Protein 4XH4 (pdb70)

InterPro domains:
  IPR000890 Aliphatic acid kinase, short-chain [PF00871] (6-386)
  IPR000890 Aliphatic acid kinase, short-chain [PR00471] (7-18)
  IPR000890 Aliphatic acid kinase, short-chain [PR00471] (169-182)
  IPR000890 Aliphatic acid kinase, short-chain [PR00471] (199-220)
  IPR000890 Aliphatic acid kinase, short-chain [PR00471] (296-309)
  IPR000890 Aliphatic acid kinase, short-chain [PR00471] (318-334)
  IPR000890 Aliphatic acid kinase, short-chain [PR00471] (374-386)
  IPR000890 Aliphatic acid kinase, short-chain [PTHR21060] (6-394)
  IPR004372 Acetate/propionate kinase [MF_00020] (1-396)
  IPR004372 Acetate/propionate kinase [PIRSF000722] (6-393)
  IPR004372 Acetate/propionate kinase [TIGR00016] (4-393)
  IPR023865 Aliphatic acid kinase, short-chain, conserved site [PS01075] (7-18)
  IPR023865 Aliphatic acid kinase, short-chain, conserved site [PS01076] (199-216)
  IPR024917 Propionate kinase [MF_01881] (1-402)
  IP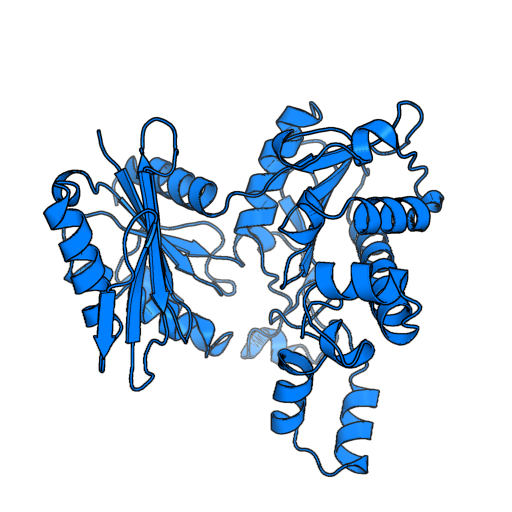R024917 Propionate kinase [NF009045] (1-402)
  IPR043129 ATPase, nucleotide binding domain [SSF53067] (5-191)
  IPR043129 ATPase, nucleotide binding domain [SSF53067] (153-392)

Structure (mmCIF, N/CA/C/O backbone):
data_4XH4
#
_entry.id   4XH4
#
_cell.length_a   110.960
_cell.length_b   110.960
_cell.length_c   66.440
_cell.angle_alpha   90.00
_cell.angle_beta   90.00
_cell.angle_gamma   120.00
#
_symmetry.space_group_name_H-M   'P 31 2 1'
#
loop_
_entity.id
_entity.type
_entity.pdbx_description
1 polymer 'Propionate kinase'
2 non-polymer 'PHOSPHOAMINOPHOSPHONIC ACID-ADENYLATE ESTER'
3 non-polymer GLYCEROL
4 non-polymer 'SULFATE ION'
5 non-polymer 'PROPANOIC ACID'
6 water water
#
loop_
_atom_site.group_PDB
_atom_site.id
_atom_site.type_symbol
_atom_site.label_atom_id
_atom_site.label_alt_id
_atom_site.label_comp_id
_atom_site.label_asym_id
_atom_site.label_entity_id
_atom_site.label_seq_id
_atom_site.pdbx_PDB_ins_code
_atom_site.Cartn_x
_atom_site.Cartn_y
_atom_site.Cartn_z
_atom_site.occupancy
_atom_site.B_iso_or_equiv
_atom_site.auth_seq_id
_atom_site.auth_comp_id
_atom_site.auth_asym_id
_atom_site.auth_atom_id
_atom_site.pdbx_PDB_model_num
ATOM 1 N N . PHE A 1 18 ? -57.524 25.885 9.889 1.00 55.93 4 PHE A N 1
ATOM 2 C CA . PHE A 1 18 ? -56.310 26.702 9.576 1.00 47.78 4 PHE A CA 1
ATOM 3 C C . PHE A 1 18 ? -55.347 25.879 8.722 1.00 41.87 4 PHE A C 1
ATOM 4 O O . PHE A 1 18 ? -54.316 25.378 9.206 1.00 40.87 4 PHE A O 1
ATOM 6 N N . PRO A 1 19 ? -55.696 25.690 7.448 1.00 39.55 5 PRO A N 1
ATOM 7 C CA . PRO A 1 19 ? -54.743 24.959 6.589 1.00 37.74 5 PRO A CA 1
ATOM 8 C C . PRO A 1 19 ? -53.422 25.696 6.379 1.00 33.26 5 PRO A C 1
ATOM 9 O O . PRO A 1 19 ? -53.323 26.934 6.500 1.00 30.92 5 PRO A O 1
ATOM 13 N N . VAL A 1 20 ? -52.389 24.889 6.174 1.00 29.58 6 VAL A N 1
ATOM 14 C CA . VAL A 1 20 ? -51.076 25.377 5.860 1.00 27.21 6 VAL A CA 1
ATOM 15 C C . VAL A 1 20 ? -50.504 24.740 4.551 1.00 27.11 6 VAL A C 1
ATOM 16 O O . VAL A 1 20 ? -50.947 23.679 4.058 1.00 26.35 6 VAL A O 1
ATOM 20 N N . VAL A 1 21 ? -49.468 25.397 4.024 1.00 28.51 7 VAL A N 1
ATOM 21 C CA . VAL A 1 21 ? -48.722 24.888 2.883 1.00 23.66 7 VAL A CA 1
ATOM 22 C C . VAL A 1 21 ? -47.344 24.567 3.378 1.00 23.76 7 VAL A C 1
ATOM 23 O O . VAL A 1 21 ? -46.748 25.369 4.089 1.00 25.67 7 VAL A O 1
ATOM 27 N N . LEU A 1 22 ? -46.845 23.390 3.070 1.00 20.55 8 LEU A N 1
ATOM 28 C CA . LEU A 1 22 ? -45.492 23.058 3.325 1.00 22.53 8 LEU A CA 1
ATOM 29 C C . LEU A 1 22 ? -44.716 23.296 2.024 1.00 23.64 8 LEU A C 1
ATOM 30 O O . LEU A 1 22 ? -45.061 22.755 0.980 1.00 21.28 8 LEU A O 1
ATOM 35 N N . VAL A 1 23 ? -43.665 24.111 2.124 1.00 21.54 9 VAL A N 1
ATOM 36 C CA . VAL A 1 23 ? -42.783 24.478 0.976 1.00 20.17 9 VAL A CA 1
ATOM 37 C C . VAL A 1 23 ? -41.403 23.852 1.202 1.00 25.27 9 VAL A C 1
ATOM 38 O O . VAL A 1 23 ? -40.756 24.056 2.255 1.00 26.44 9 VAL A O 1
ATOM 42 N N . ILE A 1 24 ? -40.960 23.063 0.230 1.00 19.80 10 ILE A N 1
ATOM 43 C CA . ILE A 1 24 ? -39.762 22.330 0.257 1.00 24.85 10 ILE A CA 1
ATOM 44 C C . ILE A 1 24 ? -38.812 22.795 -0.843 1.00 26.62 10 ILE A C 1
ATOM 45 O O . ILE A 1 24 ? -39.172 22.893 -2.011 1.00 24.58 10 ILE A O 1
ATOM 50 N N . ASN A 1 25 ? -37.559 23.028 -0.471 1.00 28.99 11 ASN A N 1
ATOM 51 C CA . ASN A 1 25 ? -36.486 23.324 -1.413 1.00 27.22 11 ASN A CA 1
ATOM 52 C C . ASN A 1 25 ? -35.277 22.436 -1.101 1.00 31.23 11 ASN A C 1
ATOM 53 O O . ASN A 1 25 ? -34.543 22.683 -0.134 1.00 30.41 11 ASN A O 1
ATOM 58 N N . CYS A 1 26 ? -35.115 21.373 -1.875 1.00 33.27 12 CYS A N 1
ATOM 59 C CA . CYS A 1 26 ? -33.963 20.480 -1.753 1.00 42.29 12 CYS A CA 1
ATOM 60 C C . CYS A 1 26 ? -32.815 20.838 -2.649 1.00 46.47 12 CYS A C 1
ATOM 61 O O . CYS A 1 26 ? -32.973 20.928 -3.857 1.00 48.43 12 CYS A O 1
ATOM 64 N N . GLY A 1 27 ? -31.653 21.012 -2.042 1.00 45.35 13 GLY A N 1
ATOM 65 C CA . GLY A 1 27 ? -30.422 21.162 -2.783 1.00 45.81 13 GLY A CA 1
ATOM 66 C C . GLY A 1 27 ? -29.620 19.895 -2.651 1.00 44.40 13 GLY A C 1
ATOM 67 O O . GLY A 1 27 ? -30.038 18.911 -2.004 1.00 45.44 13 GLY A O 1
ATOM 68 N N . SER A 1 28 ? -28.429 19.905 -3.238 1.00 49.68 14 SER A N 1
ATOM 69 C CA . SER A 1 28 ? -27.574 18.706 -3.192 1.00 54.48 14 SER A CA 1
ATOM 70 C C . SER A 1 28 ? -27.058 18.416 -1.773 1.00 54.40 14 SER A C 1
ATOM 71 O O . SER A 1 28 ? -26.688 17.289 -1.473 1.00 59.47 14 SER A O 1
ATOM 74 N N . SER A 1 29 ? -27.040 19.427 -0.907 1.00 54.39 15 SER A N 1
ATOM 75 C CA . SER A 1 29 ? -26.535 19.257 0.458 1.00 59.90 15 SER A CA 1
ATOM 76 C C . SER A 1 29 ? -27.586 19.503 1.540 1.00 64.09 15 SER A C 1
ATOM 77 O O . SER A 1 29 ? -27.310 19.255 2.729 1.00 64.95 15 SER A O 1
ATOM 80 N N . SER A 1 30 ? -28.771 19.986 1.158 1.00 56.39 16 SER A N 1
ATOM 81 C CA . SER A 1 30 ? -29.756 20.429 2.144 1.00 50.83 16 SER A CA 1
ATOM 82 C C . SER A 1 30 ? -31.224 20.230 1.730 1.00 50.35 16 SER A C 1
ATOM 83 O O . SER A 1 30 ? -31.535 19.851 0.594 1.00 44.58 16 SER A O 1
ATOM 86 N N . ILE A 1 31 ? -32.110 20.422 2.707 1.00 46.47 17 ILE A N 1
ATOM 87 C CA . ILE A 1 31 ? -33.529 20.625 2.458 1.00 39.18 17 ILE A CA 1
ATOM 88 C C . ILE A 1 31 ? -33.991 21.806 3.267 1.00 39.31 17 ILE A C 1
ATOM 89 O O . ILE A 1 31 ? -34.040 21.708 4.490 1.00 47.35 17 ILE A O 1
ATOM 94 N N . LYS A 1 32 ? -34.276 22.930 2.621 1.00 39.08 18 LYS A N 1
ATOM 95 C CA . LYS A 1 32 ? -34.899 24.054 3.289 1.00 33.39 18 LYS A CA 1
ATOM 96 C C . LYS A 1 32 ? -36.405 23.917 3.207 1.00 36.45 18 LYS A C 1
ATOM 97 O O . LYS A 1 32 ? -36.956 23.432 2.191 1.00 33.20 18 LYS A O 1
ATOM 103 N N . PHE A 1 33 ? -37.098 24.327 4.261 1.00 32.98 19 PHE A N 1
ATOM 104 C CA . PHE A 1 33 ? -38.551 24.260 4.261 1.00 30.51 19 PHE A CA 1
ATOM 105 C C . PHE A 1 33 ? -39.152 25.391 5.047 1.00 32.84 19 PHE A C 1
ATOM 106 O O . PHE A 1 33 ? -38.492 26.008 5.934 1.00 31.79 19 PHE A O 1
ATOM 114 N N . SER A 1 34 ? -40.407 25.660 4.738 1.00 25.46 20 SER A N 1
ATOM 115 C CA . SER A 1 34 ? -41.172 26.625 5.389 1.00 27.69 20 SER A CA 1
ATOM 116 C C . SER A 1 34 ? -42.572 26.124 5.442 1.00 29.61 20 SER A C 1
ATOM 117 O O . SER A 1 34 ? -42.998 25.443 4.525 1.00 27.95 20 SER A O 1
ATOM 120 N N . VAL A 1 35 ? -43.280 26.469 6.507 1.00 23.94 21 VAL A N 1
ATOM 121 C CA . VAL A 1 35 ? -44.681 26.198 6.637 1.00 24.85 21 VAL A CA 1
ATOM 122 C C . VAL A 1 35 ? -45.399 27.503 6.648 1.00 26.45 21 VAL A C 1
ATOM 123 O O . VAL A 1 35 ? -45.118 28.326 7.525 1.00 28.46 21 VAL A O 1
ATOM 127 N N . LEU A 1 36 ? -46.361 27.666 5.732 1.00 27.25 22 LEU A N 1
A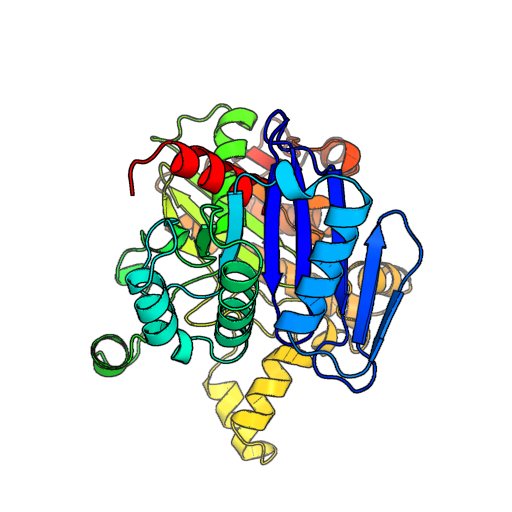TOM 128 C CA . LEU A 1 36 ? -47.046 28.913 5.567 1.00 28.01 22 LEU A CA 1
ATOM 129 C C . LEU A 1 36 ? -48.507 28.766 5.796 1.00 29.90 22 LEU A C 1
ATOM 130 O O . LEU A 1 36 ? -49.122 27.862 5.348 1.00 31.03 22 LEU A O 1
ATOM 135 N N . ASP A 1 37 ? -49.060 29.771 6.449 1.00 33.41 23 ASP A N 1
ATOM 136 C CA . ASP A 1 37 ? -50.447 29.808 6.788 1.00 33.50 23 ASP A CA 1
ATOM 137 C C . ASP A 1 37 ? -51.189 30.105 5.554 1.00 35.87 23 ASP A C 1
ATOM 138 O O . ASP A 1 37 ? -50.825 31.061 4.866 1.00 37.60 23 ASP A O 1
ATOM 143 N N . VAL A 1 38 ? -52.230 29.349 5.247 1.00 33.29 24 VAL A N 1
ATOM 144 C CA . VAL A 1 38 ? -52.953 29.570 4.005 1.00 40.58 24 VAL A CA 1
ATOM 145 C C . VAL A 1 38 ? -53.729 30.893 4.073 1.00 53.50 24 VAL A C 1
ATOM 146 O O . VAL A 1 38 ? -54.190 31.362 3.044 1.00 57.79 24 VAL A O 1
ATOM 150 N N . ALA A 1 39 ? -53.831 31.505 5.263 1.00 51.83 25 ALA A N 1
ATOM 151 C CA . ALA A 1 39 ? -54.701 32.669 5.458 1.00 54.33 25 ALA A CA 1
ATOM 152 C C . ALA A 1 39 ? -54.001 33.923 5.057 1.00 50.72 25 ALA A C 1
ATOM 153 O O . ALA A 1 39 ? -54.538 34.728 4.343 1.00 64.06 25 ALA A O 1
ATOM 155 N N . THR A 1 40 ? -52.794 34.052 5.552 1.00 45.97 26 THR A N 1
ATOM 156 C CA . THR A 1 40 ? -52.035 35.232 5.490 1.00 50.59 26 THR A CA 1
ATOM 157 C C . THR A 1 40 ? -50.768 35.033 4.661 1.00 48.84 26 THR A C 1
ATOM 158 O O . THR A 1 40 ? -49.982 35.955 4.537 1.00 48.40 26 THR A O 1
ATOM 162 N N . CYS A 1 41 ? -50.554 33.825 4.131 1.00 34.83 27 CYS A N 1
ATOM 163 C CA . CYS A 1 41 ? -49.237 33.420 3.651 1.00 38.42 27 CYS A CA 1
ATOM 164 C C . CYS A 1 41 ? -48.056 33.812 4.555 1.00 33.35 27 CYS A C 1
ATOM 165 O O . CYS A 1 41 ? -46.905 33.948 4.076 1.00 39.44 27 CYS A O 1
ATOM 168 N N . ASP A 1 42 ? -48.310 33.949 5.855 1.00 38.75 28 ASP A N 1
ATOM 169 C CA . ASP A 1 42 ? -47.243 34.154 6.856 1.00 35.96 28 ASP A CA 1
ATOM 170 C C . ASP A 1 42 ? -46.501 32.854 7.144 1.00 37.17 28 ASP A C 1
ATOM 171 O O . ASP A 1 42 ? -47.112 31.808 7.068 1.00 32.51 28 ASP A O 1
ATOM 173 N N . VAL A 1 43 ? -45.195 32.921 7.405 1.00 35.83 29 VAL A N 1
ATOM 174 C CA . VAL A 1 43 ? -44.419 31.786 7.830 1.00 39.58 29 VAL A CA 1
ATOM 175 C C . VAL A 1 43 ? -44.728 31.459 9.316 1.00 41.68 29 VAL A C 1
ATOM 176 O O . VAL A 1 43 ? -44.683 32.328 10.210 1.00 33.12 29 VAL A O 1
ATOM 180 N N . LEU A 1 44 ? -45.095 30.210 9.555 1.00 39.71 30 LEU A N 1
ATOM 181 C CA . LEU A 1 44 ? -45.342 29.689 10.900 1.00 38.64 30 LEU A CA 1
ATOM 182 C C . LEU A 1 44 ? -44.173 28.920 11.456 1.00 37.51 30 LEU A C 1
ATOM 183 O O . LEU A 1 44 ? -44.052 28.813 12.646 1.00 46.39 30 LEU A O 1
ATOM 188 N N . MET A 1 45 ? -43.299 28.407 10.618 1.00 33.89 31 MET A N 1
ATOM 189 C CA . MET A 1 45 ? -42.170 27.569 11.019 1.00 35.29 31 MET A CA 1
ATOM 190 C C . MET A 1 45 ? -41.241 27.516 9.806 1.00 34.03 31 MET A C 1
ATOM 191 O O . MET A 1 45 ? -41.742 27.438 8.659 1.00 35.15 31 MET A O 1
ATOM 196 N N . ALA A 1 46 ? -39.921 27.504 10.026 1.00 31.82 32 ALA A N 1
ATOM 197 C CA . ALA A 1 46 ? -38.942 27.232 8.983 1.00 32.88 32 ALA A CA 1
ATOM 198 C C . ALA A 1 46 ? -37.780 26.462 9.498 1.00 37.78 32 ALA A C 1
ATOM 199 O O . ALA A 1 46 ? -37.604 26.288 10.713 1.00 47.73 32 ALA A O 1
ATOM 201 N N . GLY A 1 47 ? -36.978 25.943 8.599 1.00 37.03 33 GLY A N 1
ATOM 202 C CA . GLY A 1 47 ? -35.882 25.065 9.052 1.00 39.79 33 GLY A CA 1
ATOM 203 C C . GLY A 1 47 ? -35.026 24.569 7.917 1.00 42.88 33 GLY A C 1
ATOM 204 O O . GLY A 1 47 ? -35.242 24.926 6.748 1.00 40.55 33 GLY A O 1
ATOM 205 N N . ILE A 1 48 ? -34.083 23.700 8.257 1.00 41.76 34 ILE A N 1
ATOM 206 C CA . ILE A 1 48 ? -33.145 23.193 7.292 1.00 44.17 34 ILE A CA 1
ATOM 207 C C . ILE A 1 48 ? -32.599 21.888 7.833 1.00 50.67 34 ILE A C 1
ATOM 208 O O . ILE A 1 48 ? -32.190 21.834 9.001 1.00 53.36 34 ILE A O 1
ATOM 213 N N . ALA A 1 49 ? -32.700 20.824 7.028 1.00 45.59 35 ALA A N 1
ATOM 214 C CA . ALA A 1 49 ? -31.905 19.633 7.202 1.00 46.26 35 ALA A CA 1
ATOM 215 C C . ALA A 1 49 ? -30.652 19.915 6.366 1.00 53.86 35 ALA A C 1
ATOM 216 O O . ALA A 1 49 ? -30.740 20.052 5.150 1.00 45.22 35 ALA A O 1
ATOM 218 N N . ASP A 1 50 ? -29.502 20.080 7.020 1.00 57.45 36 ASP A N 1
ATOM 219 C CA . ASP A 1 50 ? -28.260 20.433 6.319 1.00 62.54 36 ASP A CA 1
ATOM 220 C C . ASP A 1 50 ? -27.233 19.309 6.435 1.00 65.62 36 ASP A C 1
ATOM 221 O O . ASP A 1 50 ? -27.485 18.309 7.120 1.00 63.04 36 ASP A O 1
ATOM 226 N N . GLY A 1 51 ? -26.105 19.452 5.728 1.00 62.79 37 GLY A N 1
ATOM 227 C CA . GLY A 1 51 ? -25.085 18.414 5.675 1.00 62.67 37 GLY A CA 1
ATOM 228 C C . GLY A 1 51 ? -25.628 17.126 5.114 1.00 64.56 37 GLY A C 1
ATOM 229 O O . GLY A 1 51 ? -25.141 16.049 5.453 1.00 71.00 37 GLY A O 1
ATOM 230 N N . MET A 1 52 ? -26.642 17.230 4.250 1.00 63.89 38 MET A N 1
ATOM 231 C CA . MET A 1 52 ? -27.281 16.061 3.662 1.00 63.84 38 MET A CA 1
ATOM 232 C C . MET A 1 52 ? -26.260 15.276 2.863 1.00 75.80 38 MET A C 1
ATOM 233 O O . MET A 1 52 ? -25.382 15.865 2.176 1.00 67.41 38 MET A O 1
ATOM 238 N N . ASN A 1 53 ? -26.386 13.951 2.960 1.00 75.52 39 ASN A N 1
ATOM 239 C CA . ASN A 1 53 ? -25.399 13.026 2.412 1.00 89.43 39 ASN A CA 1
ATOM 240 C C . ASN A 1 53 ? -23.930 13.425 2.710 1.00 92.12 39 ASN A C 1
ATOM 241 O O . ASN A 1 53 ? -23.043 13.373 1.842 1.00 92.04 39 ASN A O 1
ATOM 246 N N . THR A 1 54 ? -23.720 13.852 3.957 1.00 87.45 40 THR A N 1
ATOM 247 C CA . THR A 1 54 ? -22.407 13.943 4.568 1.00 84.03 40 THR A CA 1
ATOM 248 C C . THR A 1 54 ? -22.547 13.079 5.818 1.00 87.44 40 THR A C 1
ATOM 249 O O . THR A 1 54 ? -23.668 12.777 6.243 1.00 85.91 40 THR A O 1
ATOM 253 N N . GLU A 1 55 ? -21.419 12.657 6.387 1.00 92.46 41 GLU A N 1
ATOM 254 C CA . GLU A 1 55 ? -21.424 11.725 7.523 1.00 93.50 41 GLU A CA 1
ATOM 255 C C . GLU A 1 55 ? -22.337 12.196 8.656 1.00 88.06 41 GLU A C 1
ATOM 256 O O . GLU A 1 55 ? -22.973 11.373 9.304 1.00 83.91 41 GLU A O 1
ATOM 258 N N . ASN A 1 56 ? -22.384 13.511 8.880 1.00 77.47 42 ASN A N 1
ATOM 259 C CA . ASN A 1 56 ? -23.138 14.089 9.967 1.00 77.39 42 ASN A CA 1
ATOM 260 C C . ASN A 1 56 ? -24.215 15.062 9.470 1.00 76.38 42 ASN A C 1
ATOM 261 O O . ASN A 1 56 ? -23.990 16.274 9.426 1.00 76.21 42 ASN A O 1
ATOM 263 N N . ALA A 1 57 ? -25.385 14.533 9.096 1.00 72.28 43 ALA A N 1
ATOM 264 C CA . ALA A 1 57 ? -26.552 15.389 8.755 1.00 71.80 43 ALA A CA 1
ATOM 265 C C . ALA A 1 57 ? -27.292 15.928 10.014 1.00 68.90 43 ALA A C 1
ATOM 266 O O . ALA A 1 57 ? -27.361 15.251 11.036 1.00 63.63 43 ALA A O 1
ATOM 268 N N . PHE A 1 58 ? -27.843 17.138 9.940 1.00 67.28 44 PHE A N 1
ATOM 269 C CA . PHE A 1 58 ? -28.541 17.740 11.093 1.00 69.03 44 PHE A CA 1
ATOM 270 C C . PHE A 1 58 ? -29.802 18.570 10.756 1.00 64.12 44 PHE A C 1
ATOM 271 O O . PHE A 1 58 ? -29.857 19.263 9.743 1.00 63.98 44 PHE A O 1
ATOM 279 N N . LEU A 1 59 ? -30.800 18.497 11.635 1.00 60.86 45 LEU A N 1
ATOM 280 C CA . LEU A 1 59 ? -32.030 19.278 11.494 1.00 54.64 45 LEU A CA 1
ATOM 281 C C . LEU A 1 59 ? -32.031 20.455 12.455 1.00 55.54 45 LEU A C 1
ATOM 282 O O . LEU A 1 59 ? -31.965 20.301 13.684 1.00 54.43 45 LEU A O 1
ATOM 287 N N . SER A 1 60 ? -32.116 21.637 11.881 1.00 46.79 46 SER A N 1
ATOM 288 C CA . SER A 1 60 ? -32.323 22.837 12.628 1.00 46.61 46 SER A CA 1
ATOM 289 C C . SER A 1 60 ? -33.666 23.559 12.292 1.00 45.67 46 SER A C 1
ATOM 290 O O . SER A 1 60 ? -33.875 24.003 11.167 1.00 48.59 46 SER A O 1
ATOM 293 N N . ILE A 1 61 ? -34.547 23.715 13.268 1.00 43.14 47 ILE A N 1
ATOM 294 C CA . ILE A 1 61 ? -35.758 24.533 13.102 1.00 43.16 47 ILE A CA 1
ATOM 295 C C . ILE A 1 61 ? -35.633 25.884 13.810 1.00 52.25 47 ILE A C 1
ATOM 296 O O . ILE A 1 61 ? -35.145 25.925 14.927 1.00 47.74 47 ILE A O 1
ATOM 301 N N . ASN A 1 62 ? -36.032 26.989 13.170 1.00 56.42 48 ASN A N 1
ATOM 302 C CA . ASN A 1 62 ? -36.257 28.221 13.931 1.00 65.01 48 ASN A CA 1
ATOM 303 C C . ASN A 1 62 ? -37.719 28.260 14.417 1.00 67.79 48 ASN A C 1
ATOM 304 O O . ASN A 1 62 ? -38.654 27.879 13.658 1.00 68.19 48 ASN A O 1
ATOM 309 N N . GLY A 1 63 ? -37.936 28.647 15.685 1.00 75.24 49 GLY A N 1
ATOM 310 C CA . GLY A 1 63 ? -36.881 29.064 16.677 1.00 75.72 49 GLY A CA 1
ATOM 311 C C . GLY A 1 63 ? -36.593 28.081 17.822 1.00 70.04 49 GLY A C 1
ATOM 312 O O . GLY A 1 63 ? -37.043 28.281 18.948 1.00 62.84 49 GLY A O 1
ATOM 313 N N . ASP A 1 64 ? -35.795 27.049 17.520 1.00 72.69 50 ASP A N 1
ATOM 314 C CA . ASP A 1 64 ? -35.564 25.855 18.371 1.00 64.26 50 ASP A CA 1
ATOM 315 C C . ASP A 1 64 ? -34.069 25.516 18.387 1.00 60.01 50 ASP A C 1
ATOM 316 O O . ASP A 1 64 ? -33.289 26.194 17.724 1.00 57.99 50 ASP A O 1
ATOM 321 N N . LYS A 1 65 ? -33.691 24.448 19.099 1.00 62.10 51 LYS A N 1
ATOM 322 C CA . LYS A 1 65 ? -32.295 23.950 19.143 1.00 73.34 51 LYS A CA 1
ATOM 323 C C . LYS A 1 65 ? -32.003 22.944 17.995 1.00 68.19 51 LYS A C 1
ATOM 324 O O . LYS A 1 65 ? -32.880 22.164 17.661 1.00 76.27 51 LYS A O 1
ATOM 326 N N . PRO A 1 66 ? -30.782 22.977 17.397 1.00 66.13 52 PRO A N 1
ATOM 327 C CA . PRO A 1 66 ? -30.302 22.130 16.275 1.00 71.17 52 PRO A CA 1
ATOM 328 C C . PRO A 1 66 ? -30.122 20.605 16.454 1.00 73.58 52 PRO A C 1
ATOM 329 O O . PRO A 1 66 ? -29.005 20.150 16.704 1.00 74.95 52 PRO A O 1
ATOM 333 N N . ILE A 1 67 ? -31.196 19.836 16.245 1.00 72.25 53 ILE A N 1
ATOM 334 C CA . ILE A 1 67 ? -31.174 18.340 16.211 1.00 80.12 53 ILE A CA 1
ATOM 335 C C . ILE A 1 67 ? -30.131 17.774 15.237 1.00 84.23 53 ILE A C 1
ATOM 336 O O . ILE A 1 67 ? -29.811 18.424 14.244 1.00 80.99 53 ILE A O 1
ATOM 341 N N . ASN A 1 68 ? -29.621 16.566 15.522 1.00 91.82 54 ASN A N 1
ATOM 342 C CA . ASN A 1 68 ? -28.638 15.864 14.659 1.00 89.15 54 ASN A CA 1
ATOM 343 C C . ASN A 1 68 ? -29.280 14.670 13.960 1.00 81.67 54 ASN A C 1
ATOM 344 O O . ASN A 1 68 ? -30.221 14.099 14.496 1.00 82.09 54 ASN A O 1
ATOM 346 N N . LEU A 1 69 ? -28.778 14.297 12.776 1.00 79.14 55 LEU A N 1
ATOM 347 C CA . LEU A 1 69 ? -29.401 13.225 11.939 1.00 78.96 55 LEU A CA 1
ATOM 348 C C . LEU A 1 69 ? -28.470 12.079 11.460 1.00 85.80 55 LEU A C 1
ATOM 349 O O . LEU A 1 69 ? -28.956 10.976 11.180 1.00 96.23 55 LEU A O 1
ATOM 354 N N . ALA A 1 70 ? -27.165 12.346 11.333 1.00 89.62 56 ALA A N 1
ATOM 355 C CA . ALA A 1 70 ? -26.132 11.321 11.023 1.00 84.62 56 ALA A CA 1
ATOM 356 C C . ALA A 1 70 ? -26.069 10.832 9.557 1.00 84.41 56 ALA A C 1
ATOM 357 O O . ALA A 1 70 ? -25.473 11.509 8.710 1.00 84.05 56 ALA A O 1
ATOM 359 N N . HIS A 1 71 ? -26.668 9.677 9.254 1.00 78.55 57 HIS A N 1
ATOM 360 C CA . HIS A 1 71 ? -26.420 8.997 7.973 1.00 80.61 57 HIS A CA 1
ATOM 361 C C . HIS A 1 71 ? -27.627 9.096 7.034 1.00 85.31 57 HIS A C 1
ATOM 362 O O . HIS A 1 71 ? -27.894 8.172 6.249 1.00 79.55 57 HIS A O 1
ATOM 364 N N . SER A 1 72 ? -28.322 10.237 7.082 1.00 83.13 58 SER A N 1
ATOM 365 C CA . SER A 1 72 ? -29.707 10.322 6.596 1.00 79.61 58 SER A CA 1
ATOM 366 C C . SER A 1 72 ? -29.883 10.710 5.112 1.00 76.05 58 SER A C 1
ATOM 367 O O . SER A 1 72 ? -29.330 11.723 4.616 1.00 65.81 58 SER A O 1
ATOM 370 N N . ASN A 1 73 ? -30.661 9.872 4.419 1.00 65.93 59 ASN A N 1
ATOM 371 C CA . ASN A 1 73 ? -31.084 10.155 3.060 1.00 58.86 59 ASN A CA 1
ATOM 372 C C . ASN A 1 73 ? -32.241 11.174 3.059 1.00 57.49 59 ASN A C 1
ATOM 373 O O . ASN A 1 73 ? -32.699 11.637 4.121 1.00 61.55 59 ASN A O 1
ATOM 378 N N . TYR A 1 74 ? -32.669 11.571 1.867 1.00 51.59 60 TYR A N 1
ATOM 379 C CA . TYR A 1 74 ? -33.598 12.663 1.750 1.00 45.52 60 TYR A CA 1
ATOM 380 C C . TYR A 1 74 ? -34.904 12.237 2.384 1.00 45.08 60 TYR A C 1
ATOM 381 O O . TYR A 1 74 ? -35.524 13.005 3.106 1.00 47.33 60 TYR A O 1
ATOM 390 N N . GLU A 1 75 ? -35.314 11.006 2.165 1.00 43.40 61 GLU A N 1
ATOM 391 C CA . GLU A 1 75 ? -36.528 10.554 2.802 1.00 53.80 61 GLU A CA 1
ATOM 392 C C . GLU A 1 75 ? -36.456 10.627 4.361 1.00 58.28 61 GLU A C 1
ATOM 393 O O . GLU A 1 75 ? -37.483 10.939 5.006 1.00 44.80 61 GLU A O 1
ATOM 399 N N . ASP A 1 76 ? -35.254 10.376 4.928 1.00 56.69 62 ASP A N 1
ATOM 400 C CA . ASP A 1 76 ? -35.004 10.301 6.385 1.00 55.27 62 ASP A CA 1
ATOM 401 C C . ASP A 1 76 ? -35.157 11.668 6.978 1.00 49.96 62 ASP A C 1
ATOM 402 O O . ASP A 1 76 ? -35.815 11.820 7.989 1.00 47.61 62 ASP A O 1
ATOM 407 N N . ALA A 1 77 ? -34.493 12.638 6.350 1.00 48.87 63 ALA A N 1
ATOM 408 C CA . ALA A 1 77 ? -34.521 14.030 6.750 1.00 51.67 63 ALA A CA 1
ATOM 409 C C . ALA A 1 77 ? -35.932 14.604 6.765 1.00 51.58 63 ALA A C 1
ATOM 410 O O . ALA A 1 77 ? -36.293 15.369 7.656 1.00 49.62 63 ALA A O 1
ATOM 412 N N . LEU A 1 78 ? -36.721 14.214 5.778 1.00 47.04 64 LEU A N 1
ATOM 413 C CA . LEU A 1 78 ? -38.042 14.734 5.603 1.00 44.09 64 LEU A CA 1
ATOM 414 C C . LEU A 1 78 ? -39.000 14.082 6.546 1.00 44.12 64 LEU A C 1
ATOM 415 O O . LEU A 1 78 ? -39.991 14.710 6.965 1.00 38.36 64 LEU A O 1
ATOM 417 N N . LYS A 1 79 ? -38.766 12.791 6.815 1.00 44.19 65 LYS A N 1
ATOM 418 C CA . LYS A 1 79 ? -39.504 12.090 7.876 1.00 43.03 65 LYS A CA 1
ATOM 419 C C . LYS A 1 79 ? -39.217 12.797 9.219 1.00 41.31 65 LYS A C 1
ATOM 420 O O . LYS A 1 79 ? -40.130 12.969 10.021 1.00 41.72 65 LYS A O 1
ATOM 422 N N . ALA A 1 80 ? -37.977 13.219 9.458 1.00 37.28 66 ALA A N 1
ATOM 423 C CA . ALA A 1 80 ? -37.674 13.920 10.678 1.00 41.32 66 ALA A CA 1
ATOM 424 C C . ALA A 1 80 ? -38.467 15.230 10.693 1.00 40.62 66 ALA A C 1
ATOM 425 O O . ALA A 1 80 ? -39.042 15.623 11.709 1.00 41.06 66 ALA A O 1
ATOM 427 N N . ILE A 1 81 ? -38.434 15.947 9.568 1.00 40.32 67 ILE A N 1
ATOM 428 C CA . ILE A 1 81 ? -39.189 17.187 9.458 1.00 37.03 67 ILE A CA 1
ATOM 429 C C . ILE A 1 81 ? -40.673 16.881 9.694 1.00 36.07 67 ILE A C 1
ATOM 430 O O . ILE A 1 81 ? -41.367 17.598 10.427 1.00 35.50 67 ILE A O 1
ATOM 435 N N . ALA A 1 82 ? -41.170 15.832 9.067 1.00 32.50 68 ALA A N 1
ATOM 436 C CA . ALA A 1 82 ? -42.552 15.474 9.250 1.00 39.19 68 ALA A CA 1
ATOM 437 C C . ALA A 1 82 ? -42.826 15.201 10.747 1.00 42.68 68 ALA A C 1
ATOM 438 O O . ALA A 1 82 ? -43.895 15.567 11.237 1.00 34.27 68 ALA A O 1
ATOM 440 N N . PHE A 1 83 ? -41.865 14.607 11.472 1.00 37.67 69 PHE A N 1
ATOM 441 C CA . PHE A 1 83 ? -42.148 14.276 12.852 1.00 42.45 69 PHE A CA 1
ATOM 442 C C . PHE A 1 83 ? -42.172 15.565 13.684 1.00 43.53 69 PHE A C 1
ATOM 443 O O . PHE A 1 83 ? -42.999 15.681 14.610 1.00 39.82 69 PHE A O 1
ATOM 451 N N . GLU A 1 84 ? -41.306 16.531 13.333 1.00 40.33 70 GLU A N 1
ATOM 452 C CA . GLU A 1 84 ? -41.392 17.886 13.913 1.00 40.51 70 GLU A CA 1
ATOM 453 C C . GLU A 1 84 ? -42.769 18.545 13.732 1.00 38.73 70 GLU A C 1
ATOM 454 O O . GLU A 1 84 ? -43.294 19.183 14.647 1.00 44.33 70 GLU A O 1
ATOM 460 N N . LEU A 1 85 ? -43.374 18.377 12.569 1.00 33.51 71 LEU A N 1
ATOM 461 C CA . LEU A 1 85 ? -44.741 18.874 12.355 1.00 33.21 71 LEU A CA 1
ATOM 462 C C . LEU A 1 85 ? -45.744 18.062 13.146 1.00 36.10 71 LEU A C 1
ATOM 463 O O . LEU A 1 85 ? -46.771 18.599 13.583 1.00 36.44 71 LEU A O 1
ATOM 468 N N . GLU A 1 86 ? -45.510 16.760 13.247 1.00 33.78 72 GLU A N 1
ATOM 469 C CA . GLU A 1 86 ? -46.445 15.862 14.001 1.00 43.45 72 GLU A CA 1
ATOM 470 C C . GLU A 1 86 ? -46.502 16.312 15.465 1.00 40.50 72 GLU A C 1
ATOM 471 O O . GLU A 1 86 ? -47.607 16.435 16.037 1.00 39.95 72 GLU A O 1
ATOM 477 N N . LYS A 1 87 ? -45.312 16.617 15.998 1.00 47.53 73 LYS A N 1
ATOM 478 C CA . LYS A 1 87 ? -45.040 17.181 17.336 1.00 50.12 73 LYS A CA 1
ATOM 479 C C . LYS A 1 87 ? -45.896 18.383 17.633 1.00 47.72 73 LYS A C 1
ATOM 480 O O . LYS A 1 87 ? -46.329 18.568 18.783 1.00 49.45 73 LYS A O 1
ATOM 484 N N . ARG A 1 88 ? -46.055 19.241 16.626 1.00 40.52 74 ARG A N 1
ATOM 485 C CA . ARG A 1 88 ? -46.682 20.534 16.801 1.00 39.24 74 ARG A CA 1
ATOM 486 C C . ARG A 1 88 ? -48.094 20.476 16.299 1.00 37.29 74 ARG A C 1
ATOM 487 O O . ARG A 1 88 ? -48.729 21.515 16.101 1.00 38.02 74 ARG A O 1
ATOM 495 N N . ASP A 1 89 ? -48.613 19.266 16.065 1.00 36.32 75 ASP A N 1
ATOM 496 C CA . ASP A 1 89 ? -49.986 19.131 15.653 1.00 34.67 75 ASP A CA 1
ATOM 497 C C . ASP A 1 89 ? -50.278 19.903 14.324 1.00 36.48 75 ASP A C 1
ATOM 498 O O . ASP A 1 89 ? -51.359 20.402 14.090 1.00 36.31 75 ASP A O 1
ATOM 503 N N . LEU A 1 90 ? -49.300 19.938 13.439 1.00 37.07 76 LEU A N 1
ATOM 504 C CA . LEU A 1 90 ? -49.484 20.581 12.114 1.00 39.62 76 LEU A CA 1
ATOM 505 C C . LEU A 1 90 ? -49.820 19.585 10.962 1.00 38.70 76 LEU A C 1
ATOM 506 O O . LEU A 1 90 ? -50.315 19.992 9.903 1.00 37.22 76 LEU A O 1
ATOM 511 N N . THR A 1 91 ? -49.638 18.284 11.207 1.00 33.19 77 THR A N 1
ATOM 512 C CA . THR A 1 91 ? -49.684 17.280 10.187 1.00 36.92 77 THR A CA 1
ATOM 513 C C . THR A 1 91 ? -50.987 17.333 9.502 1.00 37.46 77 THR A C 1
ATOM 514 O O . THR A 1 91 ? -51.059 17.341 8.253 1.00 36.27 77 THR A O 1
ATOM 518 N N . ASP A 1 92 ? -52.052 17.419 10.282 1.00 37.27 78 ASP A N 1
ATOM 519 C CA . ASP A 1 92 ? -53.374 17.392 9.651 1.00 39.56 78 ASP A CA 1
ATOM 520 C C . ASP A 1 92 ? -53.788 18.670 9.052 1.00 37.35 78 ASP A C 1
ATOM 521 O O . ASP A 1 92 ? -54.748 18.687 8.308 1.00 35.67 78 ASP A O 1
ATOM 526 N N . SER A 1 93 ? -53.065 19.743 9.338 1.00 36.56 79 SER A N 1
ATOM 527 C CA . SER A 1 93 ? -53.340 21.013 8.676 1.00 37.42 79 SER A CA 1
ATOM 528 C C . SER A 1 93 ? -52.645 21.157 7.287 1.00 33.19 79 SER A C 1
ATOM 529 O O . SER A 1 93 ? -52.938 22.072 6.547 1.00 31.38 79 SER A O 1
ATOM 532 N N . VAL A 1 94 ? -51.691 20.301 6.979 1.00 30.29 80 VAL A N 1
ATOM 533 C CA . VAL A 1 94 ? -50.954 20.431 5.706 1.00 28.52 80 VAL A CA 1
ATOM 534 C C . VAL A 1 94 ? -51.870 20.103 4.591 1.00 28.61 80 VAL A C 1
ATOM 535 O O . VAL A 1 94 ? -52.206 18.949 4.390 1.00 30.52 80 VAL A O 1
ATOM 539 N N . ALA A 1 95 ? -52.350 21.132 3.912 1.00 27.38 81 ALA A N 1
ATOM 540 C CA . ALA A 1 95 ? -53.325 20.931 2.827 1.00 28.84 81 ALA A CA 1
ATOM 541 C C . ALA A 1 95 ? -52.643 20.895 1.463 1.00 31.16 81 ALA A C 1
ATOM 542 O O . ALA A 1 95 ? -53.220 20.423 0.482 1.00 28.50 81 ALA A O 1
ATOM 544 N N . LEU A 1 96 ? -51.416 21.432 1.390 1.00 25.16 82 LEU A N 1
ATOM 545 C CA . LEU A 1 96 ? -50.679 21.525 0.119 1.00 25.07 82 LEU A CA 1
ATOM 546 C C . LEU A 1 96 ? -49.198 21.456 0.423 1.00 21.08 82 LEU A C 1
ATOM 547 O O . LEU A 1 96 ? -48.750 21.919 1.484 1.00 21.96 82 LEU A O 1
ATOM 552 N N . ILE A 1 97 ? -48.443 20.886 -0.502 1.00 20.60 83 ILE A N 1
ATOM 553 C CA . ILE A 1 97 ? -47.014 20.882 -0.491 1.00 21.19 83 ILE A CA 1
ATOM 554 C C . ILE A 1 97 ? -46.543 21.502 -1.827 1.00 22.07 83 ILE A C 1
ATOM 555 O O . ILE A 1 97 ? -46.915 21.049 -2.905 1.00 22.18 83 ILE A O 1
ATOM 560 N N . GLY A 1 98 ? -45.672 22.492 -1.729 1.00 20.18 84 GLY A N 1
ATOM 561 C CA . GLY A 1 98 ? -45.047 23.096 -2.920 1.00 20.60 84 GLY A CA 1
ATOM 562 C C . GLY A 1 98 ? -43.566 22.800 -2.942 1.00 20.13 84 GLY A C 1
ATOM 563 O O . GLY A 1 98 ? -42.845 22.938 -1.897 1.00 23.33 84 GLY A O 1
ATOM 564 N N . HIS A 1 99 ? -43.094 22.322 -4.104 1.00 18.78 85 HIS A N 1
ATOM 565 C CA . HIS A 1 99 ? -41.722 21.991 -4.314 1.00 18.50 85 HIS A CA 1
ATOM 566 C C . HIS A 1 99 ? -41.088 22.997 -5.269 1.00 20.46 85 HIS A C 1
ATOM 567 O O . HIS A 1 99 ? -41.644 23.262 -6.342 1.00 20.88 85 HIS A O 1
ATOM 574 N N . ARG A 1 100 ? -39.898 23.485 -4.907 1.00 24.85 86 ARG A N 1
ATOM 575 C CA . ARG A 1 100 ? -39.096 24.319 -5.792 1.00 24.32 86 ARG A CA 1
ATOM 576 C C . ARG A 1 100 ? -38.274 23.437 -6.700 1.00 22.41 86 ARG A C 1
ATOM 577 O O . ARG A 1 100 ? -37.459 22.611 -6.233 1.00 25.26 86 ARG A O 1
ATOM 585 N N . ILE A 1 101 ? -38.483 23.546 -8.011 1.00 19.91 87 ILE A N 1
ATOM 586 C CA . ILE A 1 101 ? -37.730 22.794 -8.943 1.00 20.50 87 ILE A CA 1
ATOM 587 C C . ILE A 1 101 ? -36.835 23.794 -9.705 1.00 21.24 87 ILE A C 1
ATOM 588 O O . ILE A 1 101 ? -37.351 24.797 -10.191 1.00 19.87 87 ILE A O 1
ATOM 593 N N . VAL A 1 102 ? -35.547 23.490 -9.840 1.00 20.64 88 VAL A N 1
ATOM 594 C CA . VAL A 1 102 ? -34.660 24.401 -10.589 1.00 22.33 88 VAL A CA 1
ATOM 595 C C . VAL A 1 102 ? -34.993 24.529 -12.045 1.00 22.70 88 VAL A C 1
ATOM 596 O O . VAL A 1 102 ? -35.206 25.664 -12.545 1.00 24.24 88 VAL A O 1
ATOM 600 N N . HIS A 1 103 ? -35.028 23.409 -12.752 1.00 19.11 89 HIS A N 1
ATOM 601 C CA . HIS A 1 103 ? -35.032 23.456 -14.199 1.00 21.20 89 HIS A CA 1
ATOM 602 C C . HIS A 1 103 ? -36.282 22.717 -14.754 1.00 23.30 89 HIS A C 1
ATOM 603 O O . HIS A 1 103 ? -36.474 21.525 -14.485 1.00 25.03 89 HIS A O 1
ATOM 610 N N . GLY A 1 104 ? -37.091 23.443 -15.487 1.00 22.52 90 GLY A N 1
ATOM 611 C CA . GLY A 1 104 ? -38.260 22.879 -16.175 1.00 24.15 90 GLY A CA 1
ATOM 612 C C . GLY A 1 104 ? -38.112 22.780 -17.699 1.00 23.62 90 GLY A C 1
ATOM 613 O O . GLY A 1 104 ? -39.075 22.485 -18.403 1.00 25.00 90 GLY A O 1
ATOM 614 N N . GLY A 1 105 ? -36.949 23.053 -18.235 1.00 22.05 91 GLY A N 1
ATOM 615 C CA . GLY A 1 105 ? -36.732 23.017 -19.689 1.00 23.36 91 GLY A CA 1
ATOM 616 C C . GLY A 1 105 ? -37.709 23.875 -20.439 1.00 23.13 91 GLY A C 1
ATOM 617 O O . GLY A 1 105 ? -38.171 24.890 -19.955 1.00 24.73 91 GLY A O 1
ATOM 618 N N . GLU A 1 106 ? -38.064 23.406 -21.640 1.00 21.57 92 GLU A N 1
ATOM 619 C CA . GLU A 1 106 ? -39.133 23.927 -22.442 1.00 25.94 92 GLU A CA 1
ATOM 620 C C . GLU A 1 106 ? -40.490 23.327 -22.112 1.00 27.62 92 GLU A C 1
ATOM 621 O O . GLU A 1 106 ? -41.523 23.798 -22.588 1.00 33.56 92 GLU A O 1
ATOM 627 N N . LEU A 1 107 ? -40.497 22.314 -21.254 1.00 31.14 93 LEU A N 1
ATOM 628 C CA . LEU A 1 107 ? -41.746 21.616 -20.913 1.00 28.89 93 LEU A CA 1
ATOM 629 C C . LEU A 1 107 ? -42.659 22.320 -19.966 1.00 30.40 93 LEU A C 1
ATOM 630 O O . LEU A 1 107 ? -43.847 22.112 -20.010 1.00 28.95 93 LEU A O 1
ATOM 635 N N . PHE A 1 108 ? -42.141 23.196 -19.111 1.00 23.77 94 PHE A N 1
ATOM 636 C CA . PHE A 1 108 ? -42.972 23.798 -18.086 1.00 22.62 94 PHE A CA 1
ATOM 637 C C . PHE A 1 108 ? -43.012 25.282 -18.203 1.00 26.90 94 PHE A C 1
ATOM 638 O O . PHE A 1 108 ? -42.010 25.925 -18.084 1.00 25.42 94 PHE A O 1
ATOM 646 N N . THR A 1 109 ? -44.192 25.796 -18.436 1.00 23.05 95 THR A N 1
ATOM 647 C CA . THR A 1 109 ? -44.378 27.198 -18.624 1.00 24.77 95 THR A CA 1
ATOM 648 C C . THR A 1 109 ? -45.119 27.798 -17.480 1.00 24.70 95 THR A C 1
ATOM 649 O O . THR A 1 109 ? -45.292 29.022 -17.392 1.00 22.02 95 THR A O 1
ATOM 653 N N . GLN A 1 110 ? -45.555 26.962 -16.524 1.00 23.29 96 GLN A N 1
ATOM 654 C CA . GLN A 1 110 ? -46.267 27.493 -15.366 1.00 24.02 96 GLN A CA 1
ATOM 655 C C . GLN A 1 110 ? -46.206 26.374 -14.282 1.00 22.08 96 GLN A C 1
ATOM 656 O O . GLN A 1 110 ? -45.818 25.260 -14.579 1.00 23.10 96 GLN A O 1
ATOM 662 N N . SER A 1 111 ? -46.557 26.715 -13.075 1.00 22.24 97 SER A N 1
ATOM 663 C CA . SER A 1 111 ? -46.519 25.707 -11.998 1.00 20.44 97 SER A CA 1
ATOM 664 C C . SER A 1 111 ? -47.613 24.685 -12.228 1.00 22.82 97 SER A C 1
ATOM 665 O O . SER A 1 111 ? -48.672 25.006 -12.836 1.00 22.40 97 SER A O 1
ATOM 668 N N . VAL A 1 112 ? -47.408 23.477 -11.692 1.00 21.05 98 VAL A N 1
ATOM 669 C CA . VAL A 1 112 ? -48.339 22.362 -12.010 1.00 21.32 98 VAL A CA 1
ATOM 670 C C . VAL A 1 112 ? -48.634 21.530 -10.771 1.00 22.29 98 VAL A C 1
ATOM 671 O O . VAL A 1 112 ? -47.820 21.464 -9.843 1.00 20.86 98 VAL A O 1
ATOM 675 N N . ILE A 1 113 ? -49.788 20.836 -10.807 1.00 22.57 99 ILE A N 1
ATOM 676 C CA . ILE A 1 113 ? -50.056 19.758 -9.858 1.00 21.64 99 ILE A CA 1
ATOM 677 C C . ILE A 1 113 ? -49.200 18.587 -10.203 1.00 19.44 99 ILE A C 1
ATOM 678 O O . ILE A 1 113 ? -49.065 18.160 -11.363 1.00 23.80 99 ILE A O 1
ATOM 683 N N . ILE A 1 114 ? -48.515 18.032 -9.204 1.00 20.82 100 ILE A N 1
ATOM 684 C CA . ILE A 1 114 ? -47.605 16.942 -9.464 1.00 18.51 100 ILE A CA 1
ATOM 685 C C . ILE A 1 114 ? -48.458 15.586 -9.614 1.00 21.76 100 ILE A C 1
ATOM 686 O O . ILE A 1 114 ? -49.301 15.299 -8.790 1.00 22.44 100 ILE A O 1
ATOM 691 N N . THR A 1 115 ? -48.184 14.889 -10.706 1.00 22.72 101 THR A N 1
ATOM 692 C CA . THR A 1 115 ? -48.730 13.628 -11.066 1.00 24.32 101 THR A CA 1
ATOM 693 C C . THR A 1 115 ? -47.556 12.831 -11.576 1.00 23.60 101 THR A C 1
ATOM 694 O O . THR A 1 115 ? -46.423 13.327 -11.768 1.00 23.67 101 THR A O 1
ATOM 698 N N . ASP A 1 116 ? -47.812 11.549 -11.869 1.00 24.10 102 ASP A N 1
ATOM 699 C CA . ASP A 1 116 ? -46.805 10.723 -12.482 1.00 21.75 102 ASP A CA 1
ATOM 700 C C . ASP A 1 116 ? -46.254 11.297 -13.806 1.00 21.33 102 ASP A C 1
ATOM 701 O O . ASP A 1 116 ? -45.077 11.216 -14.050 1.00 23.07 102 ASP A O 1
ATOM 706 N N . GLU A 1 117 ? -47.113 11.909 -14.621 1.00 22.71 103 GLU A N 1
ATOM 707 C CA . GLU A 1 117 ? -46.670 12.544 -15.877 1.00 24.53 103 GLU A CA 1
ATOM 708 C C . GLU A 1 117 ? -45.658 13.682 -15.583 1.00 25.97 103 GLU A C 1
ATOM 709 O O . GLU A 1 117 ? -44.635 13.834 -16.228 1.00 24.28 103 GLU A O 1
ATOM 715 N N . ILE A 1 118 ? -45.991 14.489 -14.587 1.00 26.63 104 ILE A N 1
ATOM 716 C CA . ILE A 1 118 ? -45.119 15.635 -14.271 1.00 24.43 104 ILE A CA 1
ATOM 717 C C . ILE A 1 118 ? -43.774 15.119 -13.817 1.00 24.81 104 ILE A C 1
ATOM 718 O O . ILE A 1 118 ? -42.712 15.515 -14.254 1.00 24.47 104 ILE A O 1
ATOM 723 N N . ILE A 1 119 ? -43.789 14.143 -12.943 1.00 24.95 105 ILE A N 1
ATOM 724 C CA . ILE A 1 119 ? -42.577 13.504 -12.577 1.00 24.96 105 ILE A CA 1
ATOM 725 C C . ILE A 1 119 ? -41.763 12.979 -13.730 1.00 25.55 105 ILE A C 1
ATOM 726 O O . ILE A 1 119 ? -40.581 13.164 -13.769 1.00 24.93 105 ILE A O 1
ATOM 731 N N . ASP A 1 120 ? -42.382 12.287 -14.673 1.00 23.69 106 ASP A N 1
ATOM 732 C CA . ASP A 1 120 ? -41.632 11.784 -15.780 1.00 25.87 106 ASP A CA 1
ATOM 733 C C . ASP A 1 120 ? -41.000 12.929 -16.570 1.00 24.64 106 ASP A C 1
ATOM 734 O O . ASP A 1 120 ? -39.893 12.791 -17.053 1.00 25.41 106 ASP A O 1
ATOM 739 N N . ASN A 1 121 ? -41.770 14.012 -16.727 1.00 27.02 107 ASN A N 1
ATOM 740 C CA . ASN A 1 121 ? -41.274 15.185 -17.482 1.00 29.96 107 ASN A CA 1
ATOM 741 C C . ASN A 1 121 ? -40.174 15.960 -16.756 1.00 24.96 107 ASN A C 1
ATOM 742 O O . ASN A 1 121 ? -39.228 16.418 -17.397 1.00 28.85 107 ASN A O 1
ATOM 747 N N . ILE A 1 122 ? -40.253 16.035 -15.433 1.00 24.21 108 ILE A N 1
ATOM 748 C CA . ILE A 1 122 ? -39.099 16.542 -14.645 1.00 26.61 108 ILE A CA 1
ATOM 749 C C . ILE A 1 122 ? -37.810 15.705 -14.882 1.00 28.75 108 ILE A C 1
ATOM 750 O O . ILE A 1 122 ? -36.732 16.252 -15.055 1.00 28.88 108 ILE A O 1
ATOM 755 N N . ARG A 1 123 ? -37.927 14.384 -14.842 1.00 29.75 109 ARG A N 1
ATOM 756 C CA . ARG A 1 123 ? -36.817 13.511 -15.172 1.00 29.00 109 ARG A CA 1
ATOM 757 C C . ARG A 1 123 ? -36.215 13.743 -16.561 1.00 27.25 109 ARG A C 1
ATOM 758 O O . ARG A 1 123 ? -35.020 13.741 -16.708 1.00 29.25 109 ARG A O 1
ATOM 766 N N . ARG A 1 124 ? -37.053 13.939 -17.544 1.00 28.85 110 ARG A N 1
ATOM 767 C CA . ARG A 1 124 ? -36.634 14.120 -18.914 1.00 28.65 110 ARG A CA 1
ATOM 768 C C . ARG A 1 124 ? -35.816 15.427 -19.066 1.00 33.74 110 ARG A C 1
ATOM 769 O O . ARG A 1 124 ? -34.928 15.500 -19.892 1.00 29.78 110 ARG A O 1
ATOM 771 N N . VAL A 1 125 ? -36.121 16.462 -18.270 1.00 30.51 111 VAL A N 1
ATOM 772 C CA . VAL A 1 125 ? -35.387 17.768 -18.393 1.00 30.92 111 VAL A CA 1
ATOM 773 C C . VAL A 1 125 ? -34.201 17.813 -17.453 1.00 30.79 111 VAL A C 1
ATOM 774 O O . VAL A 1 125 ? -33.352 18.704 -17.563 1.00 30.18 111 VAL A O 1
ATOM 778 N N . SER A 1 126 ? -34.182 16.910 -16.476 1.00 29.18 112 SER A N 1
ATOM 779 C CA . SER A 1 126 ? -33.152 16.905 -15.457 1.00 29.28 112 SER A CA 1
ATOM 780 C C . SER A 1 126 ? -31.719 16.849 -15.924 1.00 32.74 112 SER A C 1
ATOM 781 O O . SER A 1 126 ? -30.855 17.446 -15.273 1.00 33.09 112 SER A O 1
ATOM 784 N N . PRO A 1 127 ? -31.447 16.193 -17.067 1.00 33.90 113 PRO A N 1
ATOM 785 C CA . PRO A 1 127 ? -30.042 16.218 -17.585 1.00 33.35 113 PRO A CA 1
ATOM 786 C C . PRO A 1 127 ? -29.536 17.667 -17.866 1.00 32.55 113 PRO A C 1
ATOM 787 O O . PRO A 1 127 ? -28.335 17.893 -17.914 1.00 32.82 113 PRO A O 1
ATOM 791 N N . LEU A 1 128 ? -30.466 18.629 -17.970 1.00 32.40 114 LEU A N 1
ATOM 792 C CA . LEU A 1 128 ? -30.104 20.050 -18.146 1.00 32.50 114 LEU A CA 1
ATOM 793 C C . LEU A 1 128 ? -29.532 20.682 -16.882 1.00 33.44 114 LEU A C 1
ATOM 794 O O . LEU A 1 128 ? -28.910 21.738 -16.957 1.00 36.86 114 LEU A O 1
ATOM 799 N N . ALA A 1 129 ? -29.784 20.081 -15.712 1.00 31.19 115 ALA A N 1
ATOM 800 C CA . ALA A 1 129 ? -29.303 20.554 -14.420 1.00 33.79 115 ALA A CA 1
ATOM 801 C C . ALA A 1 129 ? -29.187 19.373 -13.465 1.00 38.87 115 ALA A C 1
ATOM 802 O O . ALA A 1 129 ? -29.914 19.263 -12.466 1.00 34.43 115 ALA A O 1
ATOM 804 N N . PRO A 1 130 ? -28.246 18.466 -13.776 1.00 41.31 116 PRO A N 1
ATOM 805 C CA . PRO A 1 130 ? -28.096 17.235 -13.026 1.00 46.50 116 PRO A CA 1
ATOM 806 C C . PRO A 1 130 ? -27.738 17.397 -11.538 1.00 45.22 116 PRO A C 1
ATOM 807 O O . PRO A 1 130 ? -28.138 16.564 -10.746 1.00 54.52 116 PRO A O 1
ATOM 811 N N . LEU A 1 131 ? -27.052 18.451 -11.131 1.00 47.84 117 LEU A N 1
ATOM 812 C CA . LEU A 1 131 ? -26.891 18.653 -9.679 1.00 54.33 117 LEU A CA 1
ATOM 813 C C . LEU A 1 131 ? -28.315 18.819 -9.083 1.00 59.76 117 LEU A C 1
ATOM 814 O O . LEU A 1 131 ? -28.942 17.872 -8.449 1.00 57.70 117 LEU A O 1
ATOM 816 N N . HIS A 1 132 ? -28.881 19.967 -9.430 1.00 44.57 118 HIS A N 1
ATOM 817 C CA . HIS A 1 132 ? -30.051 20.470 -8.751 1.00 37.83 118 HIS A CA 1
ATOM 818 C C . HIS A 1 132 ? -31.288 19.586 -8.878 1.00 30.45 118 HIS A C 1
ATOM 819 O O . HIS A 1 132 ? -31.979 19.295 -7.883 1.00 31.35 118 HIS A O 1
ATOM 826 N N . ASN A 1 133 ? -31.593 19.168 -10.100 1.00 30.88 119 ASN A N 1
ATOM 827 C CA . ASN A 1 133 ? -32.873 18.552 -10.365 1.00 30.28 119 ASN A CA 1
ATOM 828 C C . ASN A 1 133 ? -33.064 17.227 -9.698 1.00 30.94 119 ASN A C 1
ATOM 829 O O . ASN A 1 133 ? -34.185 16.965 -9.273 1.00 28.67 119 ASN A O 1
ATOM 834 N N . TYR A 1 134 ? -32.014 16.411 -9.557 1.00 31.06 120 TYR A N 1
ATOM 835 C CA . TYR A 1 134 ? -32.152 15.106 -8.921 1.00 30.31 120 TYR A CA 1
ATOM 836 C C . TYR A 1 134 ? -32.439 15.227 -7.418 1.00 29.71 120 TYR A C 1
ATOM 837 O O . TYR A 1 134 ? -33.260 14.473 -6.894 1.00 28.95 120 TYR A O 1
ATOM 846 N N . ALA A 1 135 ? -31.851 16.197 -6.744 1.00 28.64 121 ALA A N 1
ATOM 847 C CA . ALA A 1 135 ? -32.211 16.531 -5.382 1.00 29.90 121 ALA A CA 1
ATOM 848 C C . ALA A 1 135 ? -33.659 16.984 -5.320 1.00 30.30 121 ALA A C 1
ATOM 849 O O . ALA A 1 135 ? -34.411 16.562 -4.431 1.00 29.91 121 ALA A O 1
ATOM 851 N N . ASN A 1 136 ? -34.092 17.813 -6.278 1.00 27.48 122 ASN A N 1
ATOM 852 C CA . ASN A 1 136 ? -35.494 18.268 -6.247 1.00 25.55 122 ASN A CA 1
ATOM 853 C C . ASN A 1 136 ? -36.420 17.046 -6.404 1.00 24.83 122 ASN A C 1
ATOM 854 O O . ASN A 1 136 ? -37.447 16.927 -5.733 1.00 25.11 122 ASN A O 1
ATOM 859 N N . LEU A 1 137 ? -36.079 16.125 -7.306 1.00 25.66 123 LEU A N 1
ATOM 860 C CA . LEU A 1 137 ? -36.900 14.909 -7.486 1.00 27.91 123 LEU A CA 1
ATOM 861 C C . LEU A 1 137 ? -36.896 13.980 -6.259 1.00 28.17 123 LEU A C 1
ATOM 862 O O . LEU A 1 137 ? -37.912 13.314 -6.009 1.00 30.39 123 LEU A O 1
ATOM 867 N N . SER A 1 138 ? -35.779 13.931 -5.538 1.00 30.53 124 SER A N 1
ATOM 868 C CA . SER A 1 138 ? -35.688 13.176 -4.268 1.00 31.00 124 SER A CA 1
ATOM 869 C C . SER A 1 138 ? -36.650 13.737 -3.210 1.00 34.42 124 SER A C 1
ATOM 870 O O . SER A 1 138 ? -37.391 12.978 -2.538 1.00 32.03 124 SER A O 1
ATOM 873 N N . GLY A 1 139 ? -36.713 15.067 -3.114 1.00 31.59 125 GLY A N 1
ATOM 874 C CA . GLY A 1 139 ? -37.722 15.757 -2.268 1.00 27.02 125 GLY A CA 1
ATOM 875 C C . GLY A 1 139 ? -39.144 15.394 -2.653 1.00 25.48 125 GLY A C 1
ATOM 876 O O . GLY A 1 139 ? -40.009 15.142 -1.785 1.00 28.28 125 GLY A O 1
ATOM 877 N N . ILE A 1 140 ? -39.431 15.340 -3.954 1.00 24.71 126 ILE A N 1
ATOM 878 C CA . ILE A 1 140 ? -40.743 14.991 -4.410 1.00 26.77 126 ILE A CA 1
ATOM 879 C C . ILE A 1 140 ? -41.037 13.534 -3.980 1.00 26.08 126 ILE A C 1
ATOM 880 O O . ILE A 1 140 ? -42.113 13.257 -3.507 1.00 29.56 126 ILE A O 1
ATOM 885 N N . ASP A 1 141 ? -40.129 12.622 -4.237 1.00 30.05 127 ASP A N 1
ATOM 886 C CA A ASP A 1 141 ? -40.340 11.197 -3.899 0.50 32.98 127 ASP A CA 1
ATOM 887 C CA B ASP A 1 141 ? -40.407 11.204 -3.903 0.50 33.07 127 ASP A CA 1
ATOM 888 C C . ASP A 1 141 ? -40.577 11.024 -2.384 1.00 30.48 127 ASP A C 1
ATOM 889 O O . ASP A 1 141 ? -41.545 10.385 -1.953 1.00 34.26 127 ASP A O 1
ATOM 898 N N . ALA A 1 142 ? -39.715 11.629 -1.589 1.00 32.28 128 ALA A N 1
ATOM 899 C CA . ALA A 1 142 ? -39.912 11.655 -0.110 1.00 31.51 128 ALA A CA 1
ATOM 900 C C . ALA A 1 142 ? -41.280 12.233 0.303 1.00 34.80 128 ALA A C 1
ATOM 901 O O . ALA A 1 142 ? -41.994 11.659 1.160 1.00 30.38 128 ALA A O 1
ATOM 903 N N . ALA A 1 143 ? -41.672 13.371 -0.288 1.00 28.79 129 ALA A N 1
ATOM 904 C CA . ALA A 1 143 ? -42.916 14.000 0.132 1.00 29.39 129 ALA A CA 1
ATOM 905 C C . ALA A 1 143 ? -44.130 13.192 -0.257 1.00 26.82 129 ALA A C 1
ATOM 906 O O . ALA A 1 143 ? -45.110 13.229 0.437 1.00 29.29 129 ALA A O 1
ATOM 908 N N . ARG A 1 144 ? -44.097 12.568 -1.426 1.00 31.88 130 ARG A N 1
ATOM 909 C CA . ARG A 1 144 ? -45.243 11.773 -1.932 1.00 36.83 130 ARG A CA 1
ATOM 910 C C . ARG A 1 144 ? -45.432 10.530 -1.039 1.00 39.71 130 ARG A C 1
ATOM 911 O O . ARG A 1 144 ? -46.544 10.064 -0.832 1.00 38.88 130 ARG A O 1
ATOM 919 N N . HIS A 1 145 ? -44.331 10.050 -0.494 1.00 34.59 131 HIS A N 1
ATOM 920 C CA . HIS A 1 145 ? -44.357 8.912 0.405 1.00 40.30 131 HIS A CA 1
ATOM 921 C C . HIS A 1 145 ? -44.954 9.335 1.737 1.00 40.61 131 HIS A C 1
ATOM 922 O O . HIS A 1 145 ? -45.787 8.616 2.302 1.00 40.30 131 HIS A O 1
ATOM 929 N N . LEU A 1 146 ? -44.515 10.479 2.246 1.00 36.79 132 LEU A N 1
ATOM 930 C CA . LEU A 1 146 ? -44.919 10.949 3.563 1.00 36.70 132 LEU A CA 1
ATOM 931 C C . LEU A 1 146 ? -46.311 11.564 3.604 1.00 38.72 132 LEU A C 1
ATOM 932 O O . LEU A 1 146 ? -46.914 11.551 4.669 1.00 37.22 132 LEU A O 1
ATOM 937 N N . PHE A 1 147 ? -46.819 12.066 2.458 1.00 35.51 133 PHE A N 1
ATOM 938 C CA . PHE A 1 147 ? -48.029 12.866 2.409 1.00 35.99 133 PHE A CA 1
ATOM 939 C C . PHE A 1 147 ? -48.872 12.490 1.189 1.00 39.42 133 PHE A C 1
ATOM 940 O O . PHE A 1 147 ? -49.139 13.308 0.280 1.00 40.19 133 PHE A O 1
ATOM 948 N N . PRO A 1 148 ? -49.374 11.227 1.144 1.00 44.27 134 PRO A N 1
ATOM 949 C CA . PRO A 1 148 ? -49.967 10.721 -0.100 1.00 34.84 134 PRO A CA 1
ATOM 950 C C . PRO A 1 148 ? -51.362 11.232 -0.376 1.00 35.66 134 PRO A C 1
ATOM 951 O O . PRO A 1 148 ? -51.771 11.235 -1.510 1.00 40.57 134 PRO A O 1
ATOM 955 N N . ALA A 1 149 ? -52.106 11.668 0.627 1.00 29.64 135 ALA A N 1
ATOM 956 C CA . ALA A 1 149 ? -53.423 12.308 0.337 1.00 30.46 135 ALA A CA 1
ATOM 957 C C . ALA A 1 149 ? -53.365 13.826 0.378 1.00 30.96 135 ALA A C 1
ATOM 958 O O . ALA A 1 149 ? -54.399 14.498 0.602 1.00 30.94 135 ALA A O 1
ATOM 960 N N . VAL A 1 150 ? -52.170 14.368 0.157 1.00 29.60 136 VAL A N 1
ATOM 961 C CA . VAL A 1 150 ? -52.009 15.829 0.072 1.00 27.05 136 VAL A CA 1
ATOM 962 C C . VAL A 1 150 ? -51.584 16.241 -1.348 1.00 24.68 136 VAL A C 1
ATOM 963 O O . VAL A 1 150 ? -50.650 15.698 -1.878 1.00 24.26 136 VAL A O 1
ATOM 967 N N . ARG A 1 151 ? -52.323 17.173 -1.940 1.00 25.70 137 ARG A N 1
ATOM 968 C CA . ARG A 1 151 ? -51.979 17.672 -3.272 1.00 26.70 137 ARG A CA 1
ATOM 969 C C . ARG A 1 151 ? -50.592 18.354 -3.211 1.00 23.74 137 ARG A C 1
ATOM 970 O O . ARG A 1 151 ? -50.284 19.100 -2.277 1.00 24.04 137 ARG A O 1
ATOM 978 N N . GLN A 1 152 ? -49.770 18.049 -4.182 1.00 23.52 138 GLN A N 1
ATOM 979 C CA . GLN A 1 152 ? -48.429 18.643 -4.240 1.00 24.44 138 GLN A CA 1
ATOM 980 C C . GLN A 1 152 ? -48.249 19.338 -5.569 1.00 23.11 138 GLN A C 1
ATOM 981 O O . GLN A 1 152 ? -48.804 18.895 -6.593 1.00 20.19 138 GLN A O 1
ATOM 987 N N . VAL A 1 153 ? -47.459 20.431 -5.529 1.00 20.50 139 VAL A N 1
ATOM 988 C CA . VAL A 1 153 ? -47.278 21.286 -6.702 1.00 20.12 139 VAL A CA 1
ATOM 989 C C . VAL A 1 153 ? -45.781 21.505 -6.930 1.00 19.28 139 VAL A C 1
ATOM 990 O O . VAL A 1 153 ? -44.953 21.509 -5.959 1.00 21.07 139 VAL A O 1
ATOM 994 N N . ALA A 1 154 ? -45.423 21.646 -8.205 1.00 20.40 140 ALA A N 1
ATOM 995 C CA . ALA A 1 154 ? -44.038 21.899 -8.633 1.00 19.34 140 ALA A CA 1
ATOM 996 C C . ALA A 1 154 ? -43.992 23.324 -9.245 1.00 19.49 140 ALA A C 1
ATOM 997 O O . ALA A 1 154 ? -44.856 23.722 -10.076 1.00 20.25 140 ALA A O 1
ATOM 999 N N . VAL A 1 155 ? -43.045 24.109 -8.745 1.00 18.50 141 VAL A N 1
ATOM 1000 C CA . VAL A 1 155 ? -42.881 25.503 -9.193 1.00 19.20 141 VAL A CA 1
ATOM 1001 C C . VAL A 1 155 ? -41.453 25.572 -9.680 1.00 20.12 141 VAL A C 1
ATOM 1002 O O . VAL A 1 155 ? -40.506 25.223 -8.922 1.00 19.62 141 VAL A O 1
ATOM 1006 N N . PHE A 1 156 ? -41.272 26.028 -10.929 1.00 20.28 142 PHE A N 1
ATOM 1007 C CA . PHE A 1 156 ? -39.991 25.885 -11.617 1.00 21.58 142 PHE A CA 1
ATOM 1008 C C . PHE A 1 156 ? -39.320 27.260 -11.744 1.00 21.51 142 PHE A C 1
ATOM 1009 O O . PHE A 1 156 ? -39.992 28.199 -12.140 1.00 22.21 142 PHE A O 1
ATOM 1017 N N . ASP A 1 157 ? -38.055 27.298 -11.397 1.00 22.66 143 ASP A N 1
ATOM 1018 C CA . ASP A 1 157 ? -37.272 28.523 -11.461 1.00 25.30 143 ASP A CA 1
ATOM 1019 C C . ASP A 1 157 ? -37.045 29.055 -12.884 1.00 24.57 143 ASP A C 1
ATOM 1020 O O . ASP A 1 157 ? -36.735 30.226 -13.037 1.00 21.09 143 ASP A O 1
ATOM 1025 N N . THR A 1 158 ? -37.328 28.246 -13.896 1.00 20.78 144 THR A N 1
ATOM 1026 C CA . THR A 1 158 ? -37.239 28.620 -15.354 1.00 21.41 144 THR A CA 1
ATOM 1027 C C . THR A 1 158 ? -38.543 29.047 -16.005 1.00 22.80 144 THR A C 1
ATOM 1028 O O . THR A 1 158 ? -38.564 29.676 -17.059 1.00 19.99 144 THR A O 1
ATOM 1032 N N . SER A 1 159 ? -39.691 28.670 -15.429 1.00 19.96 145 SER A N 1
ATOM 1033 C CA . SER A 1 159 ? -40.936 28.754 -16.151 1.00 20.70 145 SER A CA 1
ATOM 1034 C C . SER A 1 159 ? -41.286 30.186 -16.587 1.00 19.76 145 SER A C 1
ATOM 1035 O O . SER A 1 159 ? -41.859 30.426 -17.637 1.00 20.57 145 SER A O 1
ATOM 1038 N N . PHE A 1 160 ? -41.015 31.171 -15.751 1.00 17.33 146 PHE A N 1
ATOM 1039 C CA . PHE A 1 160 ? -41.376 32.541 -16.037 1.00 18.66 146 PHE A CA 1
ATOM 1040 C C . PHE A 1 160 ? -40.711 33.033 -17.313 1.00 15.55 146 PHE A C 1
ATOM 1041 O O . PHE A 1 160 ? -41.306 33.864 -18.011 1.00 19.49 146 PHE A O 1
ATOM 1049 N N . HIS A 1 161 ? -39.514 32.524 -17.581 1.00 18.85 147 HIS A N 1
ATOM 1050 C CA . HIS A 1 161 ? -38.782 32.934 -18.717 1.00 19.81 147 HIS A CA 1
ATOM 1051 C C . HIS A 1 161 ? -39.137 32.244 -20.024 1.00 21.88 147 HIS A C 1
ATOM 1052 O O . HIS A 1 161 ? -38.477 32.443 -21.054 1.00 20.43 147 HIS A O 1
ATOM 1059 N N . GLN A 1 162 ? -40.115 31.320 -19.994 1.00 19.06 148 GLN A N 1
ATOM 1060 C CA . GLN A 1 162 ? -40.496 30.667 -21.213 1.00 20.34 148 GLN A CA 1
ATOM 1061 C C . GLN A 1 162 ? -41.255 31.527 -22.216 1.00 22.13 148 GLN A C 1
ATOM 1062 O O . GLN A 1 162 ? -41.552 31.079 -23.340 1.00 23.47 148 GLN A O 1
ATOM 1068 N N . THR A 1 163 ? -41.557 32.751 -21.860 1.00 21.25 149 THR A N 1
ATOM 1069 C CA . THR A 1 163 ? -42.015 33.737 -22.824 1.00 21.11 149 THR A CA 1
ATOM 1070 C C . THR A 1 163 ? -40.901 34.429 -23.671 1.00 20.85 149 THR A C 1
ATOM 1071 O O . THR A 1 163 ? -41.251 35.215 -24.513 1.00 20.89 149 THR A O 1
ATOM 1075 N N . LEU A 1 164 ? -39.628 34.225 -23.380 1.00 20.47 150 LEU A N 1
ATOM 1076 C CA . LEU A 1 164 ? -38.544 34.749 -24.284 1.00 21.36 150 LEU A CA 1
ATOM 1077 C C . LEU A 1 164 ? -38.734 34.285 -25.730 1.00 22.54 150 LEU A C 1
ATOM 1078 O O . LEU A 1 164 ? -39.100 33.132 -26.005 1.00 22.55 150 LEU A O 1
ATOM 1083 N N . ALA A 1 165 ? -38.526 35.223 -26.645 1.00 21.58 151 ALA A N 1
ATOM 1084 C CA . ALA A 1 165 ? -38.588 34.934 -28.056 1.00 21.83 151 ALA A CA 1
ATOM 1085 C C . ALA A 1 165 ? -37.270 34.261 -28.409 1.00 23.25 151 ALA A C 1
ATOM 1086 O O . ALA A 1 165 ? -36.259 34.363 -27.688 1.00 21.72 151 ALA A O 1
ATOM 1088 N N . PRO A 1 166 ? -37.286 33.492 -29.512 1.00 21.90 152 PRO A N 1
ATOM 1089 C CA . PRO A 1 166 ? -36.122 32.767 -30.023 1.00 24.26 152 PRO A CA 1
ATOM 1090 C C . PRO A 1 166 ? -34.882 33.716 -30.177 1.00 23.56 152 PRO A C 1
ATOM 1091 O O . PRO A 1 166 ? -33.758 33.354 -29.802 1.00 25.98 152 PRO A O 1
ATOM 1095 N N . GLU A 1 167 ? -35.100 34.915 -30.679 1.00 23.24 153 GLU A N 1
ATOM 1096 C CA . GLU A 1 167 ? -33.955 35.899 -30.806 1.00 24.05 153 GLU A CA 1
ATOM 1097 C C . GLU A 1 167 ? -33.311 36.179 -29.478 1.00 24.59 153 GLU A C 1
ATOM 1098 O O . GLU A 1 167 ? -32.119 36.584 -29.426 1.00 24.09 153 GLU A O 1
ATOM 1104 N N . ALA A 1 168 ? -34.042 35.984 -28.384 1.00 20.81 154 ALA A N 1
ATOM 1105 C CA . ALA A 1 168 ? -33.474 36.220 -27.043 1.00 20.61 154 ALA A CA 1
ATOM 1106 C C . ALA A 1 168 ? -32.946 35.001 -26.344 1.00 20.99 154 ALA A C 1
ATOM 1107 O O . ALA A 1 168 ? -32.197 35.134 -25.343 1.00 20.75 154 ALA A O 1
ATOM 1109 N N . TYR A 1 169 ? -33.375 33.782 -26.773 1.00 17.95 155 TYR A N 1
ATOM 1110 C CA . TYR A 1 169 ? -32.939 32.606 -26.144 1.00 19.37 155 TYR A CA 1
ATOM 1111 C C . TYR A 1 169 ? -31.950 31.823 -26.875 1.00 19.65 155 TYR A C 1
ATOM 1112 O O . TYR A 1 169 ? -31.285 30.931 -26.311 1.00 21.08 155 TYR A O 1
ATOM 1121 N N . LEU A 1 170 ? -31.822 32.071 -28.184 1.00 19.97 156 LEU A N 1
ATOM 1122 C CA . LEU A 1 170 ? -30.874 31.267 -28.918 1.00 22.76 156 LEU A CA 1
ATOM 1123 C C . LEU A 1 170 ? -29.423 31.710 -28.604 1.00 23.76 156 LEU A C 1
ATOM 1124 O O . LEU A 1 170 ? -29.178 32.922 -28.513 1.00 24.50 156 LEU A O 1
ATOM 1129 N N . TYR A 1 171 ? -28.513 30.740 -28.517 1.00 23.02 157 TYR A N 1
ATOM 1130 C CA . TYR A 1 171 ? -27.094 31.039 -28.607 1.00 24.96 157 TYR A CA 1
ATOM 1131 C C . TYR A 1 171 ? -26.660 31.040 -30.084 1.00 26.54 157 TYR A C 1
ATOM 1132 O O . TYR A 1 171 ? -27.354 30.463 -30.942 1.00 25.07 157 TYR A O 1
ATOM 1141 N N . GLY A 1 172 ? -25.510 31.662 -30.363 1.00 25.23 158 GLY A N 1
ATOM 1142 C CA . GLY A 1 172 ? -24.964 31.668 -31.729 1.00 27.10 158 GLY A CA 1
ATOM 1143 C C . GLY A 1 172 ? -24.184 30.411 -32.034 1.00 31.16 158 GLY A C 1
ATOM 1144 O O . GLY A 1 172 ? -23.084 30.487 -32.526 1.00 32.57 158 GLY A O 1
ATOM 1145 N N . LEU A 1 173 ? -24.715 29.271 -31.630 1.00 31.66 159 LEU A N 1
ATOM 1146 C CA . LEU A 1 173 ? -24.121 27.973 -31.827 1.00 27.84 159 LEU A CA 1
ATOM 1147 C C . L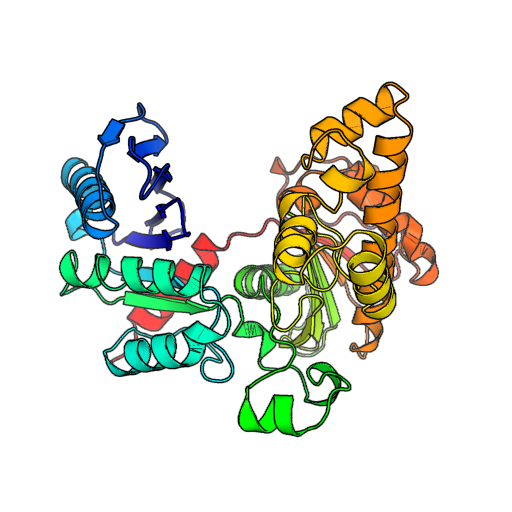EU A 1 173 ? -24.859 27.315 -32.999 1.00 29.05 159 LEU A C 1
ATOM 1148 O O . LEU A 1 173 ? -25.983 27.736 -33.376 1.00 26.97 159 LEU A O 1
ATOM 1153 N N . PRO A 1 174 ? -24.239 26.293 -33.588 1.00 29.09 160 PRO A N 1
ATOM 1154 C CA . PRO A 1 174 ? -24.952 25.477 -34.612 1.00 31.21 160 PRO A CA 1
ATOM 1155 C C . PRO A 1 174 ? -26.355 25.046 -34.138 1.00 27.30 160 PRO A C 1
ATOM 1156 O O . PRO A 1 174 ? -26.511 24.577 -32.989 1.00 27.78 160 PRO A O 1
ATOM 1160 N N . TRP A 1 175 ? -27.321 25.260 -35.009 1.00 28.85 161 TRP A N 1
ATOM 1161 C CA . TRP A 1 175 ? -28.743 24.943 -34.775 1.00 31.47 161 TRP A CA 1
ATOM 1162 C C . TRP A 1 175 ? -28.963 23.606 -34.098 1.00 30.00 161 TRP A C 1
ATOM 1163 O O . TRP A 1 175 ? -29.845 23.481 -33.237 1.00 29.48 161 TRP A O 1
ATOM 1174 N N . GLU A 1 176 ? -28.161 22.609 -34.471 1.00 31.61 162 GLU A N 1
ATOM 1175 C CA . GLU A 1 176 ? -28.280 21.247 -33.916 1.00 33.02 162 GLU A CA 1
ATOM 1176 C C . GLU A 1 176 ? -28.211 21.197 -32.379 1.00 33.68 162 GLU A C 1
ATOM 1177 O O . GLU A 1 176 ? -28.927 20.417 -31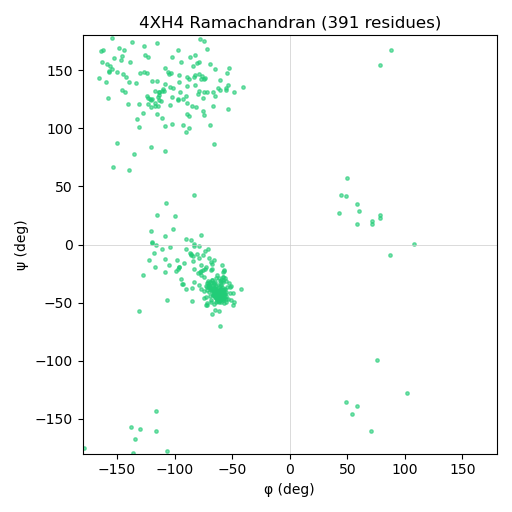.713 1.00 31.27 162 GLU A O 1
ATOM 1179 N N . TYR A 1 177 ? -27.380 22.049 -31.791 1.00 32.25 163 TYR A N 1
ATOM 1180 C CA . TYR A 1 177 ? -27.273 22.090 -30.328 1.00 31.02 163 TYR A CA 1
ATOM 1181 C C . TYR A 1 177 ? -28.593 22.495 -29.667 1.00 28.84 163 TYR A C 1
ATOM 1182 O O . TYR A 1 177 ? -28.983 21.896 -28.631 1.00 34.91 163 TYR A O 1
ATOM 1191 N N . PHE A 1 178 ? -29.289 23.459 -30.259 1.00 26.65 164 PHE A N 1
ATOM 1192 C CA . PHE A 1 178 ? -30.651 23.826 -29.864 1.00 26.70 164 PHE A CA 1
ATOM 1193 C C . PHE A 1 178 ? -31.657 22.691 -30.197 1.00 30.29 164 PHE A C 1
ATOM 1194 O O . PHE A 1 178 ? -32.375 22.186 -29.305 1.00 30.33 164 PHE A O 1
ATOM 1202 N N . SER A 1 179 ? -31.742 22.345 -31.464 1.00 31.08 165 SER A N 1
ATOM 1203 C CA . SER A 1 179 ? -32.853 21.477 -31.894 1.00 38.79 165 SER A CA 1
ATOM 1204 C C . SER A 1 179 ? -32.716 20.023 -31.356 1.00 36.38 165 SER A C 1
ATOM 1205 O O . SER A 1 179 ? -33.708 19.459 -30.976 1.00 39.46 165 SER A O 1
ATOM 1208 N N . SER A 1 180 ? -31.518 19.462 -31.267 1.00 38.38 166 SER A N 1
ATOM 1209 C CA . SER A 1 180 ? -31.335 18.102 -30.728 1.00 40.52 166 SER A CA 1
ATOM 1210 C C . SER A 1 180 ? -31.039 17.991 -29.248 1.00 45.01 166 SER A C 1
ATOM 1211 O O . SER A 1 180 ? -31.420 17.009 -28.626 1.00 44.04 166 SER A O 1
ATOM 1214 N N . LEU A 1 181 ? -30.311 18.964 -28.691 1.00 39.82 167 LEU A N 1
ATOM 1215 C CA . LEU A 1 181 ? -29.864 18.899 -27.304 1.00 33.63 167 LEU A CA 1
ATOM 1216 C C . LEU A 1 181 ? -30.592 19.878 -26.312 1.00 33.08 167 LEU A C 1
ATOM 1217 O O . LEU A 1 181 ? -30.512 19.720 -25.092 1.00 37.15 167 LEU A O 1
ATOM 1222 N N . GLY A 1 182 ? -31.344 20.836 -26.823 1.00 28.69 168 GLY A N 1
ATOM 1223 C CA . GLY A 1 182 ? -32.096 21.763 -25.946 1.00 29.19 168 GLY A CA 1
ATOM 1224 C C . GLY A 1 182 ? -31.168 22.860 -25.357 1.00 27.64 168 GLY A C 1
ATOM 1225 O O . GLY A 1 182 ? -31.508 23.482 -24.363 1.00 29.30 168 GLY A O 1
ATOM 1226 N N . VAL A 1 183 ? -30.049 23.112 -26.033 1.00 25.41 169 VAL A N 1
ATOM 1227 C CA . VAL A 1 183 ? -29.145 24.221 -25.688 1.00 26.83 169 VAL A CA 1
ATOM 1228 C C . VAL A 1 183 ? -29.761 25.533 -26.123 1.00 23.99 169 VAL A C 1
ATOM 1229 O O . VAL A 1 183 ? -29.972 25.807 -27.315 1.00 24.71 169 VAL A O 1
ATOM 1233 N N . ARG A 1 184 ? -30.127 26.309 -25.128 1.00 25.66 170 ARG A N 1
ATOM 1234 C CA . ARG A 1 184 ? -30.706 27.623 -25.288 1.00 21.38 170 ARG A CA 1
ATOM 1235 C C . ARG A 1 184 ? -30.606 28.312 -23.918 1.00 21.15 170 ARG A C 1
ATOM 1236 O O . ARG A 1 184 ? -30.360 27.667 -22.881 1.00 20.07 170 ARG A O 1
ATOM 1244 N N . ARG A 1 185 ? -30.822 29.616 -23.913 1.00 21.51 171 ARG A N 1
ATOM 1245 C CA . ARG A 1 185 ? -31.037 30.301 -22.626 1.00 21.95 171 ARG A CA 1
ATOM 1246 C C . ARG A 1 185 ? -32.364 29.837 -21.963 1.00 21.43 171 ARG A C 1
ATOM 1247 O O . ARG A 1 185 ? -33.428 29.852 -22.619 1.00 21.98 171 ARG A O 1
ATOM 1255 N N . TYR A 1 186 ? -32.273 29.492 -20.680 1.00 20.53 172 TYR A N 1
ATOM 1256 C CA . TYR A 1 186 ? -33.443 29.255 -19.847 1.00 20.15 172 TYR A CA 1
ATOM 1257 C C . TYR A 1 186 ? -33.697 30.384 -18.844 1.00 21.22 172 TYR A C 1
ATOM 1258 O O . TYR A 1 186 ? -34.791 30.955 -18.753 1.00 19.03 172 TYR A O 1
ATOM 1267 N N . GLY A 1 187 ? -32.635 30.787 -18.149 1.00 20.07 173 GLY A N 1
ATOM 1268 C CA . GLY A 1 187 ? -32.783 31.741 -17.104 1.00 18.80 173 GLY A CA 1
ATOM 1269 C C . GLY A 1 187 ? -33.315 31.140 -15.815 1.00 21.66 173 GLY A C 1
ATOM 1270 O O . GLY A 1 187 ? -33.975 30.090 -15.836 1.00 21.76 173 GLY A O 1
ATOM 1271 N N . PHE A 1 188 ? -32.993 31.794 -14.715 1.00 20.50 174 PHE A N 1
ATOM 1272 C CA . PHE A 1 188 ? -33.395 31.351 -13.381 1.00 21.46 174 PHE A CA 1
ATOM 1273 C C . PHE A 1 188 ? -33.939 32.495 -12.549 1.00 21.32 174 PHE A C 1
ATOM 1274 O O . PHE A 1 188 ? -34.194 33.581 -13.080 1.00 20.14 174 PHE A O 1
ATOM 1282 N N . HIS A 1 189 ? -34.105 32.283 -11.221 1.00 19.60 175 HIS A N 1
ATOM 1283 C CA . HIS A 1 189 ? -34.763 33.253 -10.375 1.00 19.64 175 HIS A CA 1
ATOM 1284 C C . HIS A 1 189 ? -36.145 33.565 -10.799 1.00 19.16 175 HIS A C 1
ATOM 1285 O O . HIS A 1 189 ? -36.628 34.618 -10.504 1.00 16.42 175 HIS A O 1
ATOM 1292 N N . GLY A 1 190 ? -36.749 32.710 -11.638 1.00 17.65 176 GLY A N 1
ATOM 1293 C CA . GLY A 1 190 ? -38.031 33.046 -12.219 1.00 17.14 176 GLY A CA 1
ATOM 1294 C C . GLY A 1 190 ? -39.104 33.329 -11.209 1.00 17.89 176 GLY A C 1
ATOM 1295 O O . GLY A 1 190 ? -40.006 34.184 -11.425 1.00 17.20 176 GLY A O 1
ATOM 1296 N N . THR A 1 191 ? -39.089 32.544 -10.148 1.00 18.13 177 THR A N 1
ATOM 1297 C CA . THR A 1 191 ? -40.125 32.711 -9.140 1.00 21.77 177 THR A CA 1
ATOM 1298 C C . THR A 1 191 ? -40.013 34.059 -8.459 1.00 19.99 177 THR A C 1
ATOM 1299 O O . THR A 1 191 ? -40.997 34.754 -8.235 1.00 18.54 177 THR A O 1
ATOM 1303 N N . SER A 1 192 ? -38.774 34.495 -8.239 1.00 18.59 178 SER A N 1
ATOM 1304 C CA . SER A 1 192 ? -38.523 35.842 -7.688 1.00 18.69 178 SER A CA 1
ATOM 1305 C C . SER A 1 192 ? -38.899 36.957 -8.676 1.00 15.13 178 SER A C 1
ATOM 1306 O O . SER A 1 192 ? -39.580 37.934 -8.340 1.00 17.44 178 SER A O 1
ATOM 1309 N N . HIS A 1 193 ? -38.465 36.826 -9.917 1.00 18.90 179 HIS A N 1
ATOM 1310 C CA . HIS A 1 193 ? -38.750 37.859 -10.902 1.00 18.68 179 HIS A CA 1
ATOM 1311 C C . HIS A 1 193 ? -40.239 38.008 -11.109 1.00 20.10 179 HIS A C 1
ATOM 1312 O O . HIS A 1 193 ? -40.777 39.086 -11.280 1.00 17.70 179 HIS A O 1
ATOM 1319 N N . ARG A 1 194 ? -40.946 36.870 -11.116 1.00 20.56 180 ARG A N 1
ATOM 1320 C CA . ARG A 1 194 ? -42.403 36.938 -11.224 1.00 21.34 180 ARG A CA 1
ATOM 1321 C C . ARG A 1 194 ? -43.040 37.611 -9.986 1.00 17.84 180 ARG A C 1
ATOM 1322 O O . ARG A 1 194 ? -43.850 38.541 -10.132 1.00 20.56 180 ARG A O 1
ATOM 1330 N N . TYR A 1 195 ? -42.704 37.159 -8.803 1.00 19.85 181 TYR A N 1
ATOM 1331 C CA . TYR A 1 195 ? -43.286 37.718 -7.579 1.00 19.11 181 TYR A CA 1
ATOM 1332 C C . TYR A 1 195 ? -43.006 39.232 -7.537 1.00 21.53 181 TYR A C 1
ATOM 1333 O O . TYR A 1 195 ? -43.840 40.052 -7.311 1.00 22.87 181 TYR A O 1
ATOM 1342 N N . VAL A 1 196 ? -41.726 39.597 -7.750 1.00 18.94 182 VAL A N 1
ATOM 1343 C CA . VAL A 1 196 ? -41.375 41.000 -7.633 1.00 18.42 182 VAL A CA 1
ATOM 1344 C C . VAL A 1 196 ? -42.007 41.863 -8.672 1.00 18.05 182 VAL A C 1
ATOM 1345 O O . VAL A 1 196 ? -42.424 43.010 -8.350 1.00 21.62 182 VAL A O 1
ATOM 1349 N N . SER A 1 197 ? -42.140 41.385 -9.899 1.00 19.54 183 SER A N 1
ATOM 1350 C CA . SER A 1 197 ? -42.765 42.177 -10.917 1.00 21.67 183 SER A CA 1
ATOM 1351 C C . SER A 1 197 ? -44.230 42.428 -10.615 1.00 23.07 183 SER A C 1
ATOM 1352 O O . SER A 1 197 ? -44.692 43.532 -10.811 1.00 22.69 183 SER A O 1
ATOM 1355 N N . ARG A 1 198 ? -44.927 41.423 -10.099 1.00 24.11 184 ARG A N 1
ATOM 1356 C CA . ARG A 1 198 ? -46.342 41.612 -9.700 1.00 26.20 184 ARG A CA 1
ATOM 1357 C C . ARG A 1 198 ? -46.485 42.624 -8.584 1.00 24.52 184 ARG A C 1
ATOM 1358 O O . ARG A 1 198 ? -47.310 43.509 -8.686 1.00 20.91 184 ARG A O 1
ATOM 1366 N N . ARG A 1 199 ? -45.626 42.532 -7.570 1.00 22.57 185 ARG A N 1
ATOM 1367 C CA . ARG A 1 199 ? -45.591 43.558 -6.530 1.00 22.23 185 ARG A CA 1
ATOM 1368 C C . ARG A 1 199 ? -45.326 44.979 -7.070 1.00 21.02 185 ARG A C 1
ATOM 1369 O O . ARG A 1 199 ? -45.871 45.985 -6.594 1.00 21.04 185 ARG A O 1
ATOM 1377 N N . ALA A 1 200 ? -44.456 45.061 -8.074 1.00 20.72 186 ALA A N 1
ATOM 1378 C CA . ALA A 1 200 ? -44.112 46.339 -8.647 1.00 20.41 186 ALA A CA 1
ATOM 1379 C C . ALA A 1 200 ? -45.289 47.062 -9.307 1.00 22.97 186 ALA A C 1
ATOM 1380 O O . ALA A 1 200 ? -45.388 48.288 -9.233 1.00 24.84 186 ALA A O 1
ATOM 1382 N N . TYR A 1 201 ? -46.169 46.339 -9.992 1.00 22.86 187 TYR A N 1
ATOM 1383 C CA . TYR A 1 201 ? -47.338 46.977 -10.612 1.00 25.33 187 TYR A CA 1
ATOM 1384 C C . TYR A 1 201 ? -48.183 47.665 -9.528 1.00 25.07 187 TYR A C 1
ATOM 1385 O O . TYR A 1 201 ? -48.633 48.768 -9.707 1.00 28.68 187 TYR A O 1
ATOM 1394 N N . GLU A 1 202 ? -48.306 47.054 -8.368 1.00 26.23 188 GLU A N 1
ATOM 1395 C CA . GLU A 1 202 ? -49.024 47.718 -7.285 1.00 28.17 188 GLU A CA 1
ATOM 1396 C C . GLU A 1 202 ? -48.224 48.873 -6.732 1.00 30.89 188 GLU A C 1
ATOM 1397 O O . GLU A 1 202 ? -48.757 49.957 -6.599 1.00 31.12 188 GLU A O 1
ATOM 1403 N N . LEU A 1 203 ? -46.959 48.638 -6.356 1.00 27.63 189 LEU A N 1
ATOM 1404 C CA . LEU A 1 203 ? -46.183 49.705 -5.743 1.00 27.51 189 LEU A CA 1
ATOM 1405 C C . LEU A 1 203 ? -46.002 50.933 -6.633 1.00 30.66 189 LEU A C 1
ATOM 1406 O O . LEU A 1 203 ? -46.008 52.058 -6.127 1.00 33.77 189 LEU A O 1
ATOM 1411 N N . LEU A 1 204 ? -45.746 50.718 -7.919 1.00 28.63 190 LEU A N 1
ATOM 1412 C CA . LEU A 1 204 ? -45.499 51.799 -8.877 1.00 29.34 190 LEU A CA 1
ATOM 1413 C C . LEU A 1 204 ? -46.810 52.299 -9.548 1.00 31.94 190 LEU A C 1
ATOM 1414 O O . LEU A 1 204 ? -46.781 53.239 -10.316 1.00 33.48 190 LEU A O 1
ATOM 1419 N N . ASP A 1 205 ? -47.944 51.657 -9.256 1.00 33.67 191 ASP A N 1
ATOM 1420 C CA . ASP A 1 205 ? -49.233 51.9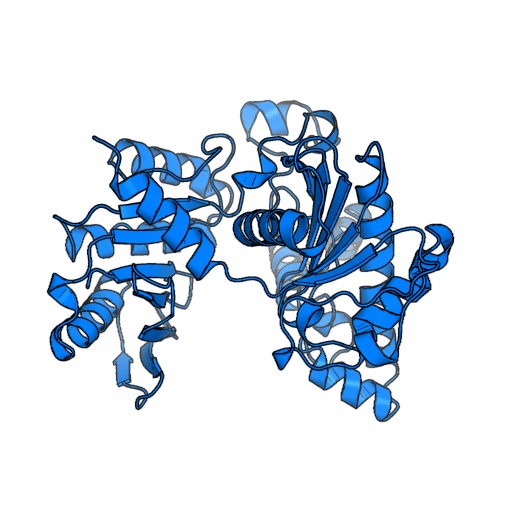03 -9.926 1.00 37.92 191 ASP A CA 1
ATOM 1421 C C . ASP A 1 205 ? -49.186 51.896 -11.449 1.00 37.15 191 ASP A C 1
ATOM 1422 O O . ASP A 1 205 ? -49.495 52.877 -12.149 1.00 37.00 191 ASP A O 1
ATOM 1427 N N . LEU A 1 206 ? -48.715 50.782 -11.956 1.00 33.66 192 LEU A N 1
ATOM 1428 C CA . LEU A 1 206 ? -48.539 50.560 -13.377 1.00 33.01 192 LEU A CA 1
ATOM 1429 C C . LEU A 1 206 ? -49.601 49.655 -13.840 1.00 32.07 192 LEU A C 1
ATOM 1430 O O . LEU A 1 206 ? -50.021 48.769 -13.117 1.00 34.07 192 LEU A O 1
ATOM 1435 N N . ASP A 1 207 ? -49.994 49.848 -15.078 1.00 34.74 193 ASP A N 1
ATOM 1436 C CA . ASP A 1 207 ? -50.797 48.881 -15.807 1.00 34.99 193 ASP A CA 1
ATOM 1437 C C . ASP A 1 207 ? -49.892 47.727 -16.226 1.00 33.26 193 ASP A C 1
ATOM 1438 O O . ASP A 1 207 ? -49.048 47.926 -17.104 1.00 34.59 193 ASP A O 1
ATOM 1443 N N . GLU A 1 208 ? -50.130 46.522 -15.688 1.00 30.69 194 GLU A N 1
ATOM 1444 C CA . GLU A 1 208 ? -49.347 45.357 -16.037 1.00 35.17 194 GLU A CA 1
ATOM 1445 C C . GLU A 1 208 ? -49.257 45.177 -17.537 1.00 36.84 194 GLU A C 1
ATOM 1446 O O . GLU A 1 208 ? -48.226 44.762 -18.019 1.00 30.67 194 GLU A O 1
ATOM 1452 N N . LYS A 1 209 ? -50.324 45.502 -18.287 1.00 34.95 195 LYS A N 1
ATOM 1453 C CA . LYS A 1 209 ? -50.386 45.195 -19.730 1.00 34.95 195 LYS A CA 1
ATOM 1454 C C . LYS A 1 209 ? -49.762 46.232 -20.564 1.00 34.89 195 LYS A C 1
ATOM 1455 O O . LYS A 1 209 ? -49.665 46.065 -21.773 1.00 32.31 195 LYS A O 1
ATOM 1457 N N . ASP A 1 210 ? -49.406 47.367 -19.956 1.00 33.42 196 ASP A N 1
ATOM 1458 C CA . ASP A 1 210 ? -48.708 48.391 -20.687 1.00 33.07 196 ASP A CA 1
ATOM 1459 C C . ASP A 1 210 ? -47.539 48.932 -19.845 1.00 32.03 196 ASP A C 1
ATOM 1460 O O . ASP A 1 210 ? -47.609 50.046 -19.285 1.00 30.46 196 ASP A O 1
ATOM 1465 N N . SER A 1 211 ? -46.458 48.165 -19.804 1.00 26.25 197 SER A N 1
ATOM 1466 C CA . SER A 1 211 ? -45.427 48.437 -18.787 1.00 24.98 197 SER A CA 1
ATOM 1467 C C . SER A 1 211 ? -44.081 47.862 -19.164 1.00 22.63 197 SER A C 1
ATOM 1468 O O . SER A 1 211 ? -43.976 46.816 -19.792 1.00 21.87 197 SER A O 1
ATOM 1471 N N . GLY A 1 212 ? -43.030 48.474 -18.602 1.00 22.16 198 GLY A N 1
ATOM 1472 C CA . GLY A 1 212 ? -41.705 47.955 -18.815 1.00 21.37 198 GLY A CA 1
ATOM 1473 C C . GLY A 1 212 ? -40.925 48.064 -17.508 1.00 20.28 198 GLY A C 1
ATOM 1474 O O . GLY A 1 212 ? -40.765 49.165 -16.973 1.00 23.28 198 GLY A O 1
ATOM 1475 N N . LEU A 1 213 ? -40.463 46.917 -17.014 1.00 20.92 199 LEU A N 1
ATOM 1476 C CA . LEU A 1 213 ? -39.652 46.798 -15.812 1.00 19.66 199 LEU A CA 1
ATOM 1477 C C . LEU A 1 213 ? -38.383 46.043 -16.032 1.00 20.09 199 LEU A C 1
ATOM 1478 O O . LEU A 1 213 ? -38.290 45.071 -16.759 1.00 21.02 199 LEU A O 1
ATOM 1483 N N . ILE A 1 214 ? -37.385 46.450 -15.272 1.00 18.85 200 ILE A N 1
ATOM 1484 C CA . ILE A 1 214 ? -36.196 45.657 -15.080 1.00 19.44 200 ILE A CA 1
ATOM 1485 C C . ILE A 1 214 ? -36.095 45.290 -13.613 1.00 18.46 200 ILE A C 1
ATOM 1486 O O . ILE A 1 214 ? -36.100 46.177 -12.736 1.00 21.09 200 ILE A O 1
ATOM 1491 N N . VAL A 1 215 ? -36.050 43.998 -13.338 1.00 20.44 201 VAL A N 1
ATOM 1492 C CA . VAL A 1 215 ? -35.805 43.458 -12.029 1.00 19.08 201 VAL A CA 1
ATOM 1493 C C . VAL A 1 215 ? -34.389 42.986 -11.917 1.00 17.97 201 VAL A C 1
ATOM 1494 O O . VAL A 1 215 ? -33.911 42.144 -12.680 1.00 20.31 201 VAL A O 1
ATOM 1498 N N . ALA A 1 216 ? -33.713 43.471 -10.873 1.00 18.29 202 ALA A N 1
ATOM 1499 C CA . ALA A 1 216 ? -32.418 42.964 -10.472 1.00 17.82 202 ALA A CA 1
ATOM 1500 C C . ALA A 1 216 ? -32.427 42.177 -9.204 1.00 18.53 202 ALA A C 1
ATOM 1501 O O . ALA A 1 216 ? -32.506 42.724 -8.132 1.00 20.21 202 ALA A O 1
ATOM 1503 N N . HIS A 1 217 ? -32.383 40.867 -9.346 1.00 17.67 203 HIS A N 1
ATOM 1504 C CA . HIS A 1 217 ? -32.309 39.956 -8.263 1.00 18.23 203 HIS A CA 1
ATOM 1505 C C . HIS A 1 217 ? -30.846 39.758 -7.924 1.00 17.77 203 HIS A C 1
ATOM 1506 O O . HIS A 1 217 ? -30.156 39.023 -8.599 1.00 19.40 203 HIS A O 1
ATOM 1513 N N . LEU A 1 218 ? -30.403 40.457 -6.871 1.00 17.04 204 LEU A N 1
ATOM 1514 C CA . LEU A 1 218 ? -29.022 40.382 -6.442 1.00 20.42 204 LEU A CA 1
ATOM 1515 C C . LEU A 1 218 ? -28.935 39.675 -5.109 1.00 20.68 204 LEU A C 1
ATOM 1516 O O . LEU A 1 218 ? -29.330 40.223 -4.058 1.00 21.66 204 LEU A O 1
ATOM 1521 N N . GLY A 1 219 ? -28.411 38.470 -5.167 1.00 24.85 205 GLY A N 1
ATOM 1522 C CA . GLY A 1 219 ? -28.180 37.610 -4.008 1.00 30.31 205 GLY A CA 1
ATOM 1523 C C . GLY A 1 219 ? -26.805 36.968 -4.226 1.00 31.29 205 GLY A C 1
ATOM 1524 O O . GLY A 1 219 ? -25.979 37.460 -5.042 1.00 30.98 205 GLY A O 1
ATOM 1525 N N . ASN A 1 220 ? -26.582 35.844 -3.585 1.00 30.92 206 ASN A N 1
ATOM 1526 C CA . ASN A 1 220 ? -25.375 35.098 -3.827 1.00 34.95 206 ASN A CA 1
ATOM 1527 C C . ASN A 1 220 ? -25.365 34.626 -5.268 1.00 32.18 206 ASN A C 1
ATOM 1528 O O . ASN A 1 220 ? -24.273 34.536 -5.885 1.00 32.22 206 ASN A O 1
ATOM 1533 N N . GLY A 1 221 ? -26.563 34.278 -5.771 1.00 28.13 207 GLY A N 1
ATOM 1534 C CA . GLY A 1 221 ? -26.824 34.163 -7.224 1.00 24.94 207 GLY A CA 1
ATOM 1535 C C . GLY A 1 221 ? -27.426 35.467 -7.633 1.00 25.53 207 GLY A C 1
ATOM 1536 O O . GLY A 1 221 ? -28.141 36.120 -6.850 1.00 25.35 207 GLY A O 1
ATOM 1537 N N . ALA A 1 222 ? -27.132 35.926 -8.849 1.00 23.52 208 ALA A N 1
ATOM 1538 C CA . ALA A 1 222 ? -27.672 37.196 -9.274 1.00 20.18 208 ALA A CA 1
ATOM 1539 C C . ALA A 1 222 ? -28.125 37.162 -10.736 1.00 19.79 208 ALA A C 1
ATOM 1540 O O . ALA A 1 222 ? -27.382 36.644 -11.603 1.00 18.43 208 ALA A O 1
ATOM 1542 N N . SER A 1 223 ? -29.279 37.798 -11.028 1.00 19.84 209 SER A N 1
ATOM 1543 C CA . SER A 1 223 ? -29.735 37.905 -12.395 1.00 18.19 209 SER A CA 1
ATOM 1544 C C . SER A 1 223 ? -30.660 39.067 -12.611 1.00 18.38 209 SER A C 1
ATOM 1545 O O . SER A 1 223 ? -31.292 39.573 -11.695 1.00 19.82 209 SER A O 1
ATOM 1548 N N . ILE A 1 224 ? -30.682 39.545 -13.853 1.00 17.66 210 ILE A N 1
ATOM 1549 C CA . ILE A 1 224 ? -31.578 40.544 -14.349 1.00 16.64 210 ILE A CA 1
ATOM 1550 C C . ILE A 1 224 ? -32.689 39.947 -15.187 1.00 16.81 210 ILE A C 1
ATOM 1551 O O . ILE A 1 224 ? -32.499 38.924 -15.831 1.00 18.81 210 ILE A O 1
ATOM 1556 N N . CYS A 1 225 ? -33.835 40.568 -15.135 1.00 17.19 211 CYS A N 1
ATOM 1557 C CA . CYS A 1 225 ? -34.997 40.129 -16.009 1.00 18.09 211 CYS A CA 1
ATOM 1558 C C . CYS A 1 225 ? -35.703 41.375 -16.431 1.00 17.38 211 CYS A C 1
ATOM 1559 O O . CYS A 1 225 ? -35.935 42.306 -15.658 1.00 18.61 211 CYS A O 1
ATOM 1562 N N . ALA A 1 226 ? -35.969 41.470 -17.737 1.00 17.68 212 ALA A N 1
ATOM 1563 C CA . ALA A 1 226 ? -36.754 42.468 -18.307 1.00 17.68 212 ALA A CA 1
ATOM 1564 C C . ALA A 1 226 ? -38.203 41.891 -18.480 1.00 17.23 212 ALA A C 1
ATOM 1565 O O . ALA A 1 226 ? -38.366 40.823 -19.076 1.00 17.91 212 ALA A O 1
ATOM 1567 N N . VAL A 1 227 ? -39.120 42.617 -17.896 1.00 20.41 213 VAL A N 1
ATOM 1568 C CA . VAL A 1 227 ? -40.552 42.288 -17.903 1.00 21.06 213 VAL A CA 1
ATOM 1569 C C . VAL A 1 227 ? -41.357 43.341 -18.664 1.00 19.53 213 VAL A C 1
ATOM 1570 O O . VAL A 1 227 ? -41.469 44.517 -18.257 1.00 23.17 213 VAL A O 1
ATOM 1574 N N . ARG A 1 228 ? -41.912 42.930 -19.806 1.00 19.32 214 ARG A N 1
ATOM 1575 C CA . ARG A 1 228 ? -42.572 43.778 -20.702 1.00 19.97 214 ARG A CA 1
ATOM 1576 C C . ARG A 1 228 ? -44.067 43.355 -20.706 1.00 21.05 214 ARG A C 1
ATOM 1577 O O . ARG A 1 228 ? -44.355 42.179 -21.031 1.00 20.54 214 ARG A O 1
ATOM 1585 N N . ASN A 1 229 ? -44.917 44.270 -20.334 1.00 22.29 215 ASN A N 1
ATOM 1586 C CA . ASN A 1 229 ? -46.389 43.970 -20.252 1.00 22.37 215 ASN A CA 1
ATOM 1587 C C . ASN A 1 229 ? -46.643 42.695 -19.484 1.00 25.94 215 ASN A C 1
ATOM 1588 O O . ASN A 1 229 ? -47.477 41.835 -19.886 1.00 24.45 215 ASN A O 1
ATOM 1593 N N . GLY A 1 230 ? -45.919 42.511 -18.378 1.00 22.15 216 GLY A N 1
ATOM 1594 C CA . GLY A 1 230 ? -46.125 41.302 -17.536 1.00 22.79 216 GLY A CA 1
ATOM 1595 C C . GLY A 1 230 ? -45.380 40.029 -17.852 1.00 21.67 216 GLY A C 1
ATOM 1596 O O . GLY A 1 230 ? -45.372 39.144 -17.021 1.00 23.07 216 GLY A O 1
ATOM 1597 N N . GLN A 1 231 ? -44.686 39.959 -18.978 1.00 19.84 217 GLN A N 1
ATOM 1598 C CA . GLN A 1 231 ? -43.940 38.820 -19.372 1.00 21.41 217 GLN A CA 1
ATOM 1599 C C . GLN A 1 231 ? -42.444 39.018 -19.450 1.00 21.34 217 GLN A C 1
ATOM 1600 O O . GLN A 1 231 ? -41.969 40.048 -19.970 1.00 21.44 217 GLN A O 1
ATOM 1606 N N . SER A 1 232 ? -41.727 38.010 -19.024 1.00 19.22 218 SER A N 1
ATOM 1607 C CA . SER A 1 232 ? -40.279 38.022 -19.189 1.00 19.67 218 SER A CA 1
ATOM 1608 C C . SER A 1 232 ? -39.938 37.987 -20.671 1.00 21.85 218 SER A C 1
ATOM 1609 O O . SER A 1 232 ? -40.377 37.107 -21.429 1.00 18.58 218 SER A O 1
ATOM 1612 N N . VAL A 1 233 ? -39.098 38.940 -21.082 1.00 19.18 219 VAL A N 1
ATOM 1613 C CA . VAL A 1 233 ? -38.605 39.010 -22.487 1.00 19.21 219 VAL A CA 1
ATOM 1614 C C . VAL A 1 233 ? -37.085 38.965 -22.649 1.00 20.56 219 VAL A C 1
ATOM 1615 O O . VAL A 1 233 ? -36.578 38.844 -23.750 1.00 17.93 219 VAL A O 1
ATOM 1619 N N . ASP A 1 234 ? -36.371 39.138 -21.559 1.00 19.01 220 ASP A N 1
ATOM 1620 C CA . ASP A 1 234 ? -34.925 38.862 -21.534 1.00 20.09 220 ASP A CA 1
ATOM 1621 C C . ASP A 1 234 ? -34.467 38.599 -20.132 1.00 15.60 220 ASP A C 1
ATOM 1622 O O . ASP A 1 234 ? -35.115 39.047 -19.178 1.00 15.94 220 ASP A O 1
ATOM 1627 N N . THR A 1 235 ? -33.444 37.771 -19.958 1.00 16.29 221 THR A N 1
ATOM 1628 C CA . THR A 1 235 ? -32.894 37.507 -18.660 1.00 17.65 221 THR A CA 1
ATOM 1629 C C . THR A 1 235 ? -31.447 37.136 -18.786 1.00 16.95 221 THR A C 1
ATOM 1630 O O . THR A 1 235 ? -30.967 36.760 -19.888 1.00 16.07 221 THR A O 1
ATOM 1634 N N . SER A 1 236 ? -30.704 37.256 -17.685 1.00 18.38 222 SER A N 1
ATOM 1635 C CA . SER A 1 236 ? -29.239 37.235 -17.798 1.00 19.54 222 SER A CA 1
ATOM 1636 C C . SER A 1 236 ? -28.621 35.920 -17.598 1.00 19.54 222 SER A C 1
ATOM 1637 O O . SER A 1 236 ? -27.535 35.703 -18.134 1.00 18.16 222 SER A O 1
ATOM 1640 N N . MET A 1 237 ? -29.216 35.024 -16.787 1.00 17.58 223 MET A N 1
ATOM 1641 C CA . MET A 1 237 ? -28.664 33.729 -16.744 1.00 18.26 223 MET A CA 1
ATOM 1642 C C . MET A 1 237 ? -28.978 32.981 -18.059 1.00 21.44 223 MET A C 1
ATOM 1643 O O . MET A 1 237 ? -29.795 33.439 -18.833 1.00 22.53 223 MET A O 1
ATOM 1648 N N . GLY A 1 238 ? -28.333 31.826 -18.287 1.00 20.50 224 GLY A N 1
ATOM 1649 C CA . GLY A 1 238 ? -28.255 31.169 -19.569 1.00 21.03 224 GLY A CA 1
ATOM 1650 C C . GLY A 1 238 ? -28.937 29.814 -19.534 1.00 21.63 224 GLY A C 1
ATOM 1651 O O . GLY A 1 238 ? -29.982 29.644 -18.863 1.00 21.00 224 GLY A O 1
ATOM 1652 N N . MET A 1 239 ? -28.356 28.863 -20.244 1.00 22.68 225 MET A N 1
ATOM 1653 C CA . MET A 1 239 ? -28.787 27.475 -20.099 1.00 24.55 225 MET A CA 1
ATOM 1654 C C . MET A 1 239 ? -28.638 27.039 -18.672 1.00 27.24 225 MET A C 1
ATOM 1655 O O . MET A 1 239 ? -29.465 26.268 -18.154 1.00 26.99 225 MET A O 1
ATOM 1660 N N . THR A 1 240 ? -27.625 27.601 -18.002 1.00 24.98 226 THR A N 1
ATOM 1661 C CA . THR A 1 240 ? -27.306 27.296 -16.605 1.00 26.41 226 THR A CA 1
ATOM 1662 C C . THR A 1 240 ? -27.230 28.601 -15.784 1.00 27.47 226 THR A C 1
ATOM 1663 O O . THR A 1 240 ? -27.182 29.742 -16.342 1.00 22.89 226 THR A O 1
ATOM 1667 N N . PRO A 1 241 ? -27.134 28.448 -14.474 1.00 28.21 227 PRO A N 1
ATOM 1668 C CA . PRO A 1 241 ? -27.060 29.680 -13.664 1.00 25.29 227 PRO A CA 1
ATOM 1669 C C . PRO A 1 241 ? -25.696 30.396 -13.665 1.00 29.52 227 PRO A C 1
ATOM 1670 O O . PRO A 1 241 ? -25.502 31.375 -12.852 1.00 27.92 227 PRO A O 1
ATOM 1674 N N . LEU A 1 242 ? -24.762 29.964 -14.511 1.00 25.46 228 LEU A N 1
ATOM 1675 C CA . LEU A 1 242 ? -23.466 30.641 -14.519 1.00 27.88 228 LEU A CA 1
ATOM 1676 C C . LEU A 1 242 ? -23.412 31.907 -15.364 1.00 31.15 228 LEU A C 1
ATOM 1677 O O . LEU A 1 242 ? -22.549 32.757 -15.137 1.00 31.38 228 LEU A O 1
ATOM 1682 N N . GLU A 1 243 ? -24.324 32.062 -16.318 1.00 25.06 229 GLU A N 1
ATOM 1683 C CA . GLU A 1 243 ? -24.181 33.141 -17.296 1.00 23.33 229 GLU A CA 1
ATOM 1684 C C . GLU A 1 243 ? -24.678 34.423 -16.667 1.00 21.53 229 GLU A C 1
ATOM 1685 O O . GLU A 1 243 ? -25.502 34.446 -15.740 1.00 21.27 229 GLU A O 1
ATOM 1691 N N . GLY A 1 244 ? -24.176 35.540 -17.208 1.00 21.14 230 GLY A N 1
ATOM 1692 C CA . GLY A 1 244 ? -24.710 36.837 -16.941 1.00 19.32 230 GLY A CA 1
ATOM 1693 C C . GLY A 1 244 ? -23.894 37.650 -15.942 1.00 23.72 230 GLY A C 1
ATOM 1694 O O . GLY A 1 244 ? -22.684 37.889 -16.197 1.00 19.40 230 GLY A O 1
ATOM 1695 N N . LEU A 1 245 ? -24.578 38.172 -14.896 1.00 18.43 231 LEU A N 1
ATOM 1696 C CA . LEU A 1 245 ? -23.894 38.955 -13.829 1.00 21.46 231 LEU A CA 1
ATOM 1697 C C . LEU A 1 245 ? -22.736 38.170 -13.207 1.00 20.72 231 LEU A C 1
ATOM 1698 O O . LEU A 1 245 ? -22.798 36.976 -12.998 1.00 20.35 231 LEU A O 1
ATOM 1703 N N . MET A 1 246 ? -21.689 38.883 -12.779 1.00 19.89 232 MET A N 1
ATOM 1704 C CA . MET A 1 246 ? -20.707 38.289 -11.911 1.00 19.84 232 MET A CA 1
ATOM 1705 C C . MET A 1 246 ? -21.385 38.174 -10.546 1.00 19.56 232 MET A C 1
ATOM 1706 O O . MET A 1 246 ? -22.183 38.992 -10.195 1.00 22.35 232 MET A O 1
ATOM 1711 N N . MET A 1 247 ? -21.120 37.121 -9.813 1.00 20.66 233 MET A N 1
ATOM 1712 C CA . MET A 1 247 ? -21.894 36.840 -8.554 1.00 24.40 233 MET A CA 1
ATOM 1713 C C . MET A 1 247 ? -20.941 36.561 -7.390 1.00 26.66 233 MET A C 1
ATOM 1714 O O . MET A 1 247 ? -19.717 36.864 -7.471 1.00 26.15 233 MET A O 1
ATOM 1719 N N . GLY A 1 248 ? -21.435 35.888 -6.352 1.00 23.68 234 GLY A N 1
ATOM 1720 C CA . GLY A 1 248 ? -20.583 35.645 -5.153 1.00 24.33 234 GLY A CA 1
ATOM 1721 C C . GLY A 1 248 ? -19.345 34.836 -5.403 1.00 25.30 234 GLY A C 1
ATOM 1722 O O . GLY A 1 248 ? -18.238 35.266 -5.028 1.00 26.31 234 GLY A O 1
ATOM 1723 N N . THR A 1 249 ? -19.546 33.636 -5.935 1.00 26.82 235 THR A N 1
ATOM 1724 C CA . THR A 1 249 ? -18.472 32.766 -6.375 1.00 26.18 235 THR A CA 1
ATOM 1725 C C . THR A 1 249 ? -18.525 32.419 -7.832 1.00 25.66 235 THR A C 1
ATOM 1726 O O . THR A 1 249 ? -17.637 31.699 -8.331 1.00 26.94 235 THR A O 1
ATOM 1730 N N . ARG A 1 250 ? -19.516 32.951 -8.541 1.00 25.26 236 ARG A N 1
ATOM 1731 C CA . ARG A 1 250 ? -19.726 32.642 -9.959 1.00 26.25 236 ARG A CA 1
ATOM 1732 C C . ARG A 1 250 ? -19.188 33.780 -10.848 1.00 23.49 236 ARG A C 1
ATOM 1733 O O . ARG A 1 250 ? -19.361 34.939 -10.550 1.00 22.92 236 ARG A O 1
ATOM 1741 N N . SER A 1 251 ? -18.466 33.401 -11.902 1.00 26.48 237 SER A N 1
ATOM 1742 C CA . SER A 1 251 ? -17.834 34.332 -12.858 1.00 25.64 237 SER A CA 1
ATOM 1743 C C . SER A 1 251 ? -18.815 35.292 -13.541 1.00 26.43 237 SER A C 1
ATOM 1744 O O . SER A 1 251 ? -18.518 36.479 -13.719 1.00 24.96 237 SER A O 1
ATOM 1747 N N . GLY A 1 252 ? -19.987 34.785 -13.907 1.00 24.26 238 GLY A N 1
ATOM 1748 C CA . GLY A 1 252 ? -20.823 35.486 -14.851 1.00 24.57 238 GLY A CA 1
ATOM 1749 C C . GLY A 1 252 ? -20.137 35.385 -16.226 1.00 26.58 238 GLY A C 1
ATOM 1750 O O . GLY A 1 252 ? -19.333 34.505 -16.462 1.00 27.97 238 GLY A O 1
ATOM 1751 N N . ASP A 1 253 ? -20.512 36.274 -17.119 1.00 22.91 239 ASP A N 1
ATOM 1752 C CA . ASP A 1 253 ? -20.077 36.190 -18.552 1.00 23.50 239 ASP A CA 1
ATOM 1753 C C . ASP A 1 253 ? -18.549 36.134 -18.594 1.00 23.04 239 ASP A C 1
ATOM 1754 O O . ASP A 1 253 ? -17.842 37.006 -17.984 1.00 24.35 239 ASP A O 1
ATOM 1759 N N . VAL A 1 254 ? -18.073 35.193 -19.381 1.00 24.20 240 VAL A N 1
ATOM 1760 C CA . VAL A 1 254 ? -16.631 34.999 -19.589 1.00 25.60 240 VAL A CA 1
ATOM 1761 C C . VAL A 1 254 ? -16.418 34.533 -21.038 1.00 25.54 240 VAL A C 1
ATOM 1762 O O . VAL A 1 254 ? -17.142 33.708 -21.573 1.00 26.05 240 VAL A O 1
ATOM 1766 N N . ASP A 1 255 ? -15.452 35.179 -21.701 1.00 25.85 241 ASP A N 1
ATOM 1767 C CA . ASP A 1 255 ? -14.991 34.901 -23.075 1.00 26.43 241 ASP A CA 1
ATOM 1768 C C . ASP A 1 255 ? -14.626 33.426 -23.153 1.00 26.56 241 ASP A C 1
ATOM 1769 O O . ASP A 1 255 ? -13.691 32.957 -22.450 1.00 26.23 241 ASP A O 1
ATOM 1774 N N . PHE A 1 256 ? -15.354 32.673 -23.985 1.00 26.41 242 PHE A N 1
ATOM 1775 C CA . PHE A 1 256 ? -14.984 31.279 -24.183 1.00 26.67 242 PHE A CA 1
ATOM 1776 C C . PHE A 1 256 ? -13.530 31.134 -24.703 1.00 29.82 242 PHE A C 1
ATOM 1777 O O . PHE A 1 256 ? -12.851 30.183 -24.338 1.00 23.19 242 PHE A O 1
ATOM 1785 N N . GLY A 1 257 ? -13.039 32.117 -25.464 1.00 30.77 243 GLY A N 1
ATOM 1786 C CA . GLY A 1 257 ? -11.633 32.054 -25.930 1.00 32.37 243 GLY A CA 1
ATOM 1787 C C . GLY A 1 257 ? -10.619 32.183 -24.812 1.00 30.20 243 GLY A C 1
ATOM 1788 O O . GLY A 1 257 ? -9.572 31.526 -24.841 1.00 31.52 243 GLY A O 1
ATOM 1789 N N . ALA A 1 258 ? -10.914 33.050 -23.838 1.00 28.25 244 ALA A N 1
ATOM 1790 C CA . ALA A 1 258 ? -10.154 33.158 -22.631 1.00 28.37 244 ALA A CA 1
ATOM 1791 C C . ALA A 1 258 ? -10.111 31.832 -21.887 1.00 29.87 244 ALA A C 1
ATOM 1792 O O . ALA A 1 258 ? -9.063 31.399 -21.493 1.00 30.66 244 ALA A O 1
ATOM 1794 N N . MET A 1 259 ? -11.258 31.185 -21.755 1.00 29.27 245 MET A N 1
ATOM 1795 C CA . MET A 1 259 ? -11.368 29.919 -21.054 1.00 29.75 245 MET A CA 1
ATOM 1796 C C . MET A 1 259 ? -10.565 28.838 -21.759 1.00 33.42 245 MET A C 1
ATOM 1797 O O . MET A 1 259 ? -9.815 28.126 -21.052 1.00 32.29 245 MET A O 1
ATOM 1802 N N . ALA A 1 260 ? -10.678 28.762 -23.091 1.00 30.40 246 ALA A N 1
ATOM 1803 C CA . ALA A 1 260 ? -9.858 27.849 -23.886 1.00 33.58 246 ALA A CA 1
ATOM 1804 C C . ALA A 1 260 ? -8.356 28.149 -23.800 1.00 34.97 246 ALA A C 1
ATOM 1805 O O . ALA A 1 260 ? -7.526 27.250 -23.685 1.00 32.99 246 ALA A O 1
ATOM 1807 N N . TRP A 1 261 ? -8.020 29.414 -23.707 1.00 35.80 247 TRP A N 1
ATOM 1808 C CA . TRP A 1 261 ? -6.657 29.831 -23.574 1.00 33.15 247 TRP A CA 1
ATOM 1809 C C . TRP A 1 261 ? -6.141 29.437 -22.211 1.00 36.78 247 TRP A C 1
ATOM 1810 O O . TRP A 1 261 ? -5.040 28.888 -22.062 1.00 36.87 247 TRP A O 1
ATOM 1821 N N . ILE A 1 262 ? -6.941 29.675 -21.195 1.00 33.08 248 ILE A N 1
ATOM 1822 C CA . ILE A 1 262 ? -6.538 29.273 -19.846 1.00 37.37 248 ILE A CA 1
ATOM 1823 C C . ILE A 1 262 ? -6.359 27.722 -19.826 1.00 38.46 248 ILE A C 1
ATOM 1824 O O . ILE A 1 262 ? -5.337 27.275 -19.354 1.00 37.19 248 ILE A O 1
ATOM 1829 N N . ALA A 1 263 ? -7.292 26.926 -20.365 1.00 38.56 249 ALA A N 1
ATOM 1830 C CA . ALA A 1 263 ? -7.090 25.446 -20.378 1.00 40.08 249 ALA A CA 1
ATOM 1831 C C . ALA A 1 263 ? -5.684 25.020 -20.921 1.00 46.10 249 ALA A C 1
ATOM 1832 O O . ALA A 1 263 ? -4.941 24.267 -20.264 1.00 41.96 249 ALA A O 1
ATOM 1834 N N . LYS A 1 264 ? -5.347 25.544 -22.101 1.00 40.16 250 LYS A N 1
ATOM 1835 C CA . LYS A 1 264 ? -4.141 25.197 -22.833 1.00 41.65 250 LYS A CA 1
ATOM 1836 C C . LYS A 1 264 ? -2.891 25.666 -22.122 1.00 47.52 250 LYS A C 1
ATOM 1837 O O . LYS A 1 264 ? -1.849 25.037 -22.173 1.00 54.53 250 LYS A O 1
ATOM 1839 N N . GLU A 1 265 ? -3.018 26.756 -21.405 1.00 53.78 251 GLU A N 1
ATOM 1840 C CA . GLU A 1 265 ? -1.915 27.369 -20.709 1.00 50.13 251 GLU A CA 1
ATOM 1841 C C . GLU A 1 265 ? -1.642 26.764 -19.328 1.00 49.72 251 GLU A C 1
ATOM 1842 O O . GLU A 1 265 ? -0.497 26.669 -18.937 1.00 51.30 251 GLU A O 1
ATOM 1848 N N . THR A 1 266 ? -2.670 26.380 -18.570 1.00 48.64 252 THR A N 1
ATOM 1849 C CA . THR A 1 266 ? -2.452 25.770 -17.239 1.00 47.01 252 THR A CA 1
ATOM 1850 C C . THR A 1 266 ? -2.658 24.252 -17.186 1.00 47.93 252 THR A C 1
ATOM 1851 O O . THR A 1 266 ? -2.533 23.665 -16.126 1.00 47.77 252 THR A O 1
ATOM 1855 N N . GLY A 1 267 ? -3.042 23.627 -18.290 1.00 52.60 253 GLY A N 1
ATOM 1856 C CA . GLY A 1 267 ? -3.329 22.192 -18.288 1.00 52.07 253 GLY A CA 1
ATOM 1857 C C . GLY A 1 267 ? -4.606 21.792 -17.571 1.00 52.00 253 GLY A C 1
ATOM 1858 O O . GLY A 1 267 ? -4.792 20.645 -17.212 1.00 47.82 253 GLY A O 1
ATOM 1859 N N . GLN A 1 268 ? -5.523 22.723 -17.384 1.00 45.60 254 GLN A N 1
ATOM 1860 C CA . GLN A 1 268 ? -6.786 22.394 -16.764 1.00 44.04 254 GLN A CA 1
ATOM 1861 C C . GLN A 1 268 ? -7.760 21.834 -17.785 1.00 42.06 254 GLN A C 1
ATOM 1862 O O . GLN A 1 268 ? -7.775 22.227 -18.953 1.00 46.72 254 GLN A O 1
ATOM 1868 N N . THR A 1 269 ? -8.556 20.883 -17.325 1.00 38.11 255 THR A N 1
ATOM 1869 C CA . THR A 1 269 ? -9.656 20.350 -18.080 1.00 41.36 255 THR A CA 1
ATOM 1870 C C . THR A 1 269 ? -10.883 21.231 -17.969 1.00 44.02 255 THR A C 1
ATOM 1871 O O . THR A 1 269 ? -10.982 22.057 -17.055 1.00 40.84 255 THR A O 1
ATOM 1875 N N . LEU A 1 270 ? -11.841 21.054 -18.874 1.00 48.80 256 LEU A N 1
ATOM 1876 C CA . LEU A 1 270 ? -13.091 21.818 -18.804 1.00 52.13 256 LEU A CA 1
ATOM 1877 C C . LEU A 1 270 ? -13.791 21.631 -17.436 1.00 53.64 256 LEU A C 1
ATOM 1878 O O . LEU A 1 270 ? -14.488 22.537 -16.961 1.00 48.47 256 LEU A O 1
ATOM 1880 N N . SER A 1 271 ? -13.573 20.477 -16.807 1.00 57.20 257 SER A N 1
ATOM 1881 C CA . SER A 1 271 ? -14.139 20.134 -15.498 1.00 51.46 257 SER A CA 1
ATOM 1882 C C . SER A 1 271 ? -13.497 20.841 -14.328 1.00 49.43 257 SER A C 1
ATOM 1883 O O . SER A 1 271 ? -14.152 21.246 -13.380 1.00 52.56 257 SER A O 1
ATOM 1886 N N . ASP A 1 272 ? -12.194 20.967 -14.372 1.00 44.00 258 ASP A N 1
ATOM 1887 C CA . ASP A 1 272 ? -11.532 21.840 -13.455 1.00 44.46 258 ASP A CA 1
ATOM 1888 C C . ASP A 1 272 ? -12.091 23.271 -13.596 1.00 41.74 258 ASP A C 1
ATOM 1889 O O . ASP A 1 272 ? -12.336 23.942 -12.602 1.00 38.42 258 ASP A O 1
ATOM 1894 N N . LEU A 1 273 ? -12.229 23.729 -14.840 1.00 35.14 259 LEU A N 1
ATOM 1895 C CA . LEU A 1 273 ? -12.627 25.088 -15.080 1.00 34.11 259 LEU A CA 1
ATOM 1896 C C . LEU A 1 273 ? -14.053 25.329 -14.672 1.00 33.88 259 LEU A C 1
ATOM 1897 O O . LEU A 1 273 ? -14.376 26.418 -14.195 1.00 31.76 259 LEU A O 1
ATOM 1902 N N . GLU A 1 274 ? -14.904 24.311 -14.808 1.00 32.63 260 GLU A N 1
ATOM 1903 C CA . GLU A 1 274 ? -16.298 24.464 -14.432 1.00 36.42 260 GLU A CA 1
ATOM 1904 C C . GLU A 1 274 ? -16.365 24.714 -12.934 1.00 38.79 260 GLU A C 1
ATOM 1905 O O . GLU A 1 274 ? -17.218 25.489 -12.463 1.00 34.81 260 GLU A O 1
ATOM 1907 N N . ARG A 1 275 ? -15.517 24.008 -12.190 1.00 36.41 261 ARG A N 1
ATOM 1908 C CA . ARG A 1 275 ? -15.427 24.193 -10.745 1.00 39.40 261 ARG A CA 1
ATOM 1909 C C . ARG A 1 275 ? -14.913 25.597 -10.427 1.00 36.52 261 ARG A C 1
ATOM 1910 O O . ARG A 1 275 ? -15.489 26.270 -9.589 1.00 35.22 261 ARG A O 1
ATOM 1912 N N . VAL A 1 276 ? -13.874 26.046 -11.114 1.00 33.80 262 VAL A N 1
ATOM 1913 C CA . VAL A 1 276 ? -13.288 27.344 -10.817 1.00 30.97 262 VAL A CA 1
ATOM 1914 C C . VAL A 1 276 ? -14.374 28.428 -11.016 1.00 30.45 262 VAL A C 1
ATOM 1915 O O . VAL A 1 276 ? -14.565 29.302 -10.194 1.00 29.72 262 VAL A O 1
ATOM 1919 N N . VAL A 1 277 ? -15.078 28.356 -12.123 1.00 29.57 263 VAL A N 1
ATOM 1920 C CA . VAL A 1 277 ? -15.961 29.402 -12.540 1.00 29.72 263 VAL A CA 1
ATOM 1921 C C . VAL A 1 277 ? -17.237 29.428 -11.675 1.00 30.48 263 VAL A C 1
ATOM 1922 O O . VAL A 1 277 ? -17.903 30.454 -11.516 1.00 29.50 263 VAL A O 1
ATOM 1926 N N . ASN A 1 278 ? -17.530 28.298 -11.035 1.00 30.00 264 ASN A N 1
ATOM 1927 C CA . ASN A 1 278 ? -18.688 28.222 -10.132 1.00 33.92 264 ASN A CA 1
ATOM 1928 C C . ASN A 1 278 ? -18.468 28.482 -8.637 1.00 30.76 264 ASN A C 1
ATOM 1929 O O . ASN A 1 278 ? -19.350 29.016 -7.946 1.00 31.27 264 ASN A O 1
ATOM 1934 N N . LYS A 1 279 ? -17.303 28.073 -8.170 1.00 32.29 265 LYS A N 1
ATOM 1935 C CA . LYS A 1 279 ? -16.994 28.067 -6.758 1.00 34.58 265 LYS A CA 1
ATOM 1936 C C . LYS A 1 279 ? -15.840 28.976 -6.334 1.00 34.91 265 LYS A C 1
ATOM 1937 O O . LYS A 1 279 ? -15.771 29.278 -5.172 1.00 32.05 265 LYS A O 1
ATOM 1943 N N . GLU A 1 280 ? -14.950 29.392 -7.244 1.00 30.33 266 GLU A N 1
ATOM 1944 C CA . GLU A 1 280 ? -13.734 30.129 -6.873 1.00 30.91 266 GLU A CA 1
ATOM 1945 C C . GLU A 1 280 ? -13.661 31.492 -7.525 1.00 30.73 266 GLU A C 1
ATOM 1946 O O . GLU A 1 280 ? -12.592 32.144 -7.473 1.00 27.67 266 GLU A O 1
ATOM 1952 N N . SER A 1 281 ? -14.780 31.934 -8.122 1.00 26.49 267 SER A N 1
ATOM 1953 C CA . SER A 1 281 ? -14.759 33.128 -8.992 1.00 26.42 267 SER A CA 1
ATOM 1954 C C . SER A 1 281 ? -15.600 34.251 -8.431 1.00 27.37 267 SER A C 1
ATOM 1955 O O . SER A 1 281 ? -15.888 34.305 -7.246 1.00 27.05 267 SER A O 1
ATOM 1958 N N . GLY A 1 282 ? -15.966 35.190 -9.285 1.00 26.51 268 GLY A N 1
ATOM 1959 C CA . GLY A 1 282 ? -16.777 36.302 -8.907 1.00 27.82 268 GLY A CA 1
ATOM 1960 C C . GLY A 1 282 ? -16.169 37.156 -7.795 1.00 26.29 268 GLY A C 1
ATOM 1961 O O . GLY A 1 282 ? -14.983 37.417 -7.841 1.00 26.16 268 GLY A O 1
ATOM 1962 N N . LEU A 1 283 ? -17.009 37.589 -6.836 1.00 25.86 269 LEU A N 1
ATOM 1963 C CA . LEU A 1 283 ? -16.547 38.479 -5.760 1.00 28.41 269 LEU A CA 1
ATOM 1964 C C . LEU A 1 283 ? -15.403 37.808 -4.972 1.00 26.46 269 LEU A C 1
ATOM 1965 O O . LEU A 1 283 ? -14.365 38.443 -4.669 1.00 29.38 269 LEU A O 1
ATOM 1970 N N . LEU A 1 284 ? -15.553 36.517 -4.718 1.00 27.99 270 LEU A N 1
ATOM 1971 C CA . LEU A 1 284 ? -14.500 35.711 -4.035 1.00 30.04 270 LEU A CA 1
ATOM 1972 C C . LEU A 1 284 ? -13.204 35.704 -4.872 1.00 32.77 270 LEU A C 1
ATOM 1973 O O . LEU A 1 284 ? -12.104 35.948 -4.371 1.00 29.76 270 LEU A O 1
ATOM 1978 N N . GLY A 1 285 ? -13.342 35.488 -6.169 1.00 27.82 271 GLY A N 1
ATOM 1979 C CA . GLY A 1 285 ? -12.174 35.339 -7.036 1.00 28.83 271 GLY A CA 1
ATOM 1980 C C . GLY A 1 285 ? -11.421 36.636 -7.229 1.00 28.47 271 GLY A C 1
ATOM 1981 O O . GLY A 1 285 ? -10.177 36.663 -7.158 1.00 33.31 271 GLY A O 1
ATOM 1982 N N . ILE A 1 286 ? -12.124 37.747 -7.395 1.00 27.70 272 ILE A N 1
ATOM 1983 C CA . ILE A 1 286 ? -11.409 38.992 -7.521 1.00 28.15 272 ILE A CA 1
ATOM 1984 C C . ILE A 1 286 ? -10.839 39.478 -6.145 1.00 30.22 272 ILE A C 1
ATOM 1985 O O . ILE A 1 286 ? -9.703 39.917 -6.066 1.00 28.50 272 ILE A O 1
ATOM 1988 N N . SER A 1 287 ? -11.648 39.434 -5.104 1.00 28.25 273 SER A N 1
ATOM 1989 C CA . SER A 1 287 ? -11.248 39.967 -3.836 1.00 27.96 273 SER A CA 1
ATOM 1990 C C . SER A 1 287 ? -10.153 39.170 -3.176 1.00 30.31 273 SER A C 1
ATOM 1991 O O . SER A 1 287 ? -9.323 39.751 -2.432 1.00 31.30 273 SER A O 1
ATOM 1994 N N . GLY A 1 288 ? -10.165 37.869 -3.393 1.00 30.12 274 GLY A N 1
ATOM 1995 C CA . GLY A 1 288 ? -9.275 36.985 -2.672 1.00 33.76 274 GLY A CA 1
ATOM 1996 C C . GLY A 1 288 ? -9.710 36.869 -1.223 1.00 36.25 274 GLY A C 1
ATOM 1997 O O . GLY A 1 288 ? -8.956 36.404 -0.412 1.00 37.90 274 GLY A O 1
ATOM 1998 N N . LEU A 1 289 ? -10.947 37.238 -0.886 1.00 35.56 275 LEU A N 1
ATOM 1999 C CA . LEU A 1 289 ? -11.301 37.436 0.517 1.00 33.86 275 LEU A CA 1
ATOM 2000 C C . LEU A 1 289 ? -12.584 36.723 0.882 1.00 37.64 275 LEU A C 1
ATOM 2001 O O . LEU A 1 289 ? -12.591 35.892 1.782 1.00 37.37 275 LEU A O 1
ATOM 2006 N N . SER A 1 290 ? -13.685 37.028 0.192 1.00 31.58 276 SER A N 1
ATOM 2007 C CA . SER A 1 290 ? -14.971 36.488 0.579 1.00 32.14 276 SER A CA 1
ATOM 2008 C C . SER A 1 290 ? -15.931 36.661 -0.632 1.00 34.28 276 SER A C 1
ATOM 2009 O O . SER A 1 290 ? -15.723 37.541 -1.478 1.00 31.45 276 SER A O 1
ATOM 2012 N N . SER A 1 291 ? -16.960 35.832 -0.647 1.00 31.97 277 SER A N 1
ATOM 2013 C CA . SER A 1 291 ? -18.132 35.979 -1.533 1.00 34.82 277 SER A CA 1
ATOM 2014 C C . SER A 1 291 ? -19.165 36.887 -0.923 1.00 31.36 277 SER A C 1
ATOM 2015 O O . SER A 1 291 ? -20.116 37.306 -1.583 1.00 32.78 277 SER A O 1
ATOM 2018 N N . ASP A 1 292 ? -18.955 37.264 0.339 1.00 34.75 278 ASP A N 1
ATOM 2019 C CA . ASP A 1 292 ? -19.960 37.965 1.124 1.00 36.29 278 ASP A CA 1
ATOM 2020 C C . ASP A 1 292 ? -19.805 39.446 0.925 1.00 35.48 278 ASP A C 1
ATOM 2021 O O . ASP A 1 292 ? -18.774 40.045 1.276 1.00 34.53 278 ASP A O 1
ATOM 2026 N N . LEU A 1 293 ? -20.857 40.095 0.446 1.00 35.99 279 LEU A N 1
ATOM 2027 C CA . LEU A 1 293 ? -20.723 41.534 0.177 1.00 37.69 279 LEU A CA 1
ATOM 2028 C C . LEU A 1 293 ? -20.379 42.384 1.410 1.00 36.89 279 LEU A C 1
ATOM 2029 O O . LEU A 1 293 ? -19.705 43.402 1.302 1.00 36.49 279 LEU A O 1
ATOM 2034 N N . ARG A 1 294 ? -20.907 42.011 2.573 1.00 41.80 280 ARG A N 1
ATOM 2035 C CA . ARG A 1 294 ? -20.647 42.784 3.808 1.00 39.71 280 ARG A CA 1
ATOM 2036 C C . ARG A 1 294 ? -19.194 42.712 4.228 1.00 34.35 280 ARG A C 1
ATOM 2037 O O . ARG A 1 294 ? -18.614 43.694 4.627 1.00 38.26 280 ARG A O 1
ATOM 2045 N N . VAL A 1 295 ? -18.566 41.563 4.093 1.00 35.87 281 VAL A N 1
ATOM 2046 C CA . VAL A 1 295 ? -17.142 41.484 4.360 1.00 34.72 281 VAL A CA 1
ATOM 2047 C C . VAL A 1 295 ? -16.386 42.397 3.378 1.00 36.93 281 VAL A C 1
ATOM 2048 O O . VAL A 1 295 ? -15.444 43.064 3.748 1.00 33.30 281 VAL A O 1
ATOM 2052 N N . LEU A 1 296 ? -16.802 42.424 2.110 1.00 34.63 282 LEU A N 1
ATOM 2053 C CA . LEU A 1 296 ? -16.060 43.222 1.117 1.00 32.92 282 LEU A CA 1
ATOM 2054 C C . LEU A 1 296 ? -16.253 44.708 1.295 1.00 29.29 282 LEU A C 1
ATOM 2055 O O . LEU A 1 296 ? -15.298 45.454 1.094 1.00 29.40 282 LEU A O 1
ATOM 2060 N N . GLU A 1 297 ? -17.454 45.129 1.684 1.00 32.86 283 GLU A N 1
ATOM 2061 C CA . GLU A 1 297 ? -17.710 46.533 1.957 1.00 34.66 283 GLU A CA 1
ATOM 2062 C C . GLU A 1 297 ? -16.872 47.023 3.150 1.00 39.85 283 GLU A C 1
ATOM 2063 O O . GLU A 1 297 ? -16.279 48.112 3.093 1.00 35.11 283 GLU A O 1
ATOM 2069 N N . LYS A 1 298 ? -16.756 46.192 4.192 1.00 36.47 284 LYS A N 1
ATOM 2070 C CA . LYS A 1 298 ? -15.925 46.518 5.370 1.00 39.16 284 LYS A CA 1
ATOM 2071 C C . LYS A 1 298 ? -14.442 46.520 4.967 1.00 34.60 284 LYS A C 1
ATOM 2072 O O . LYS A 1 298 ? -13.661 47.385 5.384 1.00 39.25 284 LYS A O 1
ATOM 2074 N N . ALA A 1 299 ? -14.053 45.577 4.121 1.00 34.16 285 ALA A N 1
ATOM 2075 C CA . ALA A 1 299 ? -12.668 45.518 3.633 1.00 35.73 285 ALA A CA 1
ATOM 2076 C C . ALA A 1 299 ? -12.297 46.731 2.787 1.00 38.04 285 ALA A C 1
ATOM 2077 O O . ALA A 1 299 ? -11.207 47.318 2.934 1.00 32.91 285 ALA A O 1
ATOM 2079 N N . TRP A 1 300 ? -13.204 47.163 1.925 1.00 35.05 286 TRP A N 1
ATOM 2080 C CA . TRP A 1 300 ? -12.907 48.355 1.122 1.00 39.21 286 TRP A CA 1
ATOM 2081 C C . TRP A 1 300 ? -12.736 49.571 2.033 1.00 39.81 286 TRP A C 1
ATOM 2082 O O . TRP A 1 300 ? -11.741 50.339 1.930 1.00 41.06 286 TRP A O 1
ATOM 2093 N N . HIS A 1 301 ? -13.684 49.691 2.953 1.00 39.01 287 HIS A N 1
ATOM 2094 C CA . HIS A 1 301 ? -13.665 50.716 3.951 1.00 43.71 287 HIS A CA 1
ATOM 2095 C C . HIS A 1 301 ? -12.336 50.750 4.709 1.00 43.75 287 HIS A C 1
ATOM 2096 O O . HIS A 1 301 ? -11.872 51.828 5.020 1.00 41.15 287 HIS A O 1
ATOM 2103 N N . GLU A 1 302 ? -11.680 49.599 4.906 1.00 38.23 288 GLU A N 1
ATOM 2104 C CA . GLU A 1 302 ? -10.352 49.542 5.557 1.00 47.19 288 GLU A CA 1
ATOM 2105 C C . GLU A 1 302 ? -9.119 49.809 4.666 1.00 46.38 288 GLU A C 1
ATOM 2106 O O . GLU A 1 302 ? -7.956 49.753 5.125 1.00 48.36 288 GLU A O 1
ATOM 2112 N N . GLY A 1 303 ? -9.353 50.046 3.391 1.00 44.38 289 GLY A N 1
ATOM 2113 C CA . GLY A 1 303 ? -8.285 50.190 2.436 1.00 43.34 289 GLY A CA 1
ATOM 2114 C C . GLY A 1 303 ? -8.049 49.072 1.430 1.00 42.26 289 GLY A C 1
ATOM 2115 O O . GLY A 1 303 ? -7.114 49.182 0.659 1.00 38.91 289 GLY A O 1
ATOM 2116 N N . HIS A 1 304 ? -8.837 47.991 1.437 1.00 33.82 290 HIS A N 1
ATOM 2117 C CA . HIS A 1 304 ? -8.476 46.806 0.672 1.00 33.60 290 HIS A CA 1
ATOM 2118 C C . HIS A 1 304 ? -8.902 47.063 -0.803 1.00 34.93 290 HIS A C 1
ATOM 2119 O O . HIS A 1 304 ? -10.118 47.271 -1.099 1.00 30.91 290 HIS A O 1
ATOM 2126 N N . GLU A 1 305 ? -7.909 47.060 -1.681 1.00 32.15 291 GLU A N 1
ATOM 2127 C CA . GLU A 1 305 ? -8.021 47.513 -3.064 1.00 30.36 291 GLU A CA 1
ATOM 2128 C C . GLU A 1 305 ? -8.726 46.452 -3.921 1.00 28.76 291 GLU A C 1
ATOM 2129 O O . GLU A 1 305 ? -9.581 46.819 -4.701 1.00 29.96 291 GLU A O 1
ATOM 2132 N N . ARG A 1 306 ? -8.449 45.184 -3.676 1.00 28.28 292 ARG A N 1
ATOM 2133 C CA . ARG A 1 306 ? -9.090 44.105 -4.432 1.00 28.07 292 ARG A CA 1
ATOM 2134 C C . ARG A 1 306 ? -10.552 43.966 -4.064 1.00 30.05 292 ARG A C 1
ATOM 2135 O O . ARG A 1 306 ? -11.362 43.600 -4.944 1.00 29.06 292 ARG A O 1
ATOM 2143 N N . ALA A 1 307 ? -10.902 44.228 -2.809 1.00 28.42 293 ALA A N 1
ATOM 2144 C CA . ALA A 1 307 ? -12.312 44.289 -2.414 1.00 30.86 293 ALA A CA 1
ATOM 2145 C C . ALA A 1 307 ? -13.008 45.370 -3.168 1.00 28.60 293 ALA A C 1
ATOM 2146 O O . ALA A 1 307 ? -14.085 45.153 -3.669 1.00 29.16 293 ALA A O 1
ATOM 2148 N N . ARG A 1 308 ? -12.435 46.566 -3.201 1.00 24.88 294 ARG A N 1
ATOM 2149 C CA . ARG A 1 308 ? -12.997 47.637 -3.964 1.00 26.03 294 ARG A CA 1
ATOM 2150 C C . ARG A 1 308 ? -13.142 47.259 -5.444 1.00 24.83 294 ARG A C 1
ATOM 2151 O O . ARG A 1 308 ? -14.197 47.512 -6.034 1.00 25.25 294 ARG A O 1
ATOM 2159 N N . LEU A 1 309 ? -12.136 46.632 -6.026 1.00 24.12 295 LEU A N 1
ATOM 2160 C CA . LEU A 1 309 ? -12.208 46.235 -7.460 1.00 24.77 295 LEU A CA 1
ATOM 2161 C C . LEU A 1 309 ? -13.332 45.190 -7.645 1.00 26.50 295 LEU A C 1
ATOM 2162 O O . LEU A 1 309 ? -14.023 45.251 -8.639 1.00 23.42 295 LEU A O 1
ATOM 2167 N N . ALA A 1 310 ? -13.477 44.238 -6.711 1.00 24.38 296 ALA A N 1
ATOM 2168 C CA . ALA A 1 310 ? -14.487 43.220 -6.839 1.00 26.04 296 ALA A CA 1
ATOM 2169 C C . ALA A 1 310 ? -15.851 43.910 -6.884 1.00 25.27 296 ALA A C 1
ATOM 2170 O O . ALA A 1 310 ? -16.687 43.631 -7.759 1.00 23.79 296 ALA A O 1
ATOM 2172 N N . ILE A 1 311 ? -16.078 44.834 -5.961 1.00 22.61 297 ILE A N 1
ATOM 2173 C CA . ILE A 1 311 ? -17.315 45.519 -5.861 1.00 23.20 297 ILE A CA 1
ATOM 2174 C C . ILE A 1 311 ? -17.552 46.423 -7.095 1.00 24.35 297 ILE A C 1
ATOM 2175 O O . ILE A 1 311 ? -18.654 46.454 -7.647 1.00 21.55 297 ILE A O 1
ATOM 2180 N N . LYS A 1 312 ? -16.535 47.158 -7.554 1.00 23.13 298 LYS A N 1
ATOM 2181 C CA . LYS A 1 312 ? -16.773 48.009 -8.720 1.00 24.28 298 LYS A CA 1
ATOM 2182 C C . LYS A 1 312 ? -17.079 47.197 -9.957 1.00 18.23 298 LYS A C 1
ATOM 2183 O O . LYS A 1 312 ? -17.857 47.609 -10.790 1.00 22.01 298 LYS A O 1
ATOM 2189 N N . THR A 1 313 ? -16.412 46.076 -10.086 1.00 20.50 299 THR A N 1
ATOM 2190 C CA . THR A 1 313 ? -16.616 45.203 -11.198 1.00 20.94 299 THR A CA 1
ATOM 2191 C C . THR A 1 313 ? -18.089 44.627 -11.186 1.00 23.48 299 THR A C 1
ATOM 2192 O O . THR A 1 313 ? -18.749 44.541 -12.201 1.00 20.79 299 THR A O 1
ATOM 2196 N N . PHE A 1 314 ? -18.519 44.249 -10.000 1.00 22.10 300 PHE A N 1
ATOM 2197 C CA . PHE A 1 314 ? -19.873 43.692 -9.791 1.00 22.28 300 PHE A CA 1
ATOM 2198 C C . PHE A 1 314 ? -20.916 44.710 -10.183 1.00 21.68 300 PHE A C 1
ATOM 2199 O O . PHE A 1 314 ? -21.809 44.387 -10.956 1.00 21.05 300 PHE A O 1
ATOM 2207 N N . VAL A 1 315 ? -20.715 45.940 -9.725 1.00 19.84 301 VAL A N 1
ATOM 2208 C CA . VAL A 1 315 ? -21.531 47.066 -10.062 1.00 20.46 301 VAL A CA 1
ATOM 2209 C C . VAL A 1 315 ? -21.572 47.356 -11.538 1.00 19.66 301 VAL A C 1
ATOM 2210 O O . VAL A 1 315 ? -22.633 47.575 -12.152 1.00 18.07 301 VAL A O 1
ATOM 2214 N N . HIS A 1 316 ? -20.403 47.349 -12.152 1.00 19.97 302 HIS A N 1
ATOM 2215 C CA . HIS A 1 316 ? -20.321 47.710 -13.558 1.00 18.22 302 HIS A CA 1
ATOM 2216 C C . HIS A 1 316 ? -21.070 46.660 -14.414 1.00 19.07 302 HIS A C 1
ATOM 2217 O O . HIS A 1 316 ? -21.804 47.040 -15.347 1.00 19.00 302 HIS A O 1
ATOM 2224 N N . ARG A 1 317 ? -20.938 45.390 -14.035 1.00 18.38 303 ARG A N 1
ATOM 2225 C CA . ARG A 1 317 ? -21.613 44.355 -14.799 1.00 20.26 303 ARG A CA 1
ATOM 2226 C C . ARG A 1 317 ? -23.155 44.405 -14.600 1.00 21.42 303 ARG A C 1
ATOM 2227 O O . ARG A 1 317 ? -23.884 44.111 -15.553 1.00 20.14 303 ARG A O 1
ATOM 2235 N N . ILE A 1 318 ? -23.614 44.756 -13.389 1.00 20.20 304 ILE A N 1
ATOM 2236 C CA . ILE A 1 318 ? -25.014 44.960 -13.144 1.00 19.83 304 ILE A CA 1
ATOM 2237 C C . ILE A 1 318 ? -25.537 46.062 -13.970 1.00 18.86 304 ILE A C 1
ATOM 2238 O O . ILE A 1 318 ? -26.608 45.937 -14.646 1.00 19.25 304 ILE A O 1
ATOM 2243 N N . ALA A 1 319 ? -24.861 47.209 -13.998 1.00 17.22 305 ALA A N 1
ATOM 2244 C CA . ALA A 1 319 ? -25.342 48.296 -14.806 1.00 17.25 305 ALA A CA 1
ATOM 2245 C C . ALA A 1 319 ? -25.394 47.928 -16.276 1.00 17.37 305 ALA A C 1
ATOM 2246 O O . ALA A 1 319 ? -26.375 48.265 -16.993 1.00 17.07 305 ALA A O 1
ATOM 2248 N N . ARG A 1 320 ? -24.366 47.223 -16.751 1.00 18.48 306 ARG A N 1
ATOM 2249 C CA . ARG A 1 320 ? -24.261 46.876 -18.179 1.00 19.37 306 ARG A CA 1
ATOM 2250 C C . ARG A 1 320 ? -25.505 45.962 -18.562 1.00 16.83 306 ARG A C 1
ATOM 2251 O O . ARG A 1 320 ? -26.153 46.179 -19.581 1.00 17.34 306 ARG A O 1
ATOM 2259 N N . HIS A 1 321 ? -25.825 45.026 -17.684 1.00 19.72 307 HIS A N 1
ATOM 2260 C CA . HIS A 1 321 ? -26.932 44.114 -17.926 1.00 18.42 307 HIS A CA 1
ATOM 2261 C C . HIS A 1 321 ? -28.243 44.798 -17.795 1.00 18.21 307 HIS A C 1
ATOM 2262 O O . HIS A 1 321 ? -29.151 44.507 -18.609 1.00 20.69 307 HIS A O 1
ATOM 2269 N N . ILE A 1 322 ? -28.400 45.702 -16.833 1.00 17.81 308 ILE A N 1
ATOM 2270 C CA . ILE A 1 322 ? -29.641 46.426 -16.700 1.00 18.51 308 ILE A CA 1
ATOM 2271 C C . ILE A 1 322 ? -29.916 47.200 -17.945 1.00 22.01 308 ILE A C 1
ATOM 2272 O O . ILE A 1 322 ? -31.045 47.189 -18.528 1.00 20.88 308 ILE A O 1
ATOM 2277 N N . ALA A 1 323 ? -28.912 47.946 -18.407 1.00 18.70 309 ALA A N 1
ATOM 2278 C CA . ALA A 1 323 ? -29.177 48.760 -19.563 1.00 17.17 309 ALA A CA 1
ATOM 2279 C C . ALA A 1 323 ? -29.436 47.877 -20.798 1.00 17.90 309 ALA A C 1
ATOM 2280 O O . ALA A 1 323 ? -30.339 48.155 -21.576 1.00 18.26 309 ALA A O 1
ATOM 2282 N N . GLY A 1 324 ? -28.698 46.790 -20.954 1.00 18.75 310 GLY A N 1
ATOM 2283 C CA . GLY A 1 324 ? -28.853 45.905 -22.078 1.00 19.66 310 GLY A CA 1
ATOM 2284 C C . GLY A 1 324 ? -30.238 45.216 -22.080 1.00 20.97 310 GLY A C 1
ATOM 2285 O O . GLY A 1 324 ? -30.860 45.070 -23.148 1.00 18.82 310 GLY A O 1
ATOM 2286 N N . HIS A 1 325 ? -30.702 44.822 -20.902 1.00 20.85 311 HIS A N 1
ATOM 2287 C CA . HIS A 1 325 ? -32.073 44.292 -20.795 1.00 20.69 311 HIS A CA 1
ATOM 2288 C C . HIS A 1 325 ? -33.128 45.301 -21.125 1.00 19.73 311 HIS A C 1
ATOM 2289 O O . HIS A 1 325 ? -34.219 44.892 -21.641 1.00 21.36 311 HIS A O 1
ATOM 2296 N N . ALA A 1 326 ? -32.884 46.611 -20.911 1.00 18.73 312 ALA A N 1
ATOM 2297 C CA . ALA A 1 326 ? -33.841 47.616 -21.230 1.00 20.17 312 ALA A CA 1
ATOM 2298 C C . ALA A 1 326 ? -34.119 47.638 -22.715 1.00 21.17 312 ALA A C 1
ATOM 2299 O O . ALA A 1 326 ? -35.197 48.049 -23.098 1.00 20.79 312 ALA A O 1
ATOM 2301 N N . ALA A 1 327 ? -33.168 47.200 -23.538 1.00 18.86 313 ALA A N 1
ATOM 2302 C CA . ALA A 1 327 ? -33.337 47.196 -24.997 1.00 21.86 313 ALA A CA 1
ATOM 2303 C C . ALA A 1 327 ? -34.600 46.360 -25.391 1.00 21.78 313 ALA A C 1
ATOM 2304 O O . ALA A 1 327 ? -35.104 46.504 -26.467 1.00 22.76 313 ALA A O 1
ATOM 2306 N N . SER A 1 328 ? -35.028 45.442 -24.534 1.00 19.64 314 SER A N 1
ATOM 2307 C CA . SER A 1 328 ? -36.176 44.552 -24.872 1.00 21.41 314 SER A CA 1
ATOM 2308 C C . SER A 1 328 ? -37.506 45.121 -24.454 1.00 23.21 314 SER A C 1
ATOM 2309 O O . SER A 1 328 ? -38.570 44.480 -24.666 1.00 27.14 314 SER A O 1
ATOM 2312 N N . LEU A 1 329 ? -37.487 46.355 -23.948 1.00 22.42 315 LEU A N 1
ATOM 2313 C CA . LEU A 1 329 ? -38.650 47.070 -23.543 1.00 24.62 315 LEU A CA 1
ATOM 2314 C C . LEU A 1 329 ? -39.014 48.158 -24.542 1.00 29.59 315 LEU A C 1
ATOM 2315 O O . LEU A 1 329 ? -38.135 48.735 -25.176 1.00 25.21 315 LEU A O 1
ATOM 2320 N N . HIS A 1 330 ? -40.322 48.423 -24.696 1.00 26.79 316 HIS A N 1
ATOM 2321 C CA . HIS A 1 330 ? -40.786 49.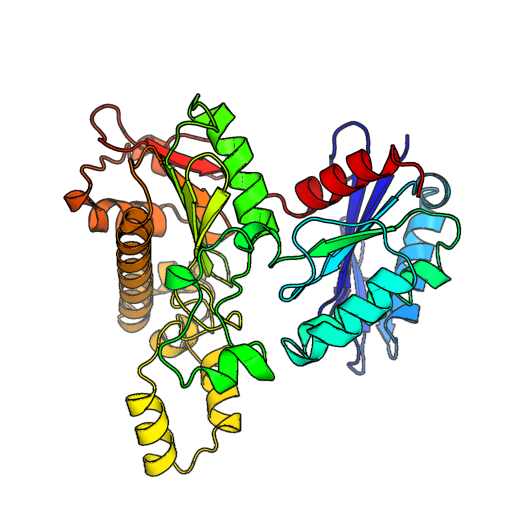546 -25.525 1.00 28.31 316 HIS A CA 1
ATOM 2322 C C . HIS A 1 330 ? -40.661 50.825 -24.719 1.00 31.03 316 HIS A C 1
ATOM 2323 O O . HIS A 1 330 ? -40.617 51.903 -25.294 1.00 33.21 316 HIS A O 1
ATOM 2330 N N . ARG A 1 331 ? -40.685 50.692 -23.385 1.00 27.18 317 ARG A N 1
ATOM 2331 C CA . ARG A 1 331 ? -40.622 51.813 -22.454 1.00 30.23 317 ARG A CA 1
ATOM 2332 C C . ARG A 1 331 ? -40.166 51.285 -21.125 1.00 29.36 317 ARG A C 1
ATOM 2333 O O . ARG A 1 331 ? -40.528 50.165 -20.716 1.00 26.93 317 ARG A O 1
ATOM 2341 N N . LEU A 1 332 ? -39.307 52.058 -20.488 1.00 29.32 318 LEU A N 1
ATOM 2342 C CA . LEU A 1 332 ? -38.735 51.699 -19.182 1.00 27.67 318 LEU A CA 1
ATOM 2343 C C . LEU A 1 332 ? -39.436 52.470 -18.070 1.00 24.85 318 LEU A C 1
ATOM 2344 O O . LEU A 1 332 ? -39.158 53.658 -17.858 1.00 29.61 318 LEU A O 1
ATOM 2349 N N . ASP A 1 333 ? -40.311 51.808 -17.338 1.00 25.57 319 ASP A N 1
ATOM 2350 C CA . ASP A 1 333 ? -41.026 52.445 -16.224 1.00 25.16 319 ASP A CA 1
ATOM 2351 C C . ASP A 1 333 ? -40.337 52.349 -14.887 1.00 27.14 319 ASP A C 1
ATOM 2352 O O . ASP A 1 333 ? -40.414 53.276 -14.087 1.00 28.96 319 ASP A O 1
ATOM 2357 N N . GLY A 1 334 ? -39.715 51.230 -14.612 1.00 24.43 320 GLY A N 1
ATOM 2358 C CA . GLY A 1 334 ? -39.110 50.976 -13.345 1.00 24.58 320 GLY A CA 1
ATOM 2359 C C . GLY A 1 334 ? -37.974 49.997 -13.357 1.00 21.35 320 GLY A C 1
ATOM 2360 O O . GLY A 1 334 ? -37.878 49.077 -14.195 1.00 23.14 320 GLY A O 1
ATOM 2361 N N . ILE A 1 335 ? -37.089 50.206 -12.419 1.00 19.82 321 ILE A N 1
ATOM 2362 C CA . ILE A 1 335 ? -36.004 49.317 -12.083 1.00 20.79 321 ILE A CA 1
ATOM 2363 C C . ILE A 1 335 ? -36.151 48.930 -10.599 1.00 19.85 321 ILE A C 1
ATOM 2364 O O . ILE A 1 335 ? -36.215 49.784 -9.701 1.00 19.48 321 ILE A O 1
ATOM 2369 N N . ILE A 1 336 ? -36.190 47.634 -10.350 1.00 20.48 322 ILE A N 1
ATOM 2370 C CA . ILE A 1 336 ? -36.504 47.099 -9.058 1.00 19.66 322 ILE A CA 1
ATOM 2371 C C . ILE A 1 336 ? -35.410 46.263 -8.524 1.00 19.15 322 ILE A C 1
ATOM 2372 O O . ILE A 1 336 ? -35.000 45.345 -9.188 1.00 20.67 322 ILE A O 1
ATOM 2377 N N . PHE A 1 337 ? -34.889 46.568 -7.321 1.00 17.56 323 PHE A N 1
ATOM 2378 C CA . PHE A 1 337 ? -33.836 45.782 -6.690 1.00 18.68 323 PHE A CA 1
ATOM 2379 C C . PHE A 1 337 ? -34.475 44.775 -5.710 1.00 19.17 323 PHE A C 1
ATOM 2380 O O . PHE A 1 337 ? -35.419 45.178 -4.942 1.00 20.81 323 PHE A O 1
ATOM 2388 N N . THR A 1 338 ? -33.936 43.570 -5.682 1.00 18.27 324 THR A N 1
ATOM 2389 C CA . THR A 1 338 ? -34.394 42.586 -4.786 1.00 20.51 324 THR A CA 1
ATOM 2390 C C . THR A 1 338 ? -33.323 41.593 -4.494 1.00 21.67 324 THR A C 1
ATOM 2391 O O . THR A 1 338 ? -32.216 41.765 -4.999 1.00 21.63 324 THR A O 1
ATOM 2395 N N . GLY A 1 339 ? -33.568 40.591 -3.609 1.00 18.04 325 GLY A N 1
ATOM 2396 C CA . GLY A 1 339 ? -32.555 39.673 -3.211 1.00 18.30 325 GLY A CA 1
ATOM 2397 C C . GLY A 1 339 ? -31.775 40.248 -2.000 1.00 19.18 325 GLY A C 1
ATOM 2398 O O . GLY A 1 339 ? -31.944 41.436 -1.610 1.00 19.63 325 GLY A O 1
ATOM 2399 N N . GLY A 1 340 ? -31.012 39.408 -1.387 1.00 20.80 326 GLY A N 1
ATOM 2400 C CA . GLY A 1 340 ? -30.245 39.742 -0.188 1.00 24.69 326 GLY A CA 1
ATOM 2401 C C . GLY A 1 340 ? -29.427 41.014 -0.374 1.00 24.85 326 GLY A C 1
ATOM 2402 O O . GLY A 1 340 ? -29.428 41.908 0.474 1.00 26.88 326 GLY A O 1
ATOM 2403 N N . ILE A 1 341 ? -28.714 41.092 -1.495 1.00 22.19 327 ILE A N 1
ATOM 2404 C CA . ILE A 1 341 ? -27.967 42.310 -1.816 1.00 20.52 327 ILE A CA 1
ATOM 2405 C C . ILE A 1 341 ? -28.839 43.456 -2.208 1.00 20.22 327 ILE A C 1
ATOM 2406 O O . ILE A 1 341 ? -28.654 44.641 -1.756 1.00 24.47 327 ILE A O 1
ATOM 2411 N N . GLY A 1 342 ? -29.768 43.233 -3.151 1.00 18.22 328 GLY A N 1
ATOM 2412 C CA . GLY A 1 342 ? -30.583 44.292 -3.610 1.00 17.91 328 GLY A CA 1
ATOM 2413 C C . GLY A 1 342 ? -31.413 44.917 -2.528 1.00 18.67 328 GLY A C 1
ATOM 2414 O O . GLY A 1 342 ? -31.738 46.133 -2.577 1.00 21.30 328 GLY A O 1
ATOM 2415 N N . GLU A 1 343 ? -31.782 44.097 -1.565 1.00 17.77 329 GLU A N 1
ATOM 2416 C CA . GLU A 1 343 ? -32.691 44.571 -0.521 1.00 19.83 329 GLU A CA 1
ATOM 2417 C C . GLU A 1 343 ? -31.928 45.344 0.609 1.00 20.80 329 GLU A C 1
ATOM 2418 O O . GLU A 1 343 ? -32.522 46.214 1.270 1.00 19.89 329 GLU A O 1
ATOM 2424 N N . ASN A 1 344 ? -30.691 44.915 0.848 1.00 20.47 330 ASN A N 1
ATOM 2425 C CA . ASN A 1 344 ? -29.902 45.362 2.020 1.00 23.31 330 ASN A CA 1
ATOM 2426 C C . ASN A 1 344 ? -28.739 46.312 1.703 1.00 25.06 330 ASN A C 1
ATOM 2427 O O . ASN A 1 344 ? -28.374 47.082 2.599 1.00 25.24 330 ASN A O 1
ATOM 2432 N N . SER A 1 345 ? -28.225 46.292 0.472 1.00 24.53 331 SER A N 1
ATOM 2433 C CA . SER A 1 345 ? -27.004 47.088 0.146 1.00 25.97 331 SER A CA 1
ATOM 2434 C C . SER A 1 345 ? -27.316 48.440 -0.322 1.00 24.72 331 SER A C 1
ATOM 2435 O O . SER A 1 345 ? -27.579 48.708 -1.508 1.00 25.76 331 SER A O 1
ATOM 2438 N N . VAL A 1 346 ? -27.259 49.399 0.622 1.00 23.36 332 VAL A N 1
ATOM 2439 C CA . VAL A 1 346 ? -27.442 50.802 0.293 1.00 22.92 332 VAL A CA 1
ATOM 2440 C C . VAL A 1 346 ? -26.412 51.225 -0.779 1.00 23.55 332 VAL A C 1
ATOM 2441 O O . VAL A 1 346 ? -26.730 51.943 -1.729 1.00 23.90 332 VAL A O 1
ATOM 2445 N N . LEU A 1 347 ? -25.220 50.731 -0.581 1.00 24.55 333 LEU A N 1
ATOM 2446 C CA . LEU A 1 347 ? -24.086 51.189 -1.379 1.00 27.14 333 LEU A CA 1
ATOM 2447 C C . LEU A 1 347 ? -24.184 50.635 -2.803 1.00 26.27 333 LEU A C 1
ATOM 2448 O O . LEU A 1 347 ? -24.089 51.366 -3.780 1.00 25.61 333 LEU A O 1
ATOM 2453 N N . ILE A 1 348 ? -24.347 49.329 -2.887 1.00 23.66 334 ILE A N 1
ATOM 2454 C CA . ILE A 1 348 ? -24.497 48.703 -4.233 1.00 26.20 334 ILE A CA 1
ATOM 2455 C C . ILE A 1 348 ? -25.649 49.329 -5.026 1.00 24.29 334 ILE A C 1
ATOM 2456 O O . ILE A 1 348 ? -25.465 49.708 -6.173 1.00 22.87 334 ILE A O 1
ATOM 2461 N N . ARG A 1 349 ? -26.822 49.571 -4.420 1.00 23.20 335 ARG A N 1
ATOM 2462 C CA . ARG A 1 349 ? -27.861 50.248 -5.159 1.00 20.50 335 ARG A CA 1
ATOM 2463 C C . ARG A 1 349 ? -27.431 51.633 -5.624 1.00 24.26 335 ARG A C 1
ATOM 2464 O O . ARG A 1 349 ? -27.724 52.036 -6.717 1.00 20.40 335 ARG A O 1
ATOM 2472 N N . GLN A 1 350 ? -26.796 52.441 -4.748 1.00 22.48 336 GLN A N 1
ATOM 2473 C CA . GLN A 1 350 ? -26.506 53.795 -5.200 1.00 20.42 336 GLN A CA 1
ATOM 2474 C C . GLN A 1 350 ? -25.431 53.762 -6.335 1.00 18.22 336 GLN A C 1
ATOM 2475 O O . GLN A 1 350 ? -25.599 54.496 -7.273 1.00 20.39 336 GLN A O 1
ATOM 2481 N N . LEU A 1 351 ? -24.438 52.890 -6.235 1.00 19.68 337 LEU A N 1
ATOM 2482 C CA . LEU A 1 351 ? -23.372 52.803 -7.243 1.00 21.91 337 LEU A CA 1
ATOM 2483 C C . LEU A 1 351 ? -23.986 52.367 -8.596 1.00 24.33 337 LEU A C 1
ATOM 2484 O O . LEU A 1 351 ? -23.674 52.879 -9.686 1.00 18.78 337 LEU A O 1
ATOM 2489 N N . VAL A 1 352 ? -24.927 51.424 -8.537 1.00 20.14 338 VAL A N 1
ATOM 2490 C CA . VAL A 1 352 ? -25.584 51.001 -9.794 1.00 18.54 338 VAL A CA 1
ATOM 2491 C C . VAL A 1 352 ? -26.373 52.072 -10.419 1.00 19.33 338 VAL A C 1
ATOM 2492 O O . VAL A 1 352 ? -26.287 52.317 -11.626 1.00 22.91 338 VAL A O 1
ATOM 2496 N N . ILE A 1 353 ? -27.151 52.768 -9.601 1.00 19.08 339 ILE A N 1
ATOM 2497 C CA . ILE A 1 353 ? -28.026 53.818 -10.075 1.00 20.47 339 ILE A CA 1
ATOM 2498 C C . ILE A 1 353 ? -27.190 55.001 -10.636 1.00 22.29 339 ILE A C 1
ATOM 2499 O O . ILE A 1 353 ? -27.517 55.584 -11.654 1.00 21.40 339 ILE A O 1
ATOM 2504 N N . GLU A 1 354 ? -26.058 55.238 -10.038 1.00 22.84 340 GLU A N 1
ATOM 2505 C CA . GLU A 1 354 ? -25.187 56.355 -10.527 1.00 24.79 340 GLU A CA 1
ATOM 2506 C C . GLU A 1 354 ? -24.499 55.957 -11.822 1.00 26.18 340 GLU A C 1
ATOM 2507 O O . GLU A 1 354 ? -24.251 56.816 -12.627 1.00 29.76 340 GLU A O 1
ATOM 2513 N N . HIS A 1 355 ? -24.268 54.661 -12.027 1.00 22.58 341 HIS A N 1
ATOM 2514 C CA . HIS A 1 355 ? -23.782 54.093 -13.280 1.00 22.84 341 HIS A CA 1
ATOM 2515 C C . HIS A 1 355 ? -24.834 54.068 -14.374 1.00 23.68 341 HIS A C 1
ATOM 2516 O O . HIS A 1 355 ? -24.526 53.825 -15.539 1.00 25.13 341 HIS A O 1
ATOM 2523 N N . LEU A 1 356 ? -26.075 54.444 -14.042 1.00 22.42 342 LEU A N 1
ATOM 2524 C CA . LEU A 1 356 ? -27.151 54.493 -15.019 1.00 24.07 342 LEU A CA 1
ATOM 2525 C C . LEU A 1 356 ? -27.701 55.849 -15.294 1.00 23.34 342 LEU A C 1
ATOM 2526 O O . LEU A 1 356 ? -28.864 56.016 -15.701 1.00 23.65 342 LEU A O 1
ATOM 2531 N N . GLY A 1 357 ? -26.869 56.867 -15.062 1.00 24.68 343 GLY A N 1
ATOM 2532 C CA . GLY A 1 357 ? -27.249 58.259 -15.324 1.00 27.61 343 GLY A CA 1
ATOM 2533 C C . GLY A 1 357 ? -27.625 58.464 -16.755 1.00 27.16 343 GLY A C 1
ATOM 2534 O O . GLY A 1 357 ? -28.463 59.273 -17.085 1.00 33.09 343 GLY A O 1
ATOM 2535 N N . VAL A 1 358 ? -27.065 57.657 -17.626 1.00 28.48 344 VAL A N 1
ATOM 2536 C CA . VAL A 1 358 ? -27.444 57.723 -19.024 1.00 29.56 344 VAL A CA 1
ATOM 2537 C C . VAL A 1 358 ? -28.979 57.481 -19.253 1.00 34.85 344 VAL A C 1
ATOM 2538 O O . VAL A 1 358 ? -29.499 57.967 -20.227 1.00 31.81 344 VAL A O 1
ATOM 2542 N N . LEU A 1 359 ? -29.652 56.715 -18.369 1.00 29.33 345 LEU A N 1
ATOM 2543 C CA . LEU A 1 359 ? -31.103 56.484 -18.441 1.00 30.77 345 LEU A CA 1
ATOM 2544 C C . LEU A 1 359 ? -31.956 57.563 -17.741 1.00 31.02 345 LEU A C 1
ATOM 2545 O O . LEU A 1 359 ? -33.205 57.457 -17.712 1.00 35.76 345 LEU A O 1
ATOM 2550 N N . GLY A 1 360 ? -31.314 58.605 -17.228 1.00 29.56 346 GLY A N 1
ATOM 2551 C CA . GLY A 1 360 ? -32.010 59.710 -16.581 1.00 31.72 346 GLY A CA 1
ATOM 2552 C C . GLY A 1 360 ? -32.469 59.423 -15.151 1.00 30.58 346 GLY A C 1
ATOM 2553 O O . GLY A 1 360 ? -33.390 60.027 -14.679 1.00 39.55 346 GLY A O 1
ATOM 2554 N N . LEU A 1 361 ? -31.826 58.515 -14.467 1.00 26.84 347 LEU A N 1
ATOM 2555 C CA . LEU A 1 361 ? -32.197 58.117 -13.139 1.00 34.31 347 LEU A CA 1
ATOM 2556 C C . LEU A 1 361 ? -31.733 59.163 -12.171 1.00 36.82 347 LEU A C 1
ATOM 2557 O O . LEU A 1 361 ? -30.675 59.709 -12.363 1.00 33.61 347 LEU A O 1
ATOM 2562 N N . THR A 1 362 ? -32.537 59.421 -11.147 1.00 36.33 348 THR A N 1
ATOM 2563 C CA . THR A 1 362 ? -32.138 60.267 -10.017 1.00 39.30 348 THR A CA 1
ATOM 2564 C C . THR A 1 362 ? -32.463 59.527 -8.685 1.00 37.76 348 THR A C 1
ATOM 2565 O O . THR A 1 362 ? -33.569 59.155 -8.450 1.00 30.39 348 THR A O 1
ATOM 2569 N N . LEU A 1 363 ? -31.453 59.284 -7.869 1.00 36.40 349 LEU A N 1
ATOM 2570 C CA . LEU A 1 363 ? -31.645 58.673 -6.558 1.00 36.77 349 LEU A CA 1
ATOM 2571 C C . LEU A 1 363 ? -32.060 59.692 -5.474 1.00 38.02 349 LEU A C 1
ATOM 2572 O O . LEU A 1 363 ? -31.458 60.779 -5.395 1.00 33.95 349 LEU A O 1
ATOM 2577 N N . ASP A 1 364 ? -33.025 59.329 -4.628 1.00 29.59 350 ASP A N 1
ATOM 2578 C CA . ASP A 1 364 ? -33.322 60.024 -3.392 1.00 34.25 350 ASP A CA 1
ATOM 2579 C C . ASP A 1 364 ? -32.520 59.329 -2.314 1.00 36.07 350 ASP A C 1
ATOM 2580 O O . ASP A 1 364 ? -32.862 58.190 -1.891 1.00 32.16 350 ASP A O 1
ATOM 2585 N N . VAL A 1 365 ? -31.400 59.948 -1.881 1.00 31.76 351 VAL A N 1
ATOM 2586 C CA . VAL A 1 365 ? -30.409 59.181 -1.076 1.00 32.23 351 VAL A CA 1
ATOM 2587 C C . VAL A 1 365 ? -30.967 58.892 0.322 1.00 29.69 351 VAL A C 1
ATOM 2588 O O . VAL A 1 365 ? -30.660 57.896 0.962 1.00 35.31 351 VAL A O 1
ATOM 2592 N N . GLU A 1 366 ? -31.775 59.778 0.816 1.00 31.01 352 GLU A N 1
ATOM 2593 C CA . GLU A 1 366 ? -32.286 59.519 2.160 1.00 38.81 352 GLU A CA 1
ATOM 2594 C C . GLU A 1 366 ? -33.211 58.257 2.106 1.00 31.28 352 GLU A C 1
ATOM 2595 O O . GLU A 1 366 ? -33.155 57.435 2.995 1.00 36.94 352 GLU A O 1
ATOM 2601 N N . MET A 1 367 ? -34.039 58.152 1.079 1.00 32.90 353 MET A N 1
ATOM 2602 C CA . MET A 1 367 ? -34.887 56.939 0.849 1.00 30.34 353 MET A CA 1
ATOM 2603 C C . MET A 1 367 ? -34.063 55.715 0.547 1.00 30.56 353 MET A C 1
ATOM 2604 O O . MET A 1 367 ? -34.352 54.625 1.086 1.00 28.31 353 MET A O 1
ATOM 2609 N N . ASN A 1 368 ? -32.968 55.885 -0.224 1.00 29.01 354 ASN A N 1
ATOM 2610 C CA . ASN A 1 368 ? -32.022 54.794 -0.393 1.00 25.28 354 ASN A CA 1
ATOM 2611 C C . ASN A 1 368 ? -31.353 54.262 0.842 1.00 24.32 354 ASN A C 1
ATOM 2612 O O . ASN A 1 368 ? -31.027 53.060 0.932 1.00 23.13 354 ASN A O 1
ATOM 2617 N N . LYS A 1 369 ? -31.152 55.123 1.853 1.00 24.20 355 LYS A N 1
ATOM 2618 C CA . LYS A 1 369 ? -30.513 54.713 3.111 1.00 27.35 355 LYS A CA 1
ATOM 2619 C C . LYS A 1 369 ? -31.428 53.917 4.094 1.00 26.07 355 LYS A C 1
ATOM 2620 O O . LYS A 1 369 ? -30.924 53.272 4.989 1.00 28.45 355 LYS A O 1
ATOM 2622 N N . GLN A 1 370 ? -32.725 53.996 3.897 1.00 28.19 356 GLN A N 1
ATOM 2623 C CA . GLN A 1 370 ? -33.679 53.262 4.749 1.00 30.78 356 GLN A CA 1
ATOM 2624 C C . GLN A 1 370 ? -33.351 51.770 4.750 1.00 27.45 356 GLN A C 1
ATOM 2625 O O . GLN A 1 370 ? -33.048 51.179 3.703 1.00 32.64 356 GLN A O 1
ATOM 2631 N N . PRO A 1 371 ? -33.345 51.144 5.918 1.00 23.80 357 PRO A N 1
ATOM 2632 C CA . PRO A 1 371 ? -33.099 49.730 5.913 1.00 22.42 357 PRO A CA 1
ATOM 2633 C C . PRO A 1 371 ? -34.293 48.894 5.414 1.00 17.70 357 PRO A C 1
ATOM 2634 O O . PRO A 1 371 ? -35.367 49.422 5.131 1.00 20.87 357 PRO A O 1
ATOM 2638 N N . ASN A 1 372 ? -34.059 47.603 5.298 1.00 19.60 358 ASN A N 1
ATOM 2639 C CA . ASN A 1 372 ? -35.022 46.756 4.570 1.00 21.74 358 ASN A CA 1
ATOM 2640 C C . ASN A 1 372 ? -36.317 46.474 5.384 1.00 25.48 358 ASN A C 1
ATOM 2641 O O . ASN A 1 372 ? -37.314 45.934 4.820 1.00 23.22 358 ASN A O 1
ATOM 2646 N N . SER A 1 373 ? -36.306 46.854 6.665 1.00 25.54 359 SER A N 1
ATOM 2647 C CA . SER A 1 373 ? -37.494 46.854 7.524 1.00 23.79 359 SER A CA 1
ATOM 2648 C C . SER A 1 373 ? -38.593 47.720 6.922 1.00 23.90 359 SER A C 1
ATOM 2649 O O . SER A 1 373 ? -39.751 47.529 7.198 1.00 27.23 359 SER A O 1
ATOM 2652 N N . HIS A 1 374 ? -38.226 48.655 6.049 1.00 19.85 360 HIS A N 1
ATOM 2653 C CA . HIS A 1 374 ? -39.119 49.473 5.361 1.00 20.50 360 HIS A CA 1
ATOM 2654 C C . HIS A 1 374 ? -39.799 48.825 4.163 1.00 20.56 360 HIS A C 1
ATOM 2655 O O . HIS A 1 374 ? -40.680 49.469 3.603 1.00 22.43 360 HIS A O 1
ATOM 2662 N N . GLY A 1 375 ? -39.456 47.575 3.889 1.00 21.86 361 GLY A N 1
ATOM 2663 C CA . GLY A 1 375 ? -40.096 46.769 2.831 1.00 23.35 361 GLY A CA 1
ATOM 2664 C C . GLY A 1 375 ? -40.225 47.431 1.470 1.00 26.35 361 GLY A C 1
ATOM 2665 O O . GLY A 1 375 ? -39.267 48.041 0.927 1.00 23.91 361 GLY A O 1
ATOM 2666 N N . GLU A 1 376 ? -41.396 47.297 0.865 1.00 24.31 362 GLU A N 1
ATOM 2667 C CA . GLU A 1 376 ? -41.582 47.814 -0.473 1.00 23.02 362 GLU A CA 1
ATOM 2668 C C . GLU A 1 376 ? -41.500 49.323 -0.507 1.00 24.94 362 GLU A C 1
ATOM 2669 O O . GLU A 1 376 ? -42.311 50.051 0.122 1.00 23.82 362 GLU A O 1
ATOM 2675 N N . ARG A 1 377 ? -40.523 49.856 -1.271 1.00 21.46 363 ARG A N 1
ATOM 2676 C CA . ARG A 1 377 ? -40.234 51.299 -1.119 1.00 22.37 363 ARG A CA 1
ATOM 2677 C C . ARG A 1 377 ? -39.560 51.877 -2.377 1.00 23.38 363 ARG A C 1
ATOM 2678 O O . ARG A 1 377 ? -38.806 51.186 -3.028 1.00 22.63 363 ARG A O 1
ATOM 2686 N N . ILE A 1 378 ? -39.836 53.129 -2.637 1.00 23.39 364 ILE A N 1
ATOM 2687 C CA . ILE A 1 378 ? -39.380 53.874 -3.834 1.00 25.33 364 ILE A CA 1
ATOM 2688 C C . ILE A 1 378 ? -38.109 54.621 -3.415 1.00 29.02 364 ILE A C 1
ATOM 2689 O O . ILE A 1 378 ? -38.037 55.195 -2.326 1.00 28.01 364 ILE A O 1
ATOM 2694 N N . ILE A 1 379 ? -37.058 54.512 -4.213 1.00 25.30 365 ILE A N 1
ATOM 2695 C CA . ILE A 1 379 ? -35.809 55.097 -3.777 1.00 26.20 365 ILE A CA 1
ATOM 2696 C C . ILE A 1 379 ? -35.326 56.160 -4.761 1.00 30.49 365 ILE A C 1
ATOM 2697 O O . ILE A 1 379 ? -34.265 56.745 -4.535 1.00 34.79 365 ILE A O 1
ATOM 2702 N N . SER A 1 380 ? -36.120 56.426 -5.813 1.00 30.23 366 SER A N 1
ATOM 2703 C CA . SER A 1 380 ? -35.761 57.408 -6.855 1.00 31.36 366 SER A CA 1
ATOM 2704 C C . SER A 1 380 ? -36.419 58.731 -6.459 1.00 34.71 366 SER A C 1
ATOM 2705 O O . SER A 1 380 ? -37.313 58.764 -5.640 1.00 30.05 366 SER A O 1
ATOM 2708 N N . ALA A 1 381 ? -35.882 59.847 -6.949 1.00 38.50 367 ALA A N 1
ATOM 2709 C CA . ALA A 1 381 ? -36.401 61.140 -6.567 1.00 36.77 367 ALA A CA 1
ATOM 2710 C C . ALA A 1 381 ? -37.320 61.513 -7.644 1.00 42.78 367 ALA A C 1
ATOM 2711 O O . ALA A 1 381 ? -37.298 60.904 -8.711 1.00 44.17 367 ALA A O 1
ATOM 2713 N N . ASN A 1 382 ? -38.117 62.543 -7.400 1.00 48.04 368 ASN A N 1
ATOM 2714 C CA . ASN A 1 382 ? -39.134 63.003 -8.360 1.00 61.40 368 ASN A CA 1
ATOM 2715 C C . ASN A 1 382 ? -38.702 63.207 -9.813 1.00 56.96 368 ASN A C 1
ATOM 2716 O O . ASN A 1 382 ? -39.363 62.687 -10.720 1.00 60.27 368 ASN A O 1
ATOM 2721 N N . PRO A 1 383 ? -37.601 63.931 -10.038 1.00 52.32 369 PRO A N 1
ATOM 2722 C CA . PRO A 1 383 ? -37.196 64.173 -11.424 1.00 53.54 369 PRO A CA 1
ATOM 2723 C C . PRO A 1 383 ? -36.727 62.904 -12.199 1.00 48.34 369 PRO A C 1
ATOM 2724 O O . PRO A 1 383 ? -36.695 62.923 -13.422 1.00 45.16 369 PRO A O 1
ATOM 2728 N N . SER A 1 384 ? -36.395 61.813 -11.507 1.00 45.56 370 SER A N 1
ATOM 2729 C CA . SER A 1 384 ? -36.000 60.554 -12.192 1.00 39.06 370 SER A CA 1
ATOM 2730 C C . SER A 1 384 ? -36.841 60.246 -13.397 1.00 37.65 370 SER A C 1
ATOM 2731 O O . SER A 1 384 ? -38.060 60.314 -13.351 1.00 36.90 370 SER A O 1
ATOM 2734 N N . GLN A 1 385 ? -36.196 59.848 -14.477 1.00 31.71 371 GLN A N 1
ATOM 2735 C CA . GLN A 1 385 ? -36.958 59.439 -15.668 1.00 37.31 371 GLN A CA 1
ATOM 2736 C C . GLN A 1 385 ? -37.578 58.046 -15.489 1.00 33.16 371 GLN A C 1
ATOM 2737 O O . GLN A 1 385 ? -38.534 57.693 -16.155 1.00 34.66 371 GLN A O 1
ATOM 2743 N N . VAL A 1 386 ? -37.008 57.277 -14.590 1.00 33.37 372 VAL A N 1
ATOM 2744 C CA . VAL A 1 386 ? -37.452 55.899 -14.350 1.00 32.73 372 VAL A CA 1
ATOM 2745 C C . VAL A 1 386 ? -37.568 55.742 -12.840 1.00 29.42 372 VAL A C 1
ATOM 2746 O O . VAL A 1 386 ? -36.711 56.223 -12.058 1.00 28.74 372 VAL A O 1
ATOM 2750 N N . ILE A 1 387 ? -38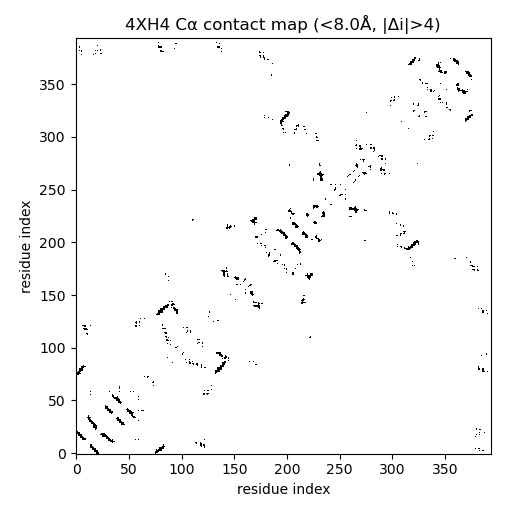.617 55.064 -12.413 1.00 27.60 373 ILE A N 1
ATOM 2751 C CA . ILE A 1 387 ? -38.811 54.871 -10.975 1.00 28.70 373 ILE A CA 1
ATOM 2752 C C . ILE A 1 387 ? -37.886 53.765 -10.531 1.00 26.09 373 ILE A C 1
ATOM 2753 O O . ILE A 1 387 ? -37.732 52.781 -11.219 1.00 25.51 373 ILE A O 1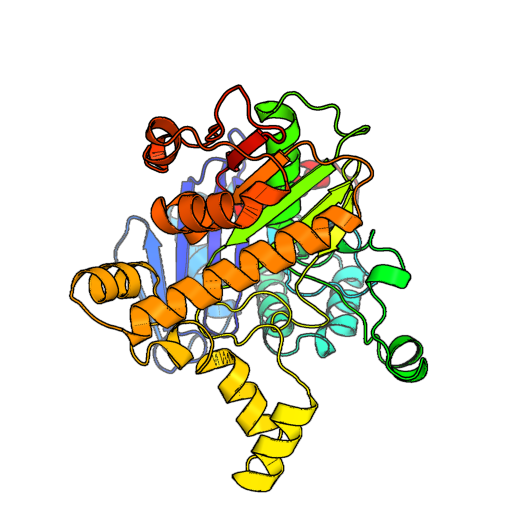
ATOM 2758 N N . CYS A 1 388 ? -37.148 53.990 -9.452 1.00 22.59 374 CYS A N 1
ATOM 2759 C CA . CYS A 1 388 ? -36.358 52.995 -8.830 1.00 21.08 374 CYS A CA 1
ATOM 2760 C C . CYS A 1 388 ? -37.000 52.598 -7.477 1.00 20.57 374 CYS A C 1
ATOM 2761 O O . CYS A 1 388 ? -37.377 53.494 -6.696 1.00 24.62 374 CYS A O 1
ATOM 2764 N N . ALA A 1 389 ? -36.988 51.289 -7.217 1.00 20.87 375 ALA A N 1
ATOM 2765 C CA . ALA A 1 389 ? -37.587 50.717 -6.005 1.00 20.87 375 ALA A CA 1
ATOM 2766 C C . ALA A 1 389 ? -36.871 49.522 -5.445 1.00 22.21 375 ALA A C 1
ATOM 2767 O O . ALA A 1 389 ? -36.016 48.890 -6.143 1.00 21.22 375 ALA A O 1
ATOM 2769 N N . VAL A 1 390 ? -37.153 49.203 -4.175 1.00 18.89 376 VAL A N 1
ATOM 2770 C CA . VAL A 1 390 ? -36.700 47.979 -3.546 1.00 18.22 376 VAL A CA 1
ATOM 2771 C C . VAL A 1 390 ? -37.969 47.222 -3.141 1.00 19.44 376 VAL A C 1
ATOM 2772 O O . VAL A 1 390 ? -38.866 47.795 -2.549 1.00 18.79 376 VAL A O 1
ATOM 2776 N N . ILE A 1 391 ? -38.039 46.014 -3.602 1.00 19.87 377 ILE A N 1
ATOM 2777 C CA . ILE A 1 391 ? -39.164 45.125 -3.291 1.00 21.55 377 ILE A CA 1
ATOM 2778 C C . ILE A 1 391 ? -38.584 43.874 -2.767 1.00 17.54 377 ILE A C 1
ATOM 2779 O O . ILE A 1 391 ? -37.976 43.097 -3.497 1.00 21.72 377 ILE A O 1
ATOM 2784 N N . PRO A 1 392 ? -38.812 43.593 -1.475 1.00 20.46 378 PRO A N 1
ATOM 2785 C CA . PRO A 1 392 ? -38.337 42.321 -0.953 1.00 21.45 378 PRO A CA 1
ATOM 2786 C C . PRO A 1 392 ? -38.959 41.099 -1.656 1.00 21.28 378 PRO A C 1
ATOM 2787 O O . PRO A 1 392 ? -40.159 41.123 -1.930 1.00 23.75 378 PRO A O 1
ATOM 2791 N N . THR A 1 393 ? -38.126 40.154 -2.022 1.00 18.82 379 THR A N 1
ATOM 2792 C CA . THR A 1 393 ? -38.630 38.921 -2.719 1.00 22.20 379 THR A CA 1
ATOM 2793 C C . THR A 1 393 ? -39.122 37.922 -1.685 1.00 23.09 379 THR A C 1
ATOM 2794 O O . THR A 1 393 ? -38.756 37.989 -0.517 1.00 24.94 379 THR A O 1
ATOM 2798 N N . ASN A 1 394 ? -40.052 37.067 -2.095 1.00 21.34 380 ASN A N 1
ATOM 2799 C CA . ASN A 1 394 ? -40.562 36.042 -1.141 1.00 24.25 380 ASN A CA 1
ATOM 2800 C C . ASN A 1 394 ? -40.968 34.832 -1.990 1.00 23.32 380 ASN A C 1
ATOM 2801 O O . ASN A 1 394 ? -42.105 34.758 -2.427 1.00 22.74 380 ASN A O 1
ATOM 2806 N N . GLU A 1 395 ? -40.018 33.965 -2.237 1.00 23.57 381 GLU A N 1
ATOM 2807 C CA . GLU A 1 395 ? -40.215 32.867 -3.182 1.00 25.27 381 GLU A CA 1
ATOM 2808 C C . GLU A 1 395 ? -41.162 31.869 -2.514 1.00 27.47 381 GLU A C 1
ATOM 2809 O O . GLU A 1 395 ? -41.972 31.240 -3.169 1.00 25.50 381 GLU A O 1
ATOM 2815 N N . GLU A 1 396 ? -41.064 31.756 -1.202 1.00 25.48 382 GLU A N 1
ATOM 2816 C CA . GLU A 1 396 ? -41.973 30.848 -0.467 1.00 28.09 382 GLU A CA 1
ATOM 2817 C C . GLU A 1 396 ? -43.439 31.217 -0.600 1.00 27.75 382 GLU A C 1
ATOM 2818 O O . GLU A 1 396 ? -44.297 30.331 -0.783 1.00 22.23 382 GLU A O 1
ATOM 2824 N N . LYS A 1 397 ? -43.718 32.512 -0.509 1.00 21.86 383 LYS A N 1
ATOM 2825 C CA . LYS A 1 397 ? -45.006 33.041 -0.625 1.00 21.82 383 LYS A CA 1
ATOM 2826 C C . LYS A 1 397 ? -45.499 32.832 -2.045 1.00 22.09 383 LYS A C 1
ATOM 2827 O O . LYS A 1 397 ? -46.631 32.421 -2.216 1.00 24.09 383 LYS A O 1
ATOM 2833 N N . MET A 1 398 ? -44.645 33.072 -3.052 1.00 22.61 384 MET A N 1
ATOM 2834 C CA . MET A 1 398 ? -45.089 32.932 -4.436 1.00 23.29 384 MET A CA 1
ATOM 2835 C C . MET A 1 398 ? -45.435 31.412 -4.663 1.00 21.31 384 MET A C 1
ATOM 2836 O O . MET A 1 398 ? -46.384 31.084 -5.354 1.00 21.35 384 MET A O 1
ATOM 2841 N N . ILE A 1 399 ? -44.570 30.543 -4.167 1.00 20.40 385 ILE A N 1
ATOM 2842 C CA . ILE A 1 399 ? -44.803 29.083 -4.241 1.00 24.01 385 ILE A CA 1
ATOM 2843 C C . ILE A 1 399 ? -46.177 28.696 -3.614 1.00 24.45 385 ILE A C 1
ATOM 2844 O O . ILE A 1 399 ? -46.974 27.992 -4.248 1.00 22.77 385 ILE A O 1
ATOM 2849 N N . ALA A 1 400 ? -46.430 29.195 -2.418 1.00 25.05 386 ALA A N 1
ATOM 2850 C CA . ALA A 1 400 ? -47.702 29.007 -1.699 1.00 25.12 386 ALA A CA 1
ATOM 2851 C C . ALA A 1 400 ? -48.883 29.497 -2.444 1.00 26.32 386 ALA A C 1
ATOM 2852 O O . ALA A 1 400 ? -49.909 28.799 -2.537 1.00 24.44 386 ALA A O 1
ATOM 2854 N N . LEU A 1 401 ? -48.794 30.724 -2.979 1.00 23.90 387 LEU A N 1
ATOM 2855 C CA . LEU A 1 401 ? -49.813 31.252 -3.798 1.00 23.64 387 LEU A CA 1
ATOM 2856 C C . LEU A 1 401 ? -50.149 30.389 -5.037 1.00 23.81 387 LEU A C 1
ATOM 2857 O O . LEU A 1 401 ? -51.345 30.182 -5.358 1.00 25.88 387 LEU A O 1
ATOM 2862 N N . ASP A 1 402 ? -49.141 29.886 -5.718 1.00 22.52 388 ASP A N 1
ATOM 2863 C CA . ASP A 1 402 ? -49.420 29.048 -6.856 1.00 22.70 388 ASP A CA 1
ATOM 2864 C C . ASP A 1 402 ? -50.101 27.791 -6.349 1.00 26.42 388 ASP A C 1
ATOM 2865 O O . ASP A 1 402 ? -51.019 27.277 -6.999 1.00 25.59 388 ASP A O 1
ATOM 2870 N N . ALA A 1 403 ? -49.582 27.235 -5.240 1.00 24.63 389 ALA A N 1
ATOM 2871 C CA . ALA A 1 403 ? -50.216 26.041 -4.666 1.00 24.41 389 ALA A CA 1
ATOM 2872 C C . ALA A 1 403 ? -51.671 26.284 -4.251 1.00 27.69 389 ALA A C 1
ATOM 2873 O O . ALA A 1 403 ? -52.539 25.454 -4.552 1.00 24.96 389 ALA A O 1
ATOM 2875 N N . ILE A 1 404 ? -51.976 27.416 -3.623 1.00 26.46 390 ILE A N 1
ATOM 2876 C CA . ILE A 1 404 ? -53.322 27.718 -3.238 1.00 28.64 390 ILE A CA 1
ATOM 2877 C C . ILE A 1 404 ? -54.250 27.846 -4.433 1.00 29.87 390 ILE A C 1
ATOM 2878 O O . ILE A 1 404 ? -55.390 27.385 -4.391 1.00 27.19 390 ILE A O 1
ATOM 2883 N N . HIS A 1 405 ? -53.796 28.482 -5.501 1.00 26.34 391 HIS A N 1
ATOM 2884 C CA . HIS A 1 405 ? -54.587 28.536 -6.728 1.00 30.64 391 HIS A CA 1
ATOM 2885 C C . HIS A 1 405 ? -54.823 27.156 -7.227 1.00 31.19 391 HIS A C 1
ATOM 2886 O O . HIS A 1 405 ? -55.954 26.781 -7.546 1.00 30.38 391 HIS A O 1
ATOM 2893 N N . LEU A 1 406 ? -53.773 26.338 -7.292 1.00 26.02 392 LEU A N 1
ATOM 2894 C CA . LEU A 1 406 ? -53.937 24.996 -7.797 1.00 27.66 392 LEU A CA 1
ATOM 2895 C C . LEU A 1 406 ? -54.797 24.120 -6.873 1.00 32.51 392 LEU A C 1
ATOM 2896 O O . LEU A 1 406 ? -55.373 23.121 -7.319 1.00 33.33 392 LEU A O 1
ATOM 2901 N N . GLY A 1 407 ? -54.910 24.489 -5.598 1.00 32.43 393 GLY A N 1
ATOM 2902 C CA . GLY A 1 407 ? -55.719 23.693 -4.668 1.00 31.70 393 GLY A CA 1
ATOM 2903 C C . GLY A 1 407 ? -57.193 23.788 -5.015 1.00 32.14 393 GLY A C 1
ATOM 2904 O O . GLY A 1 407 ? -57.984 23.038 -4.465 1.00 38.96 393 GLY A O 1
ATOM 2905 N N . ASN A 1 408 ? -57.600 24.740 -5.842 1.00 33.47 394 ASN A N 1
ATOM 2906 C CA . ASN A 1 408 ? -59.003 24.818 -6.327 1.00 39.24 394 ASN A CA 1
ATOM 2907 C C . ASN A 1 408 ? -59.332 23.944 -7.550 1.00 37.39 394 ASN A C 1
ATOM 2908 O O . ASN A 1 408 ? -60.478 23.775 -7.947 1.00 43.37 394 ASN A O 1
ATOM 2913 N N . VAL A 1 409 ? -58.313 23.394 -8.147 1.00 31.90 395 VAL A N 1
ATOM 2914 C CA . VAL A 1 409 ? -58.445 22.704 -9.438 1.00 37.47 395 VAL A CA 1
ATOM 2915 C C . VAL A 1 409 ? -58.945 21.279 -9.223 1.00 44.48 395 VAL A C 1
ATOM 2916 O O . VAL A 1 409 ? -58.597 20.681 -8.210 1.00 40.23 395 VAL A O 1
ATOM 2920 N N . LYS A 1 410 ? -59.751 20.739 -10.150 1.00 43.51 396 LYS A N 1
ATOM 2921 C CA . LYS A 1 410 ? -60.040 19.279 -10.191 1.00 55.01 396 LYS A CA 1
ATOM 2922 C C . LYS A 1 410 ? -58.948 18.628 -11.042 1.00 64.27 396 LYS A C 1
ATOM 2923 O O . LYS A 1 410 ? -58.922 18.851 -12.262 1.00 69.22 396 LYS A O 1
ATOM 2929 N N . ALA A 1 411 ? -58.059 17.840 -10.416 1.00 64.28 397 ALA A N 1
ATOM 2930 C CA . ALA A 1 411 ? -56.942 17.175 -11.140 1.00 63.59 397 ALA A CA 1
ATOM 2931 C C . ALA A 1 411 ? -57.367 15.845 -11.754 1.00 58.59 397 ALA A C 1
ATOM 2932 O O . ALA A 1 411 ? -58.298 15.218 -11.261 1.00 58.96 397 ALA A O 1
#

Foldseek 3Di:
DAWEWEWEFALFKIKIFIADLPPRDTPKIWMFGRACHQKTWIDIPPDDIGTDGRDHPLSSVVVVLVVCVVVVNNVRHQEYEFEAEDQQLPAQFKDWDDVVSLVSLVVGCVLPVRRSVRSSSNVVSCCVVPVPHTYMYGYQQNLQSPADCVAWADPDPCCCCPPVSFTFRHGNNLQVLQVVVVCCVLLVNQLQQAWEWEWAAEQQTKIFIRESRGTHHMAAHSDSQAAFQGLQAGHDDDVVVVVVVCVVVVDDPVVVVCNRRHCDQLCVQQVFGSDLVVLVVCVVVPRVSSVVSLLSRLLRVLVRRVVNCVRYPDAAEYEFEHPCSLAPLPSVVSNQVSVVVQQWAFPSVQSVDHNVVAWGWGTDVRRPYTYIYHYTDSSSSSSVSRVVCSPDDD

Secondary structure (DSSP, 8-state):
--EEEEEEE-SS-EEEEEEETTT--EEEEEEEESTTSSSEEEEEETS--EEEES--HHHHHHHHHHHHHHTT-GGGEEEEEEEES--TTT-SS-EE--HHHHHHHHHHGGGSHHHHHHHHHHHHHHHHH-TTSEEEEEETTGGGGG--HHHH--SS-HHHHHHH--S---S-HHHHHHHHHHHHHHHT--TTS-EEEEEEESSSEEEEEEETTEEEEES--SSTTSSS--SS---S--HHHHHHHHHHHT--HHHHHHHHHHS-HHHHHHSS-S-HHHHHHHHHTT-HHHHHHHHHHHHHHHHHHHHHHTT-SS--EEEEEHHHHHH-HHHHHHHHHTTGGGT--B-HHHHHS-GGG-SEE-B-TT-SSEEEE----HHHHHHHHHHHHTTS--

Organism: Salmonella typhimurium (strain LT2 / SGSC1412 / ATCC 700720) (NCBI:txid99287)

Sequence (394 aa):
FPVVLVINCGSSSIKFSVLDVATCDVLMAGIADGMNTENAFLSINGDKPINLAHSNYEDALKAIAFELEKRDLTDSVALIGHRIVHGGELFTQSVIITDEIIDNIRRVSPLAPLHNYANLSGIDDAARHLFPAVRQVAVFDTSFHQTLAPEAYLYGLPWEYFSSLGVRRYGFHGTSHRYVSRRAYELLDLDEKDSGLIVAHLGNGASICAVRNGQSVDTSMGMTPLEGLMMGTRSGDVDFGAMAWIAKETGQTLSDLERVVNKESGLLGISGLSSDLRVLEKAWHEGHERARLAIKTFVHRIARHIAGHAASLHRLDGIIFTGGIGENSVLIRQLVIEHLGVLGLTLDVEMNKQPNSHGERIISANPSQVICAVIPTNEEKMIALDAIHLGNVKA

B-factor: mean 33.92, std 14.4, range [7.35, 103.19]

Solvent-accessible surface area: 17408 Å² total; per-residue (Å²): 112,66,2,0,4,4,16,42,4,22,77,58,14,5,115,6,10,0,0,21,40,87,87,15,45,82,96,8,20,9,47,0,45,16,3,106,71,100,75,2,82,1,27,6,99,84,85,80,97,75,83,39,58,97,9,77,27,61,70,0,15,40,25,9,18,127,16,0,90,96,89,126,32,42,147,35,7,47,13,0,0,3,44,0,15,0,0,0,76,93,9,88,125,12,30,25,6,55,103,117,19,25,77,45,0,134,68,9,0,88,33,9,82,64,73,0,99,7,5,21,40,4,1,75,2,2,81,105,58,16,111,109,29,71,4,0,0,2,2,6,0,11,23,0,33,64,8,44,72,162,22,28,61,59,92,98,83,160,59,100,39,68,91,115,18,27,5,37,3,0,5,19,0,5,0,0,55,22,0,0,73,67,0,17,119,49,15,132,36,91,75,73,68,0,0,0,0,0,0,16,0,11,94,11,0,0,0,0,0,0,87,57,5,92,0,30,28,1,3,3,0,43,62,27,41,52,0,0,12,0,2,25,44,20,1,55,70,98,168,43,37,26,49,162,59,28,93,117,81,66,56,79,87,85,63,15,55,50,43,10,52,144,104,16,7,0,58,35,43,2,52,84,20,37,44,12,183,71,0,46,58,13,68,164,154,63,64,81,122,0,91,82,0,0,86,50,1,6,84,75,0,2,172,38,0,37,43,8,17,92,34,20,86,106,30,23,0,0,0,0,0,3,46,23,0,20,95,8,56,59,0,1,43,31,0,4,105,86,4,47,134,48,28,18,56,26,48,71,130,74,0,48,56,78,38,108,100,19,57,12,64,0,13,24,152,98,18,133,7,60,0,0,0,0,31,34,49,29,68,63,17,3,0,72,16,0,44,125,23,37,111,57,189,98

CATH classification: 3.30.420.40 (+1 more: 3.30.420.40)

Nearest PDB structures (foldseek):
  4xh4-assembly1_A-2  TM=1.003E+00  e=1.784E-88  Salmonella enterica subsp. enterica serovar Typhimurium str. LT2
  2e1z-assembly1_A  TM=1.000E+00  e=1.138E-85  Salmonella enterica subsp. enterica serovar Typhimurium
  4xh1-assembly1_A-2  TM=9.983E-01  e=1.402E-83  Salmonella enterica subsp. enterica serovar Typhimurium str. LT2
  4xh5-assembly1_A-2  TM=1.000E+00  e=3.949E-83  Salmonella enterica subsp. enterica serovar Typhimurium str. LT2
  4fwl-assembly1_A-2  TM=9.973E-01  e=2.311E-82  Salmonella enterica subsp. enterica serovar Typhimurium str. LT2

Radius of gyration: 21.26 Å; Cα contacts (8 Å, |Δi|>4): 848; chains: 1; bounding box: 58×55×54 Å